Protein AF-0000000067853474 (afdb_homodimer)

InterPro domains:
  IPR001236 Lactate/malate dehydrogenase, N-terminal [PF00056] (45-187)
  IPR001557 L-lactate/malate dehydrogenase [PIRSF000102] (42-348)
  IPR015955 Lactate dehydrogenase/glycoside hydrolase, family 4, C-terminal [G3DSA:3.90.110.10] (190-355)
  IPR015955 Lactate dehydrogenase/glycoside hydrolase, family 4, C-terminal [SSF56327] (190-351)
  IPR022383 Lactate/malate dehydrogenase, C-terminal [PF02866] (196-351)
  IPR036291 NAD(P)-binding domain superfamily [SSF51735] (45-187)

Foldseek 3Di:
DPPDPPPPDDVVVQLQPCPLPPPDDPPDQPFDDPPDPPDLPDPAAEEEEEQLPALLNLLLCLLVLADPLHQEYEYYYLPDACVVSQVVSCVPPHRYHYDFDPDNVCGLLVRQASHQAYEYAHFQALDLDPVQVVVVLVVCVVNLVSNCVRPVQHQYEYHGPPCLQQQLLSQLVCVVVVHRQQLRYWYFQLLLQLLLLVLVCVVVVHDSSQKGWDWKFGNALLTIFTFLCPIPVNDDQDPVRRVVSSNRSSCVSNCVPPPPPDSDTPSNSSSSSVSSVVSLLSCQLVFNFSSKDWTWTQDCLDQLDRTMTDIFTAHSSGGSDGDHHDAHDPSSLVSNVSNSVVSSVSSQNSNCSNPNPVDDDPRHRDPDCPPPRVSVD/DPPPPVPPDDVVPQLLPCPLPPPDDPDDQDDDDPPDPPPLPDPAAEEEEEQLPALLNLLLCLLVLADPLHQEYEYYYLPDACVVSQVVSCVPPHNYHYDFDPDNVCGLLVRQASHQAYEYAHFQQLDLDPVQVVVVLVVCVVNLVSNCVRPVQHQYEYHGPPCLQQQLLSQLVCVVVVHRQQLRYWYFQLLLQLLLLVLVCVVVVHDSSQKGWDWKFGNALLTIFTFLCPIPVNDDQDPVRRVVSSCRSSCVSHCVPDPPPPSDTPSNSSSSSVSSVVVLLSCQLVFNFSSKDWTWTQDCLDQLDRIMTDIFTAHSSGGSDGDHHDAHDPSSLVSNVSNSVVSSVSSQNSNCSNPNPVDDDPRHRDPDCPPPRVSVD

pLDDT: mean 82.83, std 23.02, range [17.58, 98.81]

Secondary structure (DSSP, 8-state):
----------GGGTTTS---------------------TT--S--EEEEESTTSHHHHHHHHHHHT-TT-SEEEEE-SSS--HHHHHHHHTS-SSPEEE--S-GGGHHHHHHTT-SEEEEE-PPPS---HHHHHHHHHHHHHHHHHHHHH-TTSEEEEE-S-HHHHHHHHHHHHHHTT---GGGEEEE-HHHHHHHHHHHHHHHTS-GGG-B--EEE-SSTTTEEE-GGG-BS-----HHHHHHHHHHHHHTTS--S-TTS-----HHHHHHHHHHHHHHHHHHHTT-S-EEEEEEEE--SSTT-SEEEEEEEEETTEEEEEPPPPP--HHHHHHHHHHHHHHHHHHHHHHHHHH-TT---------------GGG-/----------GGGTTTS---------------------GGG-S--EEEEESTTSHHHHHHHHHHHT-TT-SEEEEE-SSS--HHHHHHHHTS-SSPEEE--S-GGGHHHHHHTT-SEEEEE-PPPS---HHHHHHHHHHHHHHHHHHHHH-TTSEEEEE-TTHHHHHHHHHHHHHHTT---GGGEEEE-HHHHHHHHHHHHHHHTS-GGG-B--EEE-SSTTTEEE-GGG-BS-----HHHHHHHHHHHHHTTS--S-TTS-----HHHHHHHHHHHHHHHHHHHTT-S-EEEEEEEE--SSTT-SEEEEEEEEETTEEEEEPPPPP--HHHHHHHHHHHHHHHHHHHHHHHHHH-TT---------------GGG-

Organism: Apis mellifera (NCBI:txid7460)

Sequence (754 aa):
MFSSIIRTQNLISRIFHDRSRFFLTNKNILPINNTQINDFSSKSMKVAILGARSKTGNCLSLFLKQSPLIDELAIFDNNSSTYGLALDLNYIDTKCKVSTCNHPEKCLEETLQGAKIVMIVTDRTSNESNEVLKSNAIILSDLLPNIIKFSPQAMLAIVMNPINSLIPLTMEMYKKAGIYEYNRIFGVMNFECLKANSFTADLINIEPECTMIPVIGGGCSETCIPLFSQAKPSNKISQVEARRLTYAIRMSNNNTLNPSENKETNSFALSYAAARFCMSLCKALRHQGNVVECAYVRSCAIPELTYFAAPLELGPNGIQKHLDIPPLNDYECELLKAAVPRIKKAIKLGETLALGDDNSSSELCLNNLMSNPKCFSMFSSIIRTQNLISRIFHDRSRFFLTNKNILPINNTQINDFSSKSMKVAILGARSKTGNCLSLFLKQSPLIDELAIFDNNSSTYGLALDLNYIDTKCKVSTCNHPEKCLEETLQGAKIVMIVTDRTSNESNEVLKSNAIILSDLLPNIIKFSPQAMLAIVMNPINSLIPLTMEMYKKAGIYEYNRIFGVMNFECLKANSFTADLINIEPECTMIPVIGGGCSETCIPLFSQAKPSNKISQVEARRLTYAIRMSNNNTLNPSENKETNSFALSYAAARFCMSLCKALRHQGNVVECAYVRSCAIPELTYFAAPLELGPNGIQKHLDIPPLNDYECELLKAAVPRIKKAIKLGETLALGDDNSSSELCLNNLMSNPKCFS

Solvent-accessible surface area (backbone atoms only — not comparable to full-atom values): 40330 Å² total; per-residue (Å²): 137,82,77,77,77,76,72,80,76,24,44,41,22,58,79,59,43,78,73,36,72,67,80,72,73,80,73,86,76,69,83,66,80,81,68,90,70,66,82,80,64,64,92,67,35,26,37,21,33,42,27,29,79,31,68,18,21,41,49,26,50,57,54,51,42,58,32,72,77,34,46,31,40,22,40,36,38,95,86,50,85,44,58,46,59,28,54,23,54,45,34,39,36,39,67,25,40,50,41,60,62,92,44,82,92,48,25,65,54,62,36,32,48,75,23,50,33,37,36,40,35,49,63,69,64,59,55,92,37,73,64,40,38,53,55,46,50,51,55,47,62,68,46,45,64,55,41,55,69,46,28,64,84,24,34,36,38,38,43,56,60,53,36,49,21,48,48,41,21,50,54,47,53,36,44,74,72,73,43,86,65,61,46,25,47,36,19,65,34,40,47,60,29,27,31,41,10,23,56,49,14,60,72,72,69,50,55,15,70,62,32,44,30,54,44,26,40,40,69,43,57,81,26,45,40,68,34,60,87,60,24,35,66,80,56,92,71,49,69,70,55,46,53,52,49,51,48,50,52,30,37,72,56,37,61,74,61,67,76,87,54,79,79,56,54,55,31,65,27,41,15,51,23,51,39,51,52,50,50,48,51,52,39,6,56,68,65,41,75,73,33,52,47,46,32,37,24,72,31,55,81,46,70,88,27,53,55,40,18,37,46,26,32,37,28,64,75,27,56,53,38,82,44,72,77,70,87,68,52,72,68,50,33,53,49,48,65,63,16,49,64,55,48,45,53,31,32,52,50,12,36,28,73,58,58,34,87,88,45,77,77,84,78,68,48,70,88,61,81,62,77,62,58,82,64,79,110,137,81,77,76,75,76,72,80,76,39,50,33,24,58,81,53,42,77,72,36,73,67,82,73,75,81,72,90,76,69,82,68,81,81,67,92,69,66,80,80,63,64,90,68,37,27,36,20,35,43,27,28,79,30,70,18,21,42,50,26,48,57,53,50,41,53,28,74,78,34,46,31,40,22,39,36,36,94,85,49,85,44,57,46,58,30,53,24,55,46,34,38,38,39,67,24,40,51,42,60,63,92,44,80,90,48,24,66,55,63,36,33,48,75,21,52,32,38,37,39,34,48,63,67,64,62,56,94,38,72,64,41,37,53,54,46,49,50,54,46,63,68,47,45,65,55,41,54,70,47,27,65,83,25,34,36,39,38,44,56,60,51,37,50,21,48,46,43,21,50,52,48,52,36,45,73,73,72,42,85,65,65,48,25,45,35,22,64,35,40,46,60,29,27,30,42,11,24,54,48,14,60,73,72,70,50,56,14,72,62,33,44,31,55,45,27,41,39,69,43,57,81,26,46,41,68,34,60,88,61,23,35,66,80,57,92,71,50,69,71,54,47,51,52,50,52,49,51,54,32,37,73,54,40,67,75,60,68,76,88,54,80,79,56,54,54,31,64,27,42,16,52,22,50,40,53,51,51,49,48,50,53,38,6,56,68,64,40,74,71,34,53,47,44,32,36,24,73,30,56,80,48,68,89,27,53,56,40,17,36,46,26,33,36,28,64,76,27,59,57,39,82,45,73,76,70,88,68,52,73,68,50,32,51,50,48,64,62,16,49,64,55,48,45,52,31,32,51,50,12,35,27,74,58,59,34,88,90,46,79,78,84,80,71,47,71,88,61,81,63,78,65,59,81,64,80,108

Nearest PDB structures (foldseek):
  7cgc-assembly2_B  TM=9.588E-01  e=4.169E-26  Escherichia coli K-12
  7cgc-assembly4_D  TM=9.591E-01  e=7.807E-26  Escherichia coli K-12
  6aoo-assembly1_B  TM=9.344E-01  e=2.738E-25  Haemophilus influenzae Rd KW20
  6itl-assembly1_A-2  TM=9.315E-01  e=1.385E-24  [Mannheimia] succiniciproducens MBEL55E
  8j5d-assembly1_C  TM=9.416E-01  e=7.002E-24  Arabidopsis thaliana

Structure (mmCIF, N/CA/C/O backbone):
data_AF-0000000067853474-model_v1
#
loop_
_entity.id
_entity.type
_entity.pdbx_description
1 polymer 'Malate dehydrogenase, mitochondrial'
#
loop_
_atom_site.group_PDB
_atom_site.id
_atom_site.type_symbol
_atom_site.label_atom_id
_atom_site.label_alt_id
_atom_site.label_comp_id
_atom_site.label_asym_id
_atom_site.label_entity_id
_atom_site.label_seq_id
_atom_site.pdbx_PDB_ins_code
_atom_site.Cartn_x
_atom_site.Cartn_y
_atom_site.Cartn_z
_atom_site.occupancy
_atom_site.B_iso_or_equiv
_atom_site.auth_seq_id
_atom_site.auth_comp_id
_atom_site.auth_asym_id
_atom_site.auth_atom_id
_atom_site.pdbx_PDB_model_num
ATOM 1 N N . MET A 1 1 ? 7.465 -29.75 28.859 1 18.36 1 MET A N 1
ATOM 2 C CA . MET A 1 1 ? 8.648 -29.078 28.328 1 18.36 1 MET A CA 1
ATOM 3 C C . MET A 1 1 ? 8.273 -28.141 27.188 1 18.36 1 MET A C 1
ATOM 5 O O . MET A 1 1 ? 7.949 -28.594 26.094 1 18.36 1 MET A O 1
ATOM 9 N N . PHE A 1 2 ? 7.574 -27 27.406 1 18.8 2 PHE A N 1
ATOM 10 C CA . PHE A 1 2 ? 6.516 -26.109 26.953 1 18.8 2 PHE A CA 1
ATOM 11 C C . PHE A 1 2 ? 7.047 -25.109 25.922 1 18.8 2 PHE A C 1
ATOM 13 O O . PHE A 1 2 ? 7.785 -24.188 26.266 1 18.8 2 PHE A O 1
ATOM 20 N N . SER A 1 3 ? 7.578 -25.703 24.797 1 19.47 3 SER A N 1
ATOM 21 C CA . SER A 1 3 ? 8.383 -25.094 23.75 1 19.47 3 SER A CA 1
ATOM 22 C C . SER A 1 3 ? 7.738 -23.812 23.234 1 19.47 3 SER A C 1
ATOM 24 O O . SER A 1 3 ? 6.543 -23.781 22.938 1 19.47 3 SER A O 1
ATOM 26 N N . SER A 1 4 ? 8.273 -22.656 23.703 1 18.17 4 SER A N 1
ATOM 27 C CA . SER A 1 4 ? 7.945 -21.234 23.625 1 18.17 4 SER A CA 1
ATOM 28 C C . SER A 1 4 ? 7.789 -20.781 22.188 1 18.17 4 SER A C 1
ATOM 30 O O . SER A 1 4 ? 8.727 -20.875 21.391 1 18.17 4 SER A O 1
ATOM 32 N N . ILE A 1 5 ? 6.703 -21.062 21.531 1 20.47 5 ILE A N 1
ATOM 33 C CA . ILE A 1 5 ? 6.207 -20.75 20.203 1 20.47 5 ILE A CA 1
ATOM 34 C C . ILE A 1 5 ? 6.387 -19.266 19.906 1 20.47 5 ILE A C 1
ATOM 36 O O . ILE A 1 5 ? 5.711 -18.422 20.516 1 20.47 5 ILE A O 1
ATOM 40 N N . ILE A 1 6 ? 7.742 -18.906 19.844 1 17.75 6 ILE A N 1
ATOM 41 C CA . ILE A 1 6 ? 8.086 -17.516 19.562 1 17.75 6 ILE A CA 1
ATOM 42 C C . ILE A 1 6 ? 7.395 -17.062 18.281 1 17.75 6 ILE A C 1
ATOM 44 O O . ILE A 1 6 ? 7.656 -17.594 17.203 1 17.75 6 ILE A O 1
ATOM 48 N N . ARG A 1 7 ? 6.258 -16.641 18.297 1 21.41 7 ARG A N 1
ATOM 49 C CA . ARG A 1 7 ? 5.289 -16.062 17.375 1 21.41 7 ARG A CA 1
ATOM 50 C C . ARG A 1 7 ? 5.926 -14.953 16.531 1 21.41 7 ARG A C 1
ATOM 52 O O . ARG A 1 7 ? 6.441 -13.977 17.078 1 21.41 7 ARG A O 1
ATOM 59 N N . THR A 1 8 ? 6.555 -15.391 15.453 1 22.61 8 THR A N 1
ATOM 60 C CA . THR A 1 8 ? 7.258 -14.562 14.477 1 22.61 8 THR A CA 1
ATOM 61 C C . THR A 1 8 ? 6.484 -13.273 14.203 1 22.61 8 THR A C 1
ATOM 63 O O . THR A 1 8 ? 5.273 -13.312 13.977 1 22.61 8 THR A O 1
ATOM 66 N N . GLN A 1 9 ? 6.973 -12.203 14.594 1 22.11 9 GLN A N 1
ATOM 67 C CA . GLN A 1 9 ? 6.648 -10.781 14.609 1 22.11 9 GLN A CA 1
ATOM 68 C C . GLN A 1 9 ? 6.332 -10.273 13.203 1 22.11 9 GLN A C 1
ATOM 70 O O . GLN A 1 9 ? 7.012 -10.641 12.242 1 22.11 9 GLN A O 1
ATOM 75 N N . ASN A 1 10 ? 5.086 -9.984 12.82 1 27.98 10 ASN A N 1
ATOM 76 C CA . ASN A 1 10 ? 4.363 -9.422 11.68 1 27.98 10 ASN A CA 1
ATOM 77 C C . ASN A 1 10 ? 5.133 -8.273 11.039 1 27.98 10 ASN A C 1
ATOM 79 O O . ASN A 1 10 ? 5.617 -7.379 11.734 1 27.98 10 ASN A O 1
ATOM 83 N N . LEU A 1 11 ? 5.695 -8.445 10 1 24.7 11 LEU A N 1
ATOM 84 C CA . LEU A 1 11 ? 6.551 -7.484 9.312 1 24.7 11 LEU A CA 1
ATOM 85 C C . LEU A 1 11 ? 5.941 -6.086 9.344 1 24.7 11 LEU A C 1
ATOM 87 O O . LEU A 1 11 ? 6.668 -5.094 9.461 1 24.7 11 LEU A O 1
ATOM 91 N N . ILE A 1 12 ? 4.711 -5.965 8.773 1 28.84 12 ILE A N 1
ATOM 92 C CA . ILE A 1 12 ? 4.195 -4.613 8.586 1 28.84 12 ILE A CA 1
ATOM 93 C C . ILE A 1 12 ? 4.066 -3.924 9.945 1 28.84 12 ILE A C 1
ATOM 95 O O . ILE A 1 12 ? 3.328 -2.945 10.078 1 28.84 12 ILE A O 1
ATOM 99 N N . SER A 1 13 ? 4.715 -4.453 10.852 1 28.41 13 SER A N 1
ATOM 100 C CA . SER A 1 13 ? 4.59 -3.957 12.219 1 28.41 13 SER A CA 1
ATOM 101 C C . SER A 1 13 ? 5.133 -2.537 12.336 1 28.41 13 SER A C 1
ATOM 103 O O . SER A 1 13 ? 4.898 -1.862 13.344 1 28.41 13 SER A O 1
ATOM 105 N N . ARG A 1 14 ? 6.008 -2.207 11.375 1 27.69 14 ARG A N 1
ATOM 106 C CA . ARG A 1 14 ? 6.719 -0.992 11.758 1 27.69 14 ARG A CA 1
ATOM 107 C C . ARG A 1 14 ? 5.887 0.249 11.445 1 27.69 14 ARG A C 1
ATOM 109 O O . ARG A 1 14 ? 6.098 1.308 12.039 1 27.69 14 ARG A O 1
ATOM 116 N N . ILE A 1 15 ? 5.199 0.204 10.305 1 26.84 15 ILE A N 1
ATOM 117 C CA . ILE A 1 15 ? 4.605 1.519 10.086 1 26.84 15 ILE A CA 1
ATOM 118 C C . ILE A 1 15 ? 3.738 1.899 11.289 1 26.84 15 ILE A C 1
ATOM 120 O O . ILE A 1 15 ? 3.672 3.07 11.664 1 26.84 15 ILE A O 1
ATOM 124 N N . PHE A 1 16 ? 3.008 0.816 11.789 1 30.91 16 PHE A N 1
ATOM 125 C CA . PHE A 1 16 ? 2.059 1.143 12.852 1 30.91 16 PHE A CA 1
ATOM 126 C C . PHE A 1 16 ? 2.725 1.057 14.219 1 30.91 16 PHE A C 1
ATOM 128 O O . PHE A 1 16 ? 2.043 0.996 15.242 1 30.91 16 PHE A O 1
ATOM 135 N N . HIS A 1 17 ? 4.039 0.869 14.32 1 30.23 17 HIS A N 1
ATOM 136 C CA . HIS A 1 17 ? 4.688 0.94 15.625 1 30.23 17 HIS A CA 1
ATOM 137 C C . HIS A 1 17 ? 4.785 2.383 16.109 1 30.23 17 HIS A C 1
ATOM 139 O O . HIS A 1 17 ? 5.066 3.289 15.328 1 30.23 17 HIS A O 1
ATOM 145 N N . ASP A 1 18 ? 4.18 2.65 17.203 1 29.27 18 ASP A N 1
ATOM 146 C CA . ASP A 1 18 ? 4.098 3.902 17.938 1 29.27 18 ASP A CA 1
ATOM 147 C C . ASP A 1 18 ? 5.484 4.504 18.156 1 29.27 18 ASP A C 1
ATOM 149 O O . ASP A 1 18 ? 6.258 4.023 18.984 1 29.27 18 ASP A O 1
ATOM 153 N N . ARG A 1 19 ? 6.074 4.918 17.125 1 29.97 19 ARG A N 1
ATOM 154 C CA . ARG A 1 19 ? 7.254 5.703 17.484 1 29.97 19 ARG A CA 1
ATOM 155 C C . ARG A 1 19 ? 6.875 6.887 18.375 1 29.97 19 ARG A C 1
ATOM 157 O O . ARG A 1 19 ? 7.691 7.785 18.594 1 29.97 19 ARG A O 1
ATOM 164 N N . SER A 1 20 ? 5.629 7.152 18.641 1 25.77 20 SER A N 1
ATOM 165 C CA . SER A 1 20 ? 5.414 8.453 19.266 1 25.77 20 SER A CA 1
ATOM 166 C C . SER A 1 20 ? 5.934 8.469 20.703 1 25.77 20 SER A C 1
ATOM 168 O O . SER A 1 20 ? 5.156 8.602 21.656 1 25.77 20 SER A O 1
ATOM 170 N N . ARG A 1 21 ? 6.926 7.676 21.078 1 27.55 21 ARG A N 1
ATOM 171 C CA . ARG A 1 21 ? 7.203 7.871 22.5 1 27.55 21 ARG A CA 1
ATOM 172 C C . ARG A 1 21 ? 7.797 9.25 22.766 1 27.55 21 ARG A C 1
ATOM 174 O O . ARG A 1 21 ? 9.008 9.445 22.625 1 27.55 21 ARG A O 1
ATOM 181 N N . PHE A 1 22 ? 7.098 10.289 22.359 1 25.36 22 PHE A N 1
ATOM 182 C CA . PHE A 1 22 ? 7.637 11.523 22.906 1 25.36 22 PHE A CA 1
ATOM 183 C C . PHE A 1 22 ? 7.492 11.547 24.438 1 25.36 22 PHE A C 1
ATOM 185 O O . PHE A 1 22 ? 6.445 11.164 24.969 1 25.36 22 PHE A O 1
ATOM 192 N N . PHE A 1 23 ? 8.531 11.391 25.094 1 27.06 23 PHE A N 1
ATOM 193 C CA . PHE A 1 23 ? 8.578 11.594 26.531 1 27.06 23 PHE A CA 1
ATOM 194 C C . PHE A 1 23 ? 7.906 12.906 26.922 1 27.06 23 PHE A C 1
ATOM 196 O O . PHE A 1 23 ? 8.375 13.984 26.531 1 27.06 23 PHE A O 1
ATOM 203 N N . LEU A 1 24 ? 6.633 12.883 27.109 1 28.88 24 LEU A N 1
ATOM 204 C CA . LEU A 1 24 ? 5.883 14.008 27.641 1 28.88 24 LEU A CA 1
ATOM 205 C C . LEU A 1 24 ? 6.434 14.422 29 1 28.88 24 LEU A C 1
ATOM 207 O O . LEU A 1 24 ? 6.48 13.617 29.938 1 28.88 24 LEU A O 1
ATOM 211 N N . THR A 1 25 ? 7.266 15.336 29.016 1 25 25 THR A N 1
ATOM 212 C CA . THR A 1 25 ? 7.43 15.992 30.297 1 25 25 THR A CA 1
ATOM 213 C C . THR A 1 25 ? 6.117 16.609 30.766 1 25 25 THR A C 1
ATOM 215 O O . THR A 1 25 ? 5.32 17.078 29.953 1 25 25 THR A O 1
ATOM 218 N N . ASN A 1 26 ? 5.59 16.391 31.969 1 27.23 26 ASN A N 1
ATOM 219 C CA . ASN A 1 26 ? 4.363 16.609 32.719 1 27.23 26 ASN A CA 1
ATOM 220 C C . ASN A 1 26 ? 3.988 18.094 32.781 1 27.23 26 ASN A C 1
ATOM 222 O O . ASN A 1 26 ? 3.232 18.516 33.656 1 27.23 26 ASN A O 1
ATOM 226 N N . LYS A 1 27 ? 4.578 19.094 32.094 1 33.72 27 LYS A N 1
ATOM 227 C CA . LYS A 1 27 ? 4.148 20.328 32.75 1 33.72 27 LYS A CA 1
ATOM 228 C C . LYS A 1 27 ? 2.66 20.578 32.5 1 33.72 27 LYS A C 1
ATOM 230 O O . LYS A 1 27 ? 1.862 20.531 33.438 1 33.72 27 LYS A O 1
ATOM 235 N N . ASN A 1 28 ? 2.311 21.875 31.906 1 27.8 28 ASN A N 1
ATOM 236 C CA . ASN A 1 28 ? 1.123 22.703 32.094 1 27.8 28 ASN A CA 1
ATOM 237 C C . ASN A 1 28 ? -0.02 22.25 31.172 1 27.8 28 ASN A C 1
ATOM 239 O O . ASN A 1 28 ? 0.062 22.359 29.953 1 27.8 28 ASN A O 1
ATOM 243 N N . ILE A 1 29 ? -0.707 21.188 31.641 1 31.78 29 ILE A N 1
ATOM 244 C CA . ILE A 1 29 ? -1.899 20.609 31.031 1 31.78 29 ILE A CA 1
ATOM 245 C C . ILE A 1 29 ? -3.029 21.641 31.031 1 31.78 29 ILE A C 1
ATOM 247 O O . ILE A 1 29 ? -3.453 22.109 32.094 1 31.78 29 ILE A O 1
ATOM 251 N N . LEU A 1 30 ? -3.178 22.484 30.016 1 29.77 30 LEU A N 1
ATOM 252 C CA . LEU A 1 30 ? -4.41 23.266 30 1 29.77 30 LEU A CA 1
ATOM 253 C C . LEU A 1 30 ? -5.629 22.344 29.938 1 29.77 30 LEU A C 1
ATOM 255 O O . LEU A 1 30 ? -5.672 21.422 29.125 1 29.77 30 LEU A O 1
ATOM 259 N N . PRO A 1 31 ? -6.516 22.359 30.953 1 29.12 31 PRO A N 1
ATOM 260 C CA . PRO A 1 31 ? -7.715 21.531 31.078 1 29.12 31 PRO A CA 1
ATOM 261 C C . PRO A 1 31 ? -8.695 21.75 29.922 1 29.12 31 PRO A C 1
ATOM 263 O O . PRO A 1 31 ? -9.031 22.891 29.594 1 29.12 31 PRO A O 1
ATOM 266 N N . ILE A 1 32 ? -8.648 20.984 28.859 1 32.56 32 ILE A N 1
ATOM 267 C CA . ILE A 1 32 ? -9.695 21.078 27.859 1 32.56 32 ILE A CA 1
ATOM 268 C C . ILE A 1 32 ? -11.039 20.688 28.469 1 32.56 32 ILE A C 1
ATOM 270 O O . ILE A 1 32 ? -11.125 19.734 29.25 1 32.56 32 ILE A O 1
ATOM 274 N N . ASN A 1 33 ? -11.992 21.594 28.438 1 28.69 33 ASN A N 1
ATOM 275 C CA . ASN A 1 33 ? -13.367 21.438 28.875 1 28.69 33 ASN A CA 1
ATOM 276 C C . ASN A 1 33 ? -14.031 20.234 28.219 1 28.69 33 ASN A C 1
ATOM 278 O O . ASN A 1 33 ? -13.922 20.047 27.016 1 28.69 33 ASN A O 1
ATOM 282 N N . ASN A 1 34 ? -14.211 19.172 28.953 1 30.33 34 ASN A N 1
ATOM 283 C CA . ASN A 1 34 ? -14.875 17.906 28.688 1 30.33 34 ASN A CA 1
ATOM 284 C C . ASN A 1 34 ? -16.266 18.109 28.109 1 30.33 34 ASN A C 1
ATOM 286 O O . ASN A 1 34 ? -17.25 18.203 28.844 1 30.33 34 ASN A O 1
ATOM 290 N N . THR A 1 35 ? -16.547 18.984 27.141 1 30.11 35 THR A N 1
ATOM 291 C CA . THR A 1 35 ? -17.953 18.984 26.719 1 30.11 35 THR A CA 1
ATOM 292 C C . THR A 1 35 ? -18.422 17.578 26.391 1 30.11 35 THR A C 1
ATOM 294 O O . THR A 1 35 ? -17.594 16.656 26.234 1 30.11 35 THR A O 1
ATOM 297 N N . GLN A 1 36 ? -19.641 17.453 25.531 1 29.19 36 GLN A N 1
ATOM 298 C CA . GLN A 1 36 ? -20.672 16.438 25.266 1 29.19 36 GLN A CA 1
ATOM 299 C C . GLN A 1 36 ? -20.078 15.273 24.484 1 29.19 36 GLN A C 1
ATOM 301 O O . GLN A 1 36 ? -19.891 15.359 23.266 1 29.19 36 GLN A O 1
ATOM 306 N N . ILE A 1 37 ? -19.312 14.461 25.016 1 34.88 37 ILE A N 1
ATOM 307 C CA . ILE A 1 37 ? -18.672 13.266 24.469 1 34.88 37 ILE A CA 1
ATOM 308 C C . ILE A 1 37 ? -19.734 12.219 24.141 1 34.88 37 ILE A C 1
ATOM 310 O O . ILE A 1 37 ? -19.422 11.031 24.031 1 34.88 37 ILE A O 1
ATOM 314 N N . ASN A 1 38 ? -20.953 12.445 24.281 1 32.41 38 ASN A N 1
ATOM 315 C CA . ASN A 1 38 ? -21.781 11.242 24.375 1 32.41 38 ASN A CA 1
ATOM 316 C C . ASN A 1 38 ? -21.766 10.438 23.094 1 32.41 38 ASN A C 1
ATOM 318 O O . ASN A 1 38 ? -21.797 9.203 23.125 1 32.41 38 ASN A O 1
ATOM 322 N N . ASP A 1 39 ? -22.125 11.047 21.938 1 35.34 39 ASP A N 1
ATOM 323 C CA . ASP A 1 39 ? -22.734 10.273 20.859 1 35.34 39 ASP A CA 1
ATOM 324 C C . ASP A 1 39 ? -21.656 9.555 20.031 1 35.34 39 ASP A C 1
ATOM 326 O O . ASP A 1 39 ? -21.969 8.922 19.031 1 35.34 39 ASP A O 1
ATOM 330 N N . PHE A 1 40 ? -20.453 9.867 20.078 1 41.72 40 PHE A N 1
ATOM 331 C CA . PHE A 1 40 ? -19.438 9.211 19.266 1 41.72 40 PHE A CA 1
ATOM 332 C C . PHE A 1 40 ? -19.094 7.844 19.844 1 41.72 40 PHE A C 1
ATOM 334 O O . PHE A 1 40 ? -17.953 7.379 19.719 1 41.72 40 PHE A O 1
ATOM 341 N N . SER A 1 41 ? -20.031 7.258 20.609 1 42.66 41 SER A N 1
ATOM 342 C CA . SER A 1 41 ? -19.875 6.012 21.359 1 42.66 41 SER A CA 1
ATOM 343 C C . SER A 1 41 ? -19.922 4.805 20.422 1 42.66 41 SER A C 1
ATOM 345 O O . SER A 1 41 ? -19.922 3.66 20.891 1 42.66 41 SER A O 1
ATOM 347 N N . SER A 1 42 ? -20.297 4.973 19.188 1 51.31 42 SER A N 1
ATOM 348 C CA . SER A 1 42 ? -20.422 3.711 18.469 1 51.31 42 SER A CA 1
ATOM 349 C C . SER A 1 42 ? -19.062 3.012 18.344 1 51.31 42 SER A C 1
ATOM 351 O O . SER A 1 42 ? -18.047 3.662 18.125 1 51.31 42 SER A O 1
ATOM 353 N N . LYS A 1 43 ? -19.047 1.755 18.547 1 67.38 43 LYS A N 1
ATOM 354 C CA . LYS A 1 43 ? -17.938 0.804 18.578 1 67.38 43 LYS A CA 1
ATOM 355 C C . LYS A 1 43 ? -17.297 0.645 17.203 1 67.38 43 LYS A C 1
ATOM 357 O O . LYS A 1 43 ? -16.094 0.388 17.109 1 67.38 43 LYS A O 1
ATOM 362 N N . SER A 1 44 ? -18 1.345 16.141 1 91 44 SER A N 1
ATOM 363 C CA . SER A 1 44 ? -17.484 1.068 14.805 1 91 44 SER A CA 1
ATOM 364 C C . SER A 1 44 ? -16.625 2.221 14.297 1 91 44 SER A C 1
ATOM 366 O O . SER A 1 44 ? -16.969 3.389 14.477 1 91 44 SER A O 1
ATOM 368 N N . MET A 1 45 ? -15.492 1.993 13.797 1 97.25 45 MET A N 1
ATOM 369 C CA . MET A 1 45 ? -14.57 2.977 13.234 1 97.25 45 MET A CA 1
ATOM 370 C C . MET A 1 45 ? -14.781 3.133 11.734 1 97.25 45 MET A C 1
ATOM 372 O O . MET A 1 45 ? -14.297 2.32 10.945 1 97.25 45 MET A O 1
ATOM 376 N N . LYS A 1 46 ? -15.539 4.184 11.359 1 98.12 46 LYS A N 1
ATOM 377 C CA . LYS A 1 46 ? -15.734 4.52 9.953 1 98.12 46 LYS A CA 1
ATOM 378 C C . LYS A 1 46 ? -14.852 5.688 9.531 1 98.12 46 LYS A C 1
ATOM 380 O O . LYS A 1 46 ? -14.891 6.754 10.156 1 98.12 46 LYS A O 1
ATOM 385 N N . VAL A 1 47 ? -14.023 5.516 8.508 1 98.81 47 VAL A N 1
ATOM 386 C CA . VAL A 1 47 ? -13.164 6.551 7.934 1 98.81 47 VAL A CA 1
ATOM 387 C C . VAL A 1 47 ? -13.625 6.875 6.516 1 98.81 47 VAL A C 1
ATOM 389 O O . VAL A 1 47 ? -13.883 5.969 5.715 1 98.81 47 VAL A O 1
ATOM 392 N N . ALA A 1 48 ? -13.781 8.125 6.211 1 98.75 48 ALA A N 1
ATOM 393 C CA . ALA A 1 48 ? -14.141 8.57 4.867 1 98.75 48 ALA A CA 1
ATOM 394 C C . ALA A 1 48 ? -12.945 9.172 4.145 1 98.75 48 ALA A C 1
ATOM 396 O O . ALA A 1 48 ? -12.188 9.953 4.734 1 98.75 48 ALA A O 1
ATOM 397 N N . ILE A 1 49 ? -12.734 8.789 2.916 1 98.69 49 ILE A N 1
ATOM 398 C CA . ILE A 1 49 ? -11.719 9.406 2.061 1 98.69 49 ILE A CA 1
ATOM 399 C C . ILE A 1 49 ? -12.398 10.164 0.922 1 98.69 49 ILE A C 1
ATOM 401 O O . ILE A 1 49 ? -13.109 9.57 0.107 1 98.69 49 ILE A O 1
ATOM 405 N N . LEU A 1 50 ? -12.234 11.445 0.875 1 98 50 LEU A N 1
ATOM 406 C CA . LEU A 1 50 ? -12.703 12.289 -0.219 1 98 50 LEU A CA 1
ATOM 407 C C . LEU A 1 50 ? -11.555 12.633 -1.166 1 98 50 LEU A C 1
ATOM 409 O O . LEU A 1 50 ? -10.562 13.242 -0.755 1 98 50 LEU A O 1
ATOM 413 N N . GLY A 1 51 ? -11.633 12.281 -2.375 1 96.25 51 GLY A N 1
ATOM 414 C CA . GLY A 1 51 ? -10.555 12.336 -3.348 1 96.25 51 GLY A CA 1
ATOM 415 C C . GLY A 1 51 ? -9.906 10.984 -3.592 1 96.25 51 GLY A C 1
ATOM 416 O O . GLY A 1 51 ? -8.703 10.906 -3.838 1 96.25 51 GLY A O 1
ATOM 417 N N . ALA A 1 52 ? -10.703 9.938 -3.547 1 96.25 52 ALA A N 1
ATOM 418 C CA . ALA A 1 52 ? -10.195 8.562 -3.514 1 96.25 52 ALA A CA 1
ATOM 419 C C . ALA A 1 52 ? -9.648 8.148 -4.875 1 96.25 52 ALA A C 1
ATOM 421 O O . ALA A 1 52 ? -8.883 7.188 -4.977 1 96.25 52 ALA A O 1
ATOM 422 N N . ARG A 1 53 ? -9.992 8.836 -5.953 1 93.44 53 ARG A N 1
ATOM 423 C CA . ARG A 1 53 ? -9.57 8.414 -7.281 1 93.44 53 ARG A CA 1
ATOM 424 C C . ARG A 1 53 ? -8.234 9.047 -7.66 1 93.44 53 ARG A C 1
ATOM 426 O O . ARG A 1 53 ? -7.633 8.68 -8.672 1 93.44 53 ARG A O 1
ATOM 433 N N . SER A 1 54 ? -7.785 10.039 -6.859 1 93.69 54 SER A N 1
ATOM 434 C CA . SER A 1 54 ? -6.41 10.492 -7.051 1 93.69 54 SER A CA 1
ATOM 435 C C . SER A 1 54 ? -5.414 9.367 -6.785 1 93.69 54 SER A C 1
ATOM 437 O O . SER A 1 54 ? -5.766 8.344 -6.188 1 93.69 54 SER A O 1
ATOM 439 N N . LYS A 1 55 ? -4.203 9.492 -7.316 1 92.88 55 LYS A N 1
ATOM 440 C CA . LYS A 1 55 ? -3.18 8.492 -7.027 1 92.88 55 LYS A CA 1
ATOM 441 C C . LYS A 1 55 ? -2.941 8.367 -5.527 1 92.88 55 LYS A C 1
ATOM 443 O O . LYS A 1 55 ? -2.852 7.258 -4.996 1 92.88 55 LYS A O 1
ATOM 448 N N . THR A 1 56 ? -2.881 9.523 -4.84 1 95.12 56 THR A N 1
ATOM 449 C CA . THR A 1 56 ? -2.711 9.539 -3.393 1 95.12 56 THR A CA 1
ATOM 450 C C . THR A 1 56 ? -3.91 8.898 -2.701 1 95.12 56 THR A C 1
ATOM 452 O O . THR A 1 56 ? -3.744 8.109 -1.764 1 95.12 56 THR A O 1
ATOM 455 N N . GLY A 1 57 ? -5.074 9.219 -3.172 1 96.56 57 GLY A N 1
ATOM 456 C CA . GLY A 1 57 ? -6.281 8.648 -2.6 1 96.56 57 GLY A CA 1
ATOM 457 C C . GLY A 1 57 ? -6.367 7.141 -2.775 1 96.56 57 GLY A C 1
ATOM 458 O O . GLY A 1 57 ? -6.797 6.43 -1.864 1 96.56 57 GLY A O 1
ATOM 459 N N . ASN A 1 58 ? -5.969 6.656 -3.938 1 95.94 58 ASN A N 1
ATOM 460 C CA . ASN A 1 58 ? -5.945 5.219 -4.203 1 95.94 58 ASN A CA 1
ATOM 461 C C . ASN A 1 58 ? -5.031 4.484 -3.227 1 95.94 58 ASN A C 1
ATOM 463 O O . ASN A 1 58 ? -5.445 3.514 -2.592 1 95.94 58 ASN A O 1
ATOM 467 N N . CYS A 1 59 ? -3.873 4.984 -3.107 1 96.44 59 CYS A N 1
ATOM 468 C CA . CYS A 1 59 ? -2.875 4.332 -2.264 1 96.44 59 CYS A CA 1
ATOM 469 C C . CYS A 1 59 ? -3.248 4.449 -0.791 1 96.44 59 CYS A C 1
ATOM 471 O O . CYS A 1 59 ? -3.035 3.512 -0.017 1 96.44 59 CYS A O 1
ATOM 473 N N . LEU A 1 60 ? -3.766 5.633 -0.452 1 98.12 60 LEU A N 1
ATOM 474 C CA . LEU A 1 60 ? -4.23 5.793 0.921 1 98.12 60 LEU A CA 1
ATOM 475 C C . LEU A 1 60 ? -5.312 4.77 1.251 1 98.12 60 LEU A C 1
ATOM 477 O O . LEU A 1 60 ? -5.289 4.16 2.322 1 98.12 60 LEU A O 1
ATOM 481 N N . SER A 1 61 ? -6.242 4.602 0.331 1 98.31 61 SER A N 1
ATOM 482 C CA . SER A 1 61 ? -7.305 3.621 0.526 1 98.31 61 SER A CA 1
ATOM 483 C C . SER A 1 61 ? -6.734 2.219 0.708 1 98.31 61 SER A C 1
ATOM 485 O O . SER A 1 61 ? -7.215 1.45 1.543 1 98.31 61 SER A O 1
ATOM 487 N N . LEU A 1 62 ? -5.766 1.945 -0.105 1 97.31 62 LEU A N 1
ATOM 488 C CA . LEU A 1 62 ? -5.102 0.65 -0.019 1 97.31 62 LEU A CA 1
ATOM 489 C C . LEU A 1 62 ? -4.473 0.45 1.356 1 97.31 62 LEU A C 1
ATOM 491 O O . LEU A 1 62 ? -4.617 -0.616 1.96 1 97.31 62 LEU A O 1
ATOM 495 N N . PHE A 1 63 ? -3.83 1.493 1.883 1 97.38 63 PHE A N 1
ATOM 496 C CA . PHE A 1 63 ? -3.207 1.421 3.199 1 97.38 63 PHE A CA 1
ATOM 497 C C . PHE A 1 63 ? -4.254 1.217 4.285 1 97.38 63 PHE A C 1
ATOM 499 O O . PHE A 1 63 ? -4.121 0.323 5.125 1 97.38 63 PHE A O 1
ATOM 506 N N . LEU A 1 64 ? -5.262 1.969 4.238 1 98.38 64 LEU A N 1
ATOM 507 C CA . LEU A 1 64 ? -6.238 1.971 5.328 1 98.38 64 LEU A CA 1
ATOM 508 C C . LEU A 1 64 ? -7.086 0.704 5.297 1 98.38 64 LEU A C 1
ATOM 510 O O . LEU A 1 64 ? -7.52 0.217 6.344 1 98.38 64 LEU A O 1
ATOM 514 N N . LYS A 1 65 ? -7.27 0.141 4.07 1 97.88 65 LYS A N 1
ATOM 515 C CA . LYS A 1 65 ? -7.988 -1.12 3.92 1 97.88 65 LYS A CA 1
ATOM 516 C C . LYS A 1 65 ? -7.332 -2.23 4.73 1 97.88 65 LYS A C 1
ATOM 518 O O . LYS A 1 65 ? -8.008 -3.146 5.203 1 97.88 65 LYS A O 1
ATOM 523 N N . GLN A 1 66 ? -6.137 -2.09 4.941 1 95.56 66 GLN A N 1
ATOM 524 C CA . GLN A 1 66 ? -5.371 -3.146 5.598 1 95.56 66 GLN A CA 1
ATOM 525 C C . GLN A 1 66 ? -5.355 -2.957 7.113 1 95.56 66 GLN A C 1
ATOM 527 O O . GLN A 1 66 ? -4.836 -3.799 7.844 1 95.56 66 GLN A O 1
ATOM 532 N N . SER A 1 67 ? -5.891 -1.896 7.656 1 94.5 67 SER A N 1
ATOM 533 C CA . SER A 1 67 ? -5.785 -1.583 9.078 1 94.5 67 SER A CA 1
ATOM 534 C C . SER A 1 67 ? -6.828 -2.35 9.891 1 94.5 67 SER A C 1
ATOM 536 O O . SER A 1 67 ? -8.016 -2.322 9.562 1 94.5 67 SER A O 1
ATOM 538 N N . PRO A 1 68 ? -6.402 -2.965 10.977 1 92.94 68 PRO A N 1
ATOM 539 C CA . PRO A 1 68 ? -7.375 -3.639 11.844 1 92.94 68 PRO A CA 1
ATOM 540 C C . PRO A 1 68 ? -8.195 -2.66 12.68 1 92.94 68 PRO A C 1
ATOM 542 O O . PRO A 1 68 ? -9.18 -3.057 13.312 1 92.94 68 PRO A O 1
ATOM 545 N N . LEU A 1 69 ? -7.828 -1.405 12.719 1 95.31 69 LEU A N 1
ATOM 546 C CA . LEU A 1 69 ? -8.508 -0.414 13.539 1 95.31 69 LEU A CA 1
ATOM 547 C C . LEU A 1 69 ? -9.75 0.121 12.828 1 95.31 69 LEU A C 1
ATOM 549 O O . LEU A 1 69 ? -10.602 0.757 13.453 1 95.31 69 LEU A O 1
ATOM 553 N N . ILE A 1 70 ? -9.789 -0.112 11.57 1 97.75 70 ILE A N 1
ATOM 554 C CA . ILE A 1 70 ? -10.852 0.481 10.766 1 97.75 70 ILE A CA 1
ATOM 555 C C . ILE A 1 70 ? -11.867 -0.593 10.383 1 97.75 70 ILE A C 1
ATOM 557 O O . ILE A 1 70 ? -11.5 -1.648 9.859 1 97.75 70 ILE A O 1
ATOM 561 N N . ASP A 1 71 ? -13.055 -0.31 10.602 1 97.25 71 ASP A N 1
ATOM 562 C CA . ASP A 1 71 ? -14.125 -1.246 10.266 1 97.25 71 ASP A CA 1
ATOM 563 C C . ASP A 1 71 ? -14.688 -0.959 8.875 1 97.25 71 ASP A C 1
ATOM 565 O O . ASP A 1 71 ? -15 -1.885 8.125 1 97.25 71 ASP A O 1
ATOM 569 N N . GLU A 1 72 ? -14.812 0.286 8.57 1 97.75 72 GLU A N 1
ATOM 570 C CA . GLU A 1 72 ? -15.391 0.707 7.297 1 97.75 72 GLU A CA 1
ATOM 571 C C . GLU A 1 72 ? -14.602 1.865 6.695 1 97.75 72 GLU A C 1
ATOM 573 O O . GLU A 1 72 ? -14.32 2.855 7.375 1 97.75 72 GLU A O 1
ATOM 578 N N . LEU A 1 73 ? -14.219 1.667 5.516 1 98.62 73 LEU A N 1
ATOM 579 C CA . LEU A 1 73 ? -13.586 2.711 4.715 1 98.62 73 LEU A CA 1
ATOM 580 C C . LEU A 1 73 ? -14.523 3.186 3.609 1 98.62 73 LEU A C 1
ATOM 582 O O . LEU A 1 73 ? -14.758 2.467 2.635 1 98.62 73 LEU A O 1
ATOM 586 N N . ALA A 1 74 ? -15.102 4.359 3.787 1 98.19 74 ALA A N 1
ATOM 587 C CA . ALA A 1 74 ? -16 4.926 2.783 1 98.19 74 ALA A CA 1
ATOM 588 C C . ALA A 1 74 ? -15.242 5.852 1.832 1 98.19 74 ALA A C 1
ATOM 590 O O . ALA A 1 74 ? -14.617 6.82 2.266 1 98.19 74 ALA A O 1
ATOM 591 N N . ILE A 1 75 ? -15.312 5.539 0.535 1 97.56 75 ILE A N 1
ATOM 592 C CA . ILE A 1 75 ? -14.492 6.309 -0.394 1 97.56 75 ILE A CA 1
ATOM 593 C C . ILE A 1 75 ? -15.391 7.082 -1.355 1 97.56 75 ILE A C 1
ATOM 595 O O . ILE A 1 75 ? -16.469 6.602 -1.732 1 97.56 75 ILE A O 1
ATOM 599 N N . PHE A 1 76 ? -14.945 8.305 -1.704 1 96.12 76 PHE A N 1
ATOM 600 C CA . PHE A 1 76 ? -15.688 9.203 -2.582 1 96.12 76 PHE A CA 1
ATOM 601 C C . PHE A 1 76 ? -14.734 10.016 -3.447 1 96.12 76 PHE A C 1
ATOM 603 O O . PHE A 1 76 ? -13.609 10.312 -3.035 1 96.12 76 PHE A O 1
ATOM 610 N N . ASP A 1 77 ? -15.141 10.258 -4.625 1 93.31 77 ASP A N 1
ATOM 611 C CA . ASP A 1 77 ? -14.477 11.211 -5.508 1 93.31 77 ASP A CA 1
ATOM 612 C C . ASP A 1 77 ? -15.5 12.023 -6.301 1 93.31 77 ASP A C 1
ATOM 614 O O . ASP A 1 77 ? -16.516 11.484 -6.75 1 93.31 77 ASP A O 1
ATOM 618 N N . ASN A 1 78 ? -15.219 13.273 -6.48 1 84 78 ASN A N 1
ATOM 619 C CA . ASN A 1 78 ? -16.156 14.172 -7.145 1 84 78 ASN A CA 1
ATOM 620 C C . ASN A 1 78 ? -16.203 13.922 -8.648 1 84 78 ASN A C 1
ATOM 622 O O . ASN A 1 78 ? -17.234 14.148 -9.289 1 84 78 ASN A O 1
ATOM 626 N N . ASN A 1 79 ? -15.18 13.445 -9.164 1 78.75 79 ASN A N 1
ATOM 627 C CA . ASN A 1 79 ? -15.055 13.469 -10.617 1 78.75 79 ASN A CA 1
ATOM 628 C C . ASN A 1 79 ? -15.203 12.07 -11.211 1 78.75 79 ASN A C 1
ATOM 630 O O . ASN A 1 79 ? -15.414 11.93 -12.422 1 78.75 79 ASN A O 1
ATOM 634 N N . SER A 1 80 ? -15.008 11.062 -10.422 1 80.19 80 SER A N 1
ATOM 635 C CA . SER A 1 80 ? -14.969 9.727 -11 1 80.19 80 SER A CA 1
ATOM 636 C C . SER A 1 80 ? -15.617 8.703 -10.07 1 80.19 80 SER A C 1
ATOM 638 O O . SER A 1 80 ? -15.672 8.906 -8.859 1 80.19 80 SER A O 1
ATOM 640 N N . SER A 1 81 ? -16.109 7.715 -10.711 1 86.19 81 SER A N 1
ATOM 641 C CA . SER A 1 81 ? -16.688 6.621 -9.938 1 86.19 81 SER A CA 1
ATOM 642 C C . SER A 1 81 ? -15.625 5.906 -9.109 1 86.19 81 SER A C 1
ATOM 644 O O . SER A 1 81 ? -14.508 5.68 -9.594 1 86.19 81 SER A O 1
ATOM 646 N N . THR A 1 82 ? -16.016 5.551 -7.859 1 91.19 82 THR A N 1
ATOM 647 C CA . THR A 1 82 ? -15.109 4.84 -6.969 1 91.19 82 THR A CA 1
ATOM 648 C C . THR A 1 82 ? -15.508 3.371 -6.852 1 91.19 82 THR A C 1
ATOM 650 O O . THR A 1 82 ? -14.938 2.631 -6.047 1 91.19 82 THR A O 1
ATOM 653 N N . TYR A 1 83 ? -16.438 2.965 -7.648 1 89.5 83 TYR A N 1
ATOM 654 C CA . TYR A 1 83 ? -16.969 1.614 -7.539 1 89.5 83 TYR A CA 1
ATOM 655 C C . TYR A 1 83 ? -15.898 0.573 -7.836 1 89.5 83 TYR A C 1
ATOM 657 O O . TYR A 1 83 ? -15.734 -0.386 -7.078 1 89.5 83 TYR A O 1
ATOM 665 N N . GLY A 1 84 ? -15.164 0.69 -8.961 1 88.5 84 GLY A N 1
ATOM 666 C CA . GLY A 1 84 ? -14.102 -0.241 -9.312 1 88.5 84 GLY A CA 1
ATOM 667 C C . GLY A 1 84 ? -13.023 -0.346 -8.25 1 88.5 84 GLY A C 1
ATOM 668 O O . GLY A 1 84 ? -12.531 -1.439 -7.965 1 88.5 84 GLY A O 1
ATOM 669 N N . LEU A 1 85 ? -12.672 0.842 -7.703 1 93.25 85 LEU A N 1
ATOM 670 C CA . LEU A 1 85 ? -11.68 0.868 -6.633 1 93.25 85 LEU A CA 1
ATOM 671 C C . LEU A 1 85 ? -12.18 0.108 -5.41 1 93.25 85 LEU A C 1
ATOM 673 O O . LEU A 1 85 ? -11.438 -0.688 -4.824 1 93.25 85 LEU A O 1
ATOM 677 N N . ALA A 1 86 ? -13.406 0.343 -5.031 1 94.5 86 ALA A N 1
ATOM 678 C CA . ALA A 1 86 ? -13.992 -0.325 -3.871 1 94.5 86 ALA A CA 1
ATOM 679 C C . ALA A 1 86 ? -14.016 -1.839 -4.066 1 94.5 86 ALA A C 1
ATOM 681 O O . ALA A 1 86 ? -13.68 -2.594 -3.15 1 94.5 86 ALA A O 1
ATOM 682 N N . LEU A 1 87 ? -14.406 -2.23 -5.207 1 91.5 87 LEU A N 1
ATOM 683 C CA . LEU A 1 87 ? -14.469 -3.654 -5.516 1 91.5 87 LEU A CA 1
ATOM 684 C C . LEU A 1 87 ? -13.086 -4.289 -5.426 1 91.5 87 LEU A C 1
ATOM 686 O O . LEU A 1 87 ? -12.914 -5.34 -4.809 1 91.5 87 LEU A O 1
ATOM 690 N N . ASP A 1 88 ? -12.141 -3.701 -6.055 1 93.06 88 ASP A N 1
ATOM 691 C CA . ASP A 1 88 ? -10.766 -4.184 -6.047 1 93.06 88 ASP A CA 1
ATOM 692 C C . ASP A 1 88 ? -10.242 -4.332 -4.621 1 93.06 88 ASP A C 1
ATOM 694 O O . ASP A 1 88 ? -9.703 -5.379 -4.254 1 93.06 88 ASP A O 1
ATOM 698 N N . LEU A 1 89 ? -10.461 -3.318 -3.842 1 96.19 89 LEU A N 1
ATOM 699 C CA . LEU A 1 89 ? -9.969 -3.316 -2.469 1 96.19 89 LEU A CA 1
ATOM 700 C C . LEU A 1 89 ? -10.672 -4.383 -1.637 1 96.19 89 LEU A C 1
ATOM 702 O O . LEU A 1 89 ? -10.07 -4.98 -0.745 1 96.19 89 LEU A O 1
ATOM 706 N N . ASN A 1 90 ? -11.898 -4.641 -1.922 1 95 90 ASN A N 1
ATOM 707 C CA . ASN A 1 90 ? -12.672 -5.586 -1.124 1 95 90 ASN A CA 1
ATOM 708 C C . ASN A 1 90 ? -12.305 -7.031 -1.454 1 95 90 ASN A C 1
ATOM 710 O O . ASN A 1 90 ? -12.719 -7.953 -0.753 1 95 90 ASN A O 1
ATOM 714 N N . TYR A 1 91 ? -11.539 -7.242 -2.535 1 93.75 91 TYR A N 1
ATOM 715 C CA . TYR A 1 91 ? -11.008 -8.578 -2.789 1 93.75 91 TYR A CA 1
ATOM 716 C C . TYR A 1 91 ? -9.922 -8.93 -1.78 1 93.75 91 TYR A C 1
ATOM 718 O O . TYR A 1 91 ? -9.578 -10.102 -1.623 1 93.75 91 TYR A O 1
ATOM 726 N N . ILE A 1 92 ? -9.32 -7.926 -1.188 1 95.44 92 ILE A N 1
ATOM 727 C CA . ILE A 1 92 ? -8.289 -8.164 -0.178 1 95.44 92 ILE A CA 1
ATOM 728 C C . ILE A 1 92 ? -8.938 -8.711 1.091 1 95.44 92 ILE A C 1
ATOM 730 O O . ILE A 1 92 ? -9.914 -8.156 1.595 1 95.44 92 ILE A O 1
ATOM 734 N N . ASP A 1 93 ? -8.477 -9.766 1.572 1 95.06 93 ASP A N 1
ATOM 735 C CA . ASP A 1 93 ? -9.125 -10.516 2.645 1 95.06 93 ASP A CA 1
ATOM 736 C C . ASP A 1 93 ? -8.781 -9.93 4.012 1 95.06 93 ASP A C 1
ATOM 738 O O . ASP A 1 93 ? -8.195 -10.609 4.855 1 95.06 93 ASP A O 1
ATOM 742 N N . THR A 1 94 ? -9.211 -8.695 4.266 1 94.31 94 THR A N 1
ATOM 743 C CA . THR A 1 94 ? -9.102 -8.016 5.551 1 94.31 94 THR A CA 1
ATOM 744 C C . THR A 1 94 ? -10.477 -7.66 6.098 1 94.31 94 THR A C 1
ATOM 746 O O . THR A 1 94 ? -11.461 -7.648 5.352 1 94.31 94 THR A O 1
ATOM 749 N N . LYS A 1 95 ? -10.578 -7.383 7.293 1 93.62 95 LYS A N 1
ATOM 750 C CA . LYS A 1 95 ? -11.844 -7.129 7.973 1 93.62 95 LYS A CA 1
ATOM 751 C C . LYS A 1 95 ? -12.484 -5.836 7.484 1 93.62 95 LYS A C 1
ATOM 753 O O . LYS A 1 95 ? -13.703 -5.758 7.328 1 93.62 95 LYS A O 1
ATOM 758 N N . CYS A 1 96 ? -11.672 -4.828 7.207 1 96.56 96 CYS A N 1
ATOM 759 C CA . CYS A 1 96 ? -12.164 -3.523 6.793 1 96.56 96 CYS A CA 1
ATOM 760 C C . CYS A 1 96 ? -12.977 -3.633 5.504 1 96.56 96 CYS A C 1
ATOM 762 O O . CYS A 1 96 ? -12.508 -4.207 4.52 1 96.56 96 CYS A O 1
ATOM 764 N N . LYS A 1 97 ? -14.172 -3.148 5.5 1 96.25 97 LYS A N 1
ATOM 765 C CA . LYS A 1 97 ? -15.008 -3.115 4.305 1 96.25 97 LYS A CA 1
ATOM 766 C C . LYS A 1 97 ? -14.93 -1.755 3.617 1 96.25 97 LYS A C 1
ATOM 768 O O . LYS A 1 97 ? -14.977 -0.716 4.277 1 96.25 97 LYS A O 1
ATOM 773 N N . VAL A 1 98 ? -14.766 -1.804 2.34 1 97.25 98 VAL A N 1
ATOM 774 C CA . VAL A 1 98 ? -14.727 -0.563 1.574 1 97.25 98 VAL A CA 1
ATOM 775 C C . VAL A 1 98 ? -16.094 -0.293 0.958 1 97.25 98 VAL A C 1
ATOM 777 O O . VAL A 1 98 ? -16.625 -1.131 0.226 1 97.25 98 VAL A O 1
ATOM 780 N N . SER A 1 99 ? -16.641 0.826 1.299 1 95.56 99 SER A N 1
ATOM 781 C CA . SER A 1 99 ? -17.953 1.194 0.779 1 95.56 99 SER A CA 1
ATOM 782 C C . SER A 1 99 ? -17.859 2.396 -0.154 1 95.56 99 SER A C 1
ATOM 784 O O . SER A 1 99 ? -16.938 3.201 -0.049 1 95.56 99 SER A O 1
ATOM 786 N N . THR A 1 100 ? -18.719 2.338 -1.079 1 91.69 100 THR A N 1
ATOM 787 C CA . THR A 1 100 ? -18.906 3.443 -2.01 1 91.69 100 THR A CA 1
ATOM 788 C C . THR A 1 100 ? -20.391 3.641 -2.314 1 91.69 100 THR A C 1
ATOM 790 O O . THR A 1 100 ? -21.25 3.029 -1.671 1 91.69 100 THR A O 1
ATOM 793 N N . CYS A 1 101 ? -20.656 4.664 -3.078 1 80.69 101 CYS A N 1
ATOM 794 C CA . CYS A 1 101 ? -22.078 4.918 -3.289 1 80.69 101 CYS A CA 1
ATOM 795 C C . CYS A 1 101 ? -22.438 4.785 -4.762 1 80.69 101 CYS A C 1
ATOM 797 O O . CYS A 1 101 ? -21.625 5.074 -5.637 1 80.69 101 CYS A O 1
ATOM 799 N N . ASN A 1 102 ? -23.594 4.238 -4.93 1 72.25 102 ASN A N 1
ATOM 800 C CA . ASN A 1 102 ? -24.141 3.986 -6.254 1 72.25 102 ASN A CA 1
ATOM 801 C C . ASN A 1 102 ? -25.078 5.105 -6.691 1 72.25 102 ASN A C 1
ATOM 803 O O . ASN A 1 102 ? -25.578 5.102 -7.82 1 72.25 102 ASN A O 1
ATOM 807 N N . HIS A 1 103 ? -25.359 6.016 -5.766 1 71.56 103 HIS A N 1
ATOM 808 C CA . HIS A 1 103 ? -26.266 7.113 -6.055 1 71.56 103 HIS A CA 1
ATOM 809 C C . HIS A 1 103 ? -25.547 8.453 -6.035 1 71.56 103 HIS A C 1
ATOM 811 O O . HIS A 1 103 ? -25.328 9.039 -4.965 1 71.56 103 HIS A O 1
ATOM 817 N N . PRO A 1 104 ? -25.219 8.906 -7.133 1 70.44 104 PRO A N 1
ATOM 818 C CA . PRO A 1 104 ? -24.359 10.086 -7.215 1 70.44 104 PRO A CA 1
ATOM 819 C C . PRO A 1 104 ? -24.875 11.258 -6.395 1 70.44 104 PRO A C 1
ATOM 821 O O . PRO A 1 104 ? -24.094 11.984 -5.777 1 70.44 104 PRO A O 1
ATOM 824 N N . GLU A 1 105 ? -26.219 11.43 -6.273 1 77.25 105 GLU A N 1
ATOM 825 C CA . GLU A 1 105 ? -26.766 12.602 -5.602 1 77.25 105 GLU A CA 1
ATOM 826 C C . GLU A 1 105 ? -26.594 12.492 -4.086 1 77.25 105 GLU A C 1
ATOM 828 O O . GLU A 1 105 ? -26.5 13.508 -3.396 1 77.25 105 GLU A O 1
ATOM 833 N N . LYS A 1 106 ? -26.531 11.273 -3.658 1 84.19 106 LYS A N 1
ATOM 834 C CA . LYS A 1 106 ? -26.453 11.086 -2.213 1 84.19 106 LYS A CA 1
ATOM 835 C C . LYS A 1 106 ? -25.141 10.445 -1.803 1 84.19 106 LYS A C 1
ATOM 837 O O . LYS A 1 106 ? -24.969 10.023 -0.657 1 84.19 106 LYS A O 1
ATOM 842 N N . CYS A 1 107 ? -24.266 10.445 -2.676 1 89.12 107 CYS A N 1
ATOM 843 C CA . CYS A 1 107 ? -23.047 9.672 -2.439 1 89.12 107 CYS A CA 1
ATOM 844 C C . CYS A 1 107 ? -22.203 10.305 -1.344 1 89.12 107 CYS A C 1
ATOM 846 O O . CYS A 1 107 ? -21.703 9.609 -0.459 1 89.12 107 CYS A O 1
ATOM 848 N N . LEU A 1 108 ? -22.156 11.594 -1.445 1 92.62 108 LEU A N 1
ATOM 849 C CA . LEU A 1 108 ? -21.344 12.297 -0.46 1 92.62 108 LEU A CA 1
ATOM 850 C C . LEU A 1 108 ? -21.953 12.18 0.933 1 92.62 108 LEU A C 1
ATOM 852 O O . LEU A 1 108 ? -21.234 11.93 1.908 1 92.62 108 LEU A O 1
ATOM 856 N N . GLU A 1 109 ? -23.266 12.289 1.019 1 94.25 109 GLU A N 1
ATOM 857 C CA . GLU A 1 109 ? -23.984 12.133 2.283 1 94.25 109 GLU A CA 1
ATOM 858 C C . GLU A 1 109 ? -23.75 10.75 2.881 1 94.25 109 GLU A C 1
ATOM 860 O O . GLU A 1 109 ? -23.406 10.625 4.059 1 94.25 109 GLU A O 1
ATOM 865 N N . GLU A 1 110 ? -23.891 9.75 2.096 1 93.75 110 GLU A N 1
ATOM 866 C CA . GLU A 1 110 ? -23.734 8.375 2.557 1 93.75 110 GLU A CA 1
ATOM 867 C C . GLU A 1 110 ? -22.297 8.102 3.006 1 93.75 110 GLU A C 1
ATOM 869 O O . GLU A 1 110 ? -22.078 7.379 3.982 1 93.75 110 GLU A O 1
ATOM 874 N N . THR A 1 111 ? -21.359 8.641 2.301 1 96.62 111 THR A N 1
ATOM 875 C CA . THR A 1 111 ? -19.953 8.484 2.623 1 96.62 111 THR A CA 1
ATOM 876 C C . THR A 1 111 ? -19.625 9.125 3.969 1 96.62 111 THR A C 1
ATOM 878 O O . THR A 1 111 ? -18.875 8.562 4.77 1 96.62 111 THR A O 1
ATOM 881 N N . LEU A 1 112 ? -20.25 10.227 4.266 1 97.31 112 LEU A N 1
ATOM 882 C CA . LEU A 1 112 ? -19.891 11.055 5.41 1 97.31 112 LEU A CA 1
ATOM 883 C C . LEU A 1 112 ? -20.656 10.633 6.656 1 97.31 112 LEU A C 1
ATOM 885 O O . LEU A 1 112 ? -20.156 10.75 7.773 1 97.31 112 LEU A O 1
ATOM 889 N N . GLN A 1 113 ? -21.844 10.125 6.512 1 95.94 113 GLN A N 1
ATOM 890 C CA . GLN A 1 113 ? -22.656 9.766 7.664 1 95.94 113 GLN A CA 1
ATOM 891 C C . GLN A 1 113 ? -21.984 8.703 8.516 1 95.94 113 GLN A C 1
ATOM 893 O O . GLN A 1 113 ? -21.609 7.641 8.016 1 95.94 113 GLN A O 1
ATOM 898 N N . GLY A 1 114 ? -21.766 9.023 9.75 1 96.12 114 GLY A N 1
ATOM 899 C CA . GLY A 1 114 ? -21.203 8.078 10.695 1 96.12 114 GLY A CA 1
ATOM 900 C C . GLY A 1 114 ? -19.688 8.086 10.703 1 96.12 114 GLY A C 1
ATOM 901 O O . GLY A 1 114 ? -19.062 7.402 11.516 1 96.12 114 GLY A O 1
ATOM 902 N N . ALA A 1 115 ? -19.078 8.828 9.836 1 98.06 115 ALA A N 1
ATOM 903 C CA . ALA A 1 115 ? -17.625 8.867 9.773 1 98.06 115 ALA A CA 1
ATOM 904 C C . ALA A 1 115 ? -17.031 9.539 11.008 1 98.06 115 ALA A C 1
ATOM 906 O O . ALA A 1 115 ? -17.5 10.602 11.43 1 98.06 115 ALA A O 1
ATOM 907 N N . LYS A 1 116 ? -16.031 8.891 11.562 1 98.25 116 LYS A N 1
ATOM 908 C CA . LYS A 1 116 ? -15.32 9.469 12.703 1 98.25 116 LYS A CA 1
ATOM 909 C C . LYS A 1 116 ? -14.125 10.297 12.242 1 98.25 116 LYS A C 1
ATOM 911 O O . LYS A 1 116 ? -13.703 11.227 12.93 1 98.25 116 LYS A O 1
ATOM 916 N N . ILE A 1 117 ? -13.586 9.914 11.156 1 98.75 117 ILE A N 1
ATOM 917 C CA . ILE A 1 117 ? -12.469 10.609 10.523 1 98.75 117 ILE A CA 1
ATOM 918 C C . ILE A 1 117 ? -12.789 10.867 9.055 1 98.75 117 ILE A C 1
ATOM 920 O O . ILE A 1 117 ? -13.32 9.992 8.367 1 98.75 117 ILE A O 1
ATOM 924 N N . VAL A 1 118 ? -12.555 12.031 8.602 1 98.81 118 VAL A N 1
ATOM 925 C CA . VAL A 1 118 ? -12.664 12.383 7.188 1 98.81 118 VAL A CA 1
ATOM 926 C C . VAL A 1 118 ? -11.312 12.859 6.664 1 98.81 118 VAL A C 1
ATOM 928 O O . VAL A 1 118 ? -10.734 13.805 7.195 1 98.81 118 VAL A O 1
ATOM 931 N N . MET A 1 119 ? -10.805 12.188 5.691 1 98.75 119 MET A N 1
ATOM 932 C CA . MET A 1 119 ? -9.57 12.562 5.004 1 98.75 119 MET A CA 1
ATOM 933 C C . MET A 1 119 ? -9.875 13.211 3.656 1 98.75 119 MET A C 1
ATOM 935 O O . MET A 1 119 ? -10.57 12.625 2.822 1 98.75 119 MET A O 1
ATOM 939 N N . ILE A 1 120 ? -9.383 14.375 3.432 1 98.38 120 ILE A N 1
ATOM 940 C CA . ILE A 1 120 ? -9.484 15.023 2.129 1 98.38 120 ILE A CA 1
ATOM 941 C C . ILE A 1 120 ? -8.117 15.016 1.439 1 98.38 120 ILE A C 1
ATOM 943 O O . ILE A 1 120 ? -7.156 15.594 1.946 1 98.38 120 ILE A O 1
ATOM 947 N N . VAL A 1 121 ? -8.086 14.383 0.273 1 96.94 121 VAL A N 1
ATOM 948 C CA . VAL A 1 121 ? -6.777 14.125 -0.316 1 96.94 121 VAL A CA 1
ATOM 949 C C . VAL A 1 121 ? -6.781 14.547 -1.784 1 96.94 121 VAL A C 1
ATOM 951 O O . VAL A 1 121 ? -7.773 14.344 -2.49 1 96.94 121 VAL A O 1
ATOM 954 N N . THR A 1 122 ? -5.762 15.156 -2.234 1 93.12 122 THR A N 1
ATOM 955 C CA . THR A 1 122 ? -5.473 15.406 -3.641 1 93.12 122 THR A CA 1
ATOM 956 C C . THR A 1 122 ? -4.027 15.039 -3.973 1 93.12 122 THR A C 1
ATOM 958 O O . THR A 1 122 ? -3.211 14.836 -3.072 1 93.12 122 THR A O 1
ATOM 961 N N . ASP A 1 123 ? -3.781 14.844 -5.262 1 88.62 123 ASP A N 1
ATOM 962 C CA . ASP A 1 123 ? -2.395 14.656 -5.676 1 88.62 123 ASP A CA 1
ATOM 963 C C . ASP A 1 123 ? -1.604 15.953 -5.547 1 88.62 123 ASP A C 1
ATOM 965 O O . ASP A 1 123 ? -2.15 17.047 -5.742 1 88.62 123 ASP A O 1
ATOM 969 N N . ARG A 1 124 ? -0.413 15.852 -5.012 1 74.69 124 ARG A N 1
ATOM 970 C CA . ARG A 1 124 ? 0.432 17.031 -4.887 1 74.69 124 ARG A CA 1
ATOM 971 C C . ARG A 1 124 ? 1.112 17.375 -6.211 1 74.69 124 ARG A C 1
ATOM 973 O O . ARG A 1 124 ? 1.653 16.484 -6.875 1 74.69 124 ARG A O 1
ATOM 980 N N . THR A 1 125 ? 0.808 18.531 -6.699 1 64.38 125 THR A N 1
ATOM 981 C CA . THR A 1 125 ? 1.517 19 -7.883 1 64.38 125 THR A CA 1
ATOM 982 C C . THR A 1 125 ? 2.717 19.859 -7.488 1 64.38 125 THR A C 1
ATOM 984 O O . THR A 1 125 ? 2.752 20.422 -6.391 1 64.38 125 THR A O 1
ATOM 987 N N . SER A 1 126 ? 3.896 19.656 -8.023 1 57.41 126 SER A N 1
ATOM 988 C CA . SER A 1 126 ? 5.223 20.188 -7.727 1 57.41 126 SER A CA 1
ATOM 989 C C . SER A 1 126 ? 5.172 21.688 -7.5 1 57.41 126 SER A C 1
ATOM 991 O O . SER A 1 126 ? 6.047 22.266 -6.84 1 57.41 126 SER A O 1
ATOM 993 N N . ASN A 1 127 ? 4.113 22.297 -7.906 1 59.53 127 ASN A N 1
ATOM 994 C CA . ASN A 1 127 ? 4.254 23.75 -7.82 1 59.53 127 ASN A CA 1
ATOM 995 C C . ASN A 1 127 ? 3.27 24.344 -6.82 1 59.53 127 ASN A C 1
ATOM 997 O O . ASN A 1 127 ? 2.084 24 -6.832 1 59.53 127 ASN A O 1
ATOM 1001 N N . GLU A 1 128 ? 3.957 24.891 -5.672 1 62.72 128 GLU A N 1
ATOM 1002 C CA . GLU A 1 128 ? 3.109 25.656 -4.766 1 62.72 128 GLU A CA 1
ATOM 1003 C C . GLU A 1 128 ? 2.707 26.984 -5.379 1 62.72 128 GLU A C 1
ATOM 1005 O O . GLU A 1 128 ? 3.156 28.047 -4.93 1 62.72 128 GLU A O 1
ATOM 1010 N N . SER A 1 129 ? 1.971 26.844 -6.328 1 66.62 129 SER A N 1
ATOM 1011 C CA . SER A 1 129 ? 1.56 28.031 -7.066 1 66.62 129 SER A CA 1
ATOM 1012 C C . SER A 1 129 ? 0.179 28.5 -6.625 1 66.62 129 SER A C 1
ATOM 1014 O O . SER A 1 129 ? -0.562 27.766 -5.98 1 66.62 129 SER A O 1
ATOM 1016 N N . ASN A 1 130 ? 0.016 29.75 -6.746 1 82.25 130 ASN A N 1
ATOM 1017 C CA . ASN A 1 130 ? -1.297 30.344 -6.512 1 82.25 130 ASN A CA 1
ATOM 1018 C C . ASN A 1 130 ? -2.396 29.578 -7.246 1 82.25 130 ASN A C 1
ATOM 1020 O O . ASN A 1 130 ? -3.529 29.5 -6.77 1 82.25 130 ASN A O 1
ATOM 1024 N N . GLU A 1 131 ? -1.991 28.984 -8.297 1 84.81 131 GLU A N 1
ATOM 1025 C CA . GLU A 1 131 ? -2.961 28.203 -9.055 1 84.81 131 GLU A CA 1
ATOM 1026 C C . GLU A 1 131 ? -3.365 26.938 -8.297 1 84.81 131 GLU A C 1
ATOM 1028 O O . GLU A 1 131 ? -4.539 26.562 -8.281 1 84.81 131 GLU A O 1
ATOM 1033 N N . VAL A 1 132 ? -2.404 26.359 -7.68 1 87.56 132 VAL A N 1
ATOM 1034 C CA . VAL A 1 132 ? -2.672 25.156 -6.906 1 87.56 132 VAL A CA 1
ATOM 1035 C C . VAL A 1 132 ? -3.555 25.5 -5.707 1 87.56 132 VAL A C 1
ATOM 1037 O O . VAL A 1 132 ? -4.5 24.766 -5.395 1 87.56 132 VAL A O 1
ATOM 1040 N N . LEU A 1 133 ? -3.283 26.609 -5.078 1 91.94 133 LEU A N 1
ATOM 1041 C CA . LEU A 1 133 ? -4.094 27.062 -3.949 1 91.94 133 LEU A CA 1
ATOM 1042 C C . LEU A 1 133 ? -5.539 27.297 -4.375 1 91.94 133 LEU A C 1
ATOM 1044 O O . LEU A 1 133 ? -6.469 26.812 -3.717 1 91.94 133 LEU A O 1
ATOM 1048 N N . LYS A 1 134 ? -5.742 27.969 -5.465 1 92.12 134 LYS A N 1
ATOM 1049 C CA . LYS A 1 134 ? -7.09 28.281 -5.938 1 92.12 134 LYS A CA 1
ATOM 1050 C C . LYS A 1 134 ? -7.859 27 -6.266 1 92.12 134 LYS A C 1
ATOM 1052 O O . LYS A 1 134 ? -9.031 26.859 -5.895 1 92.12 134 LYS A O 1
ATOM 1057 N N . SER A 1 135 ? -7.195 26.141 -6.941 1 92.12 135 SER A N 1
ATOM 1058 C CA . SER A 1 135 ? -7.828 24.891 -7.32 1 92.12 135 SER A CA 1
ATOM 1059 C C . SER A 1 135 ? -8.242 24.078 -6.09 1 92.12 135 SER A C 1
ATOM 1061 O O . SER A 1 135 ? -9.383 23.625 -6 1 92.12 135 SER A O 1
ATOM 1063 N N . ASN A 1 136 ? -7.344 23.953 -5.148 1 93.75 136 ASN A N 1
ATOM 1064 C CA . ASN A 1 136 ? -7.637 23.172 -3.959 1 93.75 136 ASN A CA 1
ATOM 1065 C C . ASN A 1 136 ? -8.633 23.875 -3.047 1 93.75 136 ASN A C 1
ATOM 1067 O O . ASN A 1 136 ? -9.422 23.219 -2.361 1 93.75 136 ASN A O 1
ATOM 1071 N N . ALA A 1 137 ? -8.602 25.188 -3.078 1 95.56 137 ALA A N 1
ATOM 1072 C CA . ALA A 1 137 ? -9.594 25.953 -2.324 1 95.56 137 ALA A CA 1
ATOM 1073 C C . ALA A 1 137 ? -11 25.688 -2.854 1 95.56 137 ALA A C 1
ATOM 1075 O O . ALA A 1 137 ? -11.953 25.578 -2.078 1 95.56 137 ALA A O 1
ATOM 1076 N N . ILE A 1 138 ? -11.117 25.547 -4.117 1 94.75 138 ILE A N 1
ATOM 1077 C CA . ILE A 1 138 ? -12.406 25.281 -4.738 1 94.75 138 ILE A CA 1
ATOM 1078 C C . ILE A 1 138 ? -12.883 23.891 -4.336 1 94.75 138 ILE A C 1
ATOM 1080 O O . ILE A 1 138 ? -14.039 23.703 -3.934 1 94.75 138 ILE A O 1
ATOM 1084 N N . ILE A 1 139 ? -12 22.938 -4.406 1 94.06 139 ILE A N 1
ATOM 1085 C CA . ILE A 1 139 ? -12.336 21.562 -4.031 1 94.06 139 ILE A CA 1
ATOM 1086 C C . ILE A 1 139 ? -12.812 21.531 -2.578 1 94.06 139 ILE A C 1
ATOM 1088 O O . ILE A 1 139 ? -13.852 20.953 -2.27 1 94.06 139 ILE A O 1
ATOM 1092 N N . LEU A 1 140 ? -12.094 22.188 -1.756 1 95.25 140 LEU A N 1
ATOM 1093 C CA . LEU A 1 140 ? -12.422 22.203 -0.335 1 95.25 140 LEU A CA 1
ATOM 1094 C C . LEU A 1 140 ? -13.766 22.891 -0.099 1 95.25 140 LEU A C 1
ATOM 1096 O O . LEU A 1 140 ? -14.586 22.406 0.682 1 95.25 140 LEU A O 1
ATOM 1100 N N . SER A 1 141 ? -13.945 23.984 -0.73 1 94.38 141 SER A N 1
ATOM 1101 C CA . SER A 1 141 ? -15.172 24.75 -0.557 1 94.38 141 SER A CA 1
ATOM 1102 C C . SER A 1 141 ? -16.391 23.969 -1.015 1 94.38 141 SER A C 1
ATOM 1104 O O . SER A 1 141 ? -17.5 24.156 -0.49 1 94.38 141 SER A O 1
ATOM 1106 N N . ASP A 1 142 ? -16.172 23.094 -1.924 1 93.94 142 ASP A N 1
ATOM 1107 C CA . ASP A 1 142 ? -17.25 22.25 -2.428 1 93.94 142 ASP A CA 1
ATOM 1108 C C . ASP A 1 142 ? -17.578 21.125 -1.455 1 93.94 142 ASP A C 1
ATOM 1110 O O . ASP A 1 142 ? -18.719 20.688 -1.349 1 93.94 142 ASP A O 1
ATOM 1114 N N . LEU A 1 143 ? -16.609 20.688 -0.739 1 96.31 143 LEU A N 1
ATOM 1115 C CA . LEU A 1 143 ? -16.766 19.5 0.095 1 96.31 143 LEU A CA 1
ATOM 1116 C C . LEU A 1 143 ? -17.188 19.875 1.51 1 96.31 143 LEU A C 1
ATOM 1118 O O . LEU A 1 143 ? -17.969 19.156 2.145 1 96.31 143 LEU A O 1
ATOM 1122 N N . LEU A 1 144 ? -16.766 21 2.021 1 97.06 144 LEU A N 1
ATOM 1123 C CA . LEU A 1 144 ? -16.844 21.359 3.432 1 97.06 144 LEU A CA 1
ATOM 1124 C C . LEU A 1 144 ? -18.312 21.5 3.861 1 97.06 144 LEU A C 1
ATOM 1126 O O . LEU A 1 144 ? -18.703 21.031 4.93 1 97.06 144 LEU A O 1
ATOM 1130 N N . PRO A 1 145 ? -19.203 22.109 3.018 1 96.25 145 PRO A N 1
ATOM 1131 C CA . PRO A 1 145 ? -20.594 22.219 3.441 1 96.25 145 PRO A CA 1
ATOM 1132 C C . PRO A 1 145 ? -21.219 20.859 3.768 1 96.25 145 PRO A C 1
ATOM 1134 O O . PRO A 1 145 ? -21.969 20.75 4.742 1 96.25 145 PRO A O 1
ATOM 1137 N N . ASN A 1 146 ? -20.891 19.875 2.99 1 96.06 146 ASN A N 1
ATOM 1138 C CA . ASN A 1 146 ? -21.422 18.547 3.23 1 96.06 146 ASN A CA 1
ATOM 1139 C C . ASN A 1 146 ? -20.781 17.906 4.457 1 96.06 146 ASN A C 1
ATOM 1141 O O . ASN A 1 146 ? -21.453 17.219 5.23 1 96.06 146 ASN A O 1
ATOM 1145 N N . ILE A 1 147 ? -19.516 18.094 4.652 1 97.44 147 ILE A N 1
ATOM 1146 C CA . ILE A 1 147 ? -18.844 17.562 5.828 1 97.44 147 ILE A CA 1
ATOM 1147 C C . ILE A 1 147 ? -19.453 18.156 7.09 1 97.44 147 ILE A C 1
ATOM 1149 O O . ILE A 1 147 ? -19.75 17.438 8.039 1 97.44 147 ILE A O 1
ATOM 1153 N N . ILE A 1 148 ? -19.609 19.453 7.074 1 96.62 148 ILE A N 1
ATOM 1154 C CA . ILE A 1 148 ? -20.156 20.188 8.211 1 96.62 148 ILE A CA 1
ATOM 1155 C C . ILE A 1 148 ? -21.578 19.703 8.5 1 96.62 148 ILE A C 1
ATOM 1157 O O . ILE A 1 148 ? -21.969 19.562 9.656 1 96.62 148 ILE A O 1
ATOM 1161 N N . LYS A 1 149 ? -22.297 19.375 7.496 1 95.94 149 LYS A N 1
ATOM 1162 C CA . LYS A 1 149 ? -23.688 18.984 7.633 1 95.94 149 LYS A CA 1
ATOM 1163 C C . LYS A 1 149 ? -23.812 17.547 8.117 1 95.94 149 LYS A C 1
ATOM 1165 O O . LYS A 1 149 ? -24.578 17.25 9.039 1 95.94 149 LYS A O 1
ATOM 1170 N N . PHE A 1 150 ? -23.047 16.656 7.555 1 96.56 150 PHE A N 1
ATOM 1171 C CA . PHE A 1 150 ? -23.328 15.234 7.738 1 96.56 150 PHE A CA 1
ATOM 1172 C C . PHE A 1 150 ? -22.359 14.617 8.742 1 96.56 150 PHE A C 1
ATOM 1174 O O . PHE A 1 150 ? -22.609 13.539 9.281 1 96.56 150 PHE A O 1
ATOM 1181 N N . SER A 1 151 ? -21.219 15.227 8.961 1 96.62 151 SER A N 1
ATOM 1182 C CA . SER A 1 151 ? -20.25 14.727 9.922 1 96.62 151 SER A CA 1
ATOM 1183 C C . SER A 1 151 ? -19.547 15.875 10.641 1 96.62 151 SER A C 1
ATOM 1185 O O . SER A 1 151 ? -18.312 15.93 10.688 1 96.62 151 SER A O 1
ATOM 1187 N N . PRO A 1 152 ? -20.266 16.703 11.344 1 94.56 152 PRO A N 1
ATOM 1188 C CA . PRO A 1 152 ? -19.688 17.891 11.961 1 94.56 152 PRO A CA 1
ATOM 1189 C C . PRO A 1 152 ? -18.703 17.562 13.07 1 94.56 152 PRO A C 1
ATOM 1191 O O . PRO A 1 152 ? -17.828 18.375 13.406 1 94.56 152 PRO A O 1
ATOM 1194 N N . GLN A 1 153 ? -18.781 16.344 13.656 1 94 153 GLN A N 1
ATOM 1195 C CA . GLN A 1 153 ? -17.938 16 14.789 1 94 153 GLN A CA 1
ATOM 1196 C C . GLN A 1 153 ? -16.734 15.148 14.352 1 94 153 GLN A C 1
ATOM 1198 O O . GLN A 1 153 ? -15.914 14.758 15.172 1 94 153 GLN A O 1
ATOM 1203 N N . ALA A 1 154 ? -16.688 14.836 13.086 1 97.44 154 ALA A N 1
ATOM 1204 C CA . ALA A 1 154 ? -15.578 14.031 12.594 1 97.44 154 ALA A CA 1
ATOM 1205 C C . ALA A 1 154 ? -14.25 14.781 12.727 1 97.44 154 ALA A C 1
ATOM 1207 O O . ALA A 1 154 ? -14.219 16 12.633 1 97.44 154 ALA A O 1
ATOM 1208 N N . MET A 1 155 ? -13.188 14.062 13.023 1 98.31 155 MET A N 1
ATOM 1209 C CA . MET A 1 155 ? -11.859 14.633 12.859 1 98.31 155 MET A CA 1
ATOM 1210 C C . MET A 1 155 ? -11.5 14.781 11.383 1 98.31 155 MET A C 1
ATOM 1212 O O . MET A 1 155 ? -11.57 13.812 10.625 1 98.31 155 MET A O 1
ATOM 1216 N N . LEU A 1 156 ? -11.203 15.977 11.031 1 98.5 156 LEU A N 1
ATOM 1217 C CA . LEU A 1 156 ? -10.945 16.297 9.633 1 98.5 156 LEU A CA 1
ATOM 1218 C C . LEU A 1 156 ? -9.445 16.453 9.375 1 98.5 156 LEU A C 1
ATOM 1220 O O . LEU A 1 156 ? -8.789 17.297 9.969 1 98.5 156 LEU A O 1
ATOM 1224 N N . ALA A 1 157 ? -8.891 15.586 8.562 1 98.69 157 ALA A N 1
ATOM 1225 C CA . ALA A 1 157 ? -7.492 15.656 8.156 1 98.69 157 ALA A CA 1
ATOM 1226 C C . ALA A 1 157 ? -7.359 16.047 6.691 1 98.69 157 ALA A C 1
ATOM 1228 O O . ALA A 1 157 ? -7.875 15.367 5.809 1 98.69 157 ALA A O 1
ATOM 1229 N N . ILE A 1 158 ? -6.695 17.125 6.438 1 97.88 158 ILE A N 1
ATOM 1230 C CA . ILE A 1 158 ? -6.559 17.672 5.09 1 97.88 158 ILE A CA 1
ATOM 1231 C C . ILE A 1 158 ? -5.156 17.391 4.559 1 97.88 158 ILE A C 1
ATOM 1233 O O . ILE A 1 158 ? -4.164 17.844 5.129 1 97.88 158 ILE A O 1
ATOM 1237 N N . VAL A 1 159 ? -5.113 16.578 3.508 1 96 159 VAL A N 1
ATOM 1238 C CA . VAL A 1 159 ? -3.885 16.234 2.801 1 96 159 VAL A CA 1
ATOM 1239 C C . VAL A 1 159 ? -3.867 16.906 1.432 1 96 159 VAL A C 1
ATOM 1241 O O . VAL A 1 159 ? -4.066 16.266 0.406 1 96 159 VAL A O 1
ATOM 1244 N N . MET A 1 160 ? -3.746 18.188 1.455 1 92.62 160 MET A N 1
ATOM 1245 C CA . MET A 1 160 ? -3.707 19.078 0.293 1 92.62 160 MET A CA 1
ATOM 1246 C C . MET A 1 160 ? -2.598 20.109 0.434 1 92.62 160 MET A C 1
ATOM 1248 O O . MET A 1 160 ? -1.959 20.203 1.483 1 92.62 160 MET A O 1
ATOM 1252 N N . ASN A 1 161 ? -2.338 20.75 -0.612 1 88.06 161 ASN A N 1
ATOM 1253 C CA . ASN A 1 161 ? -1.375 21.844 -0.594 1 88.06 161 ASN A CA 1
ATOM 1254 C C . ASN A 1 161 ? -1.974 23.125 -1.168 1 88.06 161 ASN A C 1
ATOM 1256 O O . ASN A 1 161 ? -2.777 23.078 -2.1 1 88.06 161 ASN A O 1
ATOM 1260 N N . PRO A 1 162 ? -1.677 24.234 -0.602 1 92.56 162 PRO A N 1
ATOM 1261 C CA . PRO A 1 162 ? -0.899 24.438 0.622 1 92.56 162 PRO A CA 1
ATOM 1262 C C . PRO A 1 162 ? -1.769 24.469 1.877 1 92.56 162 PRO A C 1
ATOM 1264 O O . PRO A 1 162 ? -2.693 25.266 1.98 1 92.56 162 PRO A O 1
ATOM 1267 N N . ILE A 1 163 ? -1.396 23.703 2.891 1 94.5 163 ILE A N 1
ATOM 1268 C CA . ILE A 1 163 ? -2.234 23.594 4.082 1 94.5 163 ILE A CA 1
ATOM 1269 C C . ILE A 1 163 ? -2.139 24.875 4.898 1 94.5 163 ILE A C 1
ATOM 1271 O O . ILE A 1 163 ? -3.025 25.172 5.699 1 94.5 163 ILE A O 1
ATOM 1275 N N . ASN A 1 164 ? -1.071 25.672 4.695 1 96.06 164 ASN A N 1
ATOM 1276 C CA . ASN A 1 164 ? -0.907 26.922 5.422 1 96.06 164 ASN A CA 1
ATOM 1277 C C . ASN A 1 164 ? -2.092 27.859 5.203 1 96.06 164 ASN A C 1
ATOM 1279 O O . ASN A 1 164 ? -2.449 28.641 6.09 1 96.06 164 ASN A O 1
ATOM 1283 N N . SER A 1 165 ? -2.678 27.781 4.016 1 96.25 165 SER A N 1
ATOM 1284 C CA . SER A 1 165 ? -3.814 28.641 3.689 1 96.25 165 SER A CA 1
ATOM 1285 C C . SER A 1 165 ? -5.129 27.859 3.775 1 96.25 165 SER A C 1
ATOM 1287 O O . SER A 1 165 ? -6.168 28.438 4.113 1 96.25 165 SER A O 1
ATOM 1289 N N . LEU A 1 166 ? -5.086 26.594 3.516 1 96.62 166 LEU A N 1
ATOM 1290 C CA . LEU A 1 166 ? -6.312 25.812 3.387 1 96.62 166 LEU A CA 1
ATOM 1291 C C . LEU A 1 166 ? -6.922 25.531 4.758 1 96.62 166 LEU A C 1
ATOM 1293 O O . LEU A 1 166 ? -8.141 25.438 4.891 1 96.62 166 LEU A O 1
ATOM 1297 N N . ILE A 1 167 ? -6.082 25.406 5.777 1 97.5 167 ILE A N 1
ATOM 1298 C CA . ILE A 1 167 ? -6.605 25.156 7.113 1 97.5 167 ILE A CA 1
ATOM 1299 C C . ILE A 1 167 ? -7.324 26.391 7.633 1 97.5 167 ILE A C 1
ATOM 1301 O O . ILE A 1 167 ? -8.453 26.312 8.125 1 97.5 167 ILE A O 1
ATOM 1305 N N . PRO A 1 168 ? -6.699 27.578 7.527 1 96.75 168 PRO A N 1
ATOM 1306 C CA . PRO A 1 168 ? -7.461 28.781 7.887 1 96.75 168 PRO A CA 1
ATOM 1307 C C . PRO A 1 168 ? -8.773 28.906 7.117 1 96.75 168 PRO A C 1
ATOM 1309 O O . PRO A 1 168 ? -9.797 29.281 7.688 1 96.75 168 PRO A O 1
ATOM 1312 N N . LEU A 1 169 ? -8.75 28.625 5.848 1 97.19 169 LEU A N 1
ATOM 1313 C CA . LEU A 1 169 ? -9.969 28.641 5.051 1 97.19 169 LEU A CA 1
ATOM 1314 C C . LEU A 1 169 ? -11.016 27.703 5.645 1 97.19 169 LEU A C 1
ATOM 1316 O O . LEU A 1 169 ? -12.18 28.094 5.812 1 97.19 169 LEU A O 1
ATOM 1320 N N . THR A 1 170 ? -10.633 26.5 5.961 1 97.75 170 THR A N 1
ATOM 1321 C CA . THR A 1 170 ? -11.523 25.484 6.523 1 97.75 170 THR A CA 1
ATOM 1322 C C . THR A 1 170 ? -12.125 25.969 7.84 1 97.75 170 THR A C 1
ATOM 1324 O O . THR A 1 170 ? -13.328 25.844 8.062 1 97.75 170 THR A O 1
ATOM 1327 N N . MET A 1 171 ? -11.258 26.547 8.68 1 96.5 171 MET A N 1
ATOM 1328 C CA . MET A 1 171 ? -11.703 27.031 9.984 1 96.5 171 MET A CA 1
ATOM 1329 C C . MET A 1 171 ? -12.773 28.109 9.828 1 96.5 171 MET A C 1
ATOM 1331 O O . MET A 1 171 ? -13.773 28.109 10.547 1 96.5 171 MET A O 1
ATOM 1335 N N . GLU A 1 172 ? -12.547 28.969 8.891 1 96 172 GLU A N 1
ATOM 1336 C CA . GLU A 1 172 ? -13.508 30.047 8.664 1 96 172 GLU A CA 1
ATOM 1337 C C . GLU A 1 172 ? -14.844 29.484 8.172 1 96 172 GLU A C 1
ATOM 1339 O O . GLU A 1 172 ? -15.906 29.984 8.547 1 96 172 GLU A O 1
ATOM 1344 N N . MET A 1 173 ? -14.805 28.5 7.371 1 95.69 173 MET A N 1
ATOM 1345 C CA . MET A 1 173 ? -16.047 27.922 6.863 1 95.69 173 MET A CA 1
ATOM 1346 C C . MET A 1 173 ? -16.812 27.219 7.977 1 95.69 173 MET A C 1
ATOM 1348 O O . MET A 1 173 ? -18.047 27.281 8.023 1 95.69 173 MET A O 1
ATOM 1352 N N . TYR A 1 174 ? -16.125 26.562 8.844 1 95.62 174 TYR A N 1
ATOM 1353 C CA . TYR A 1 174 ? -16.766 25.953 10 1 95.62 174 TYR A CA 1
ATOM 1354 C C . TYR A 1 174 ? -17.406 27.016 10.883 1 95.62 174 TYR A C 1
ATOM 1356 O O . TYR A 1 174 ? -18.562 26.875 11.305 1 95.62 174 TYR A O 1
ATOM 1364 N N . LYS A 1 175 ? -16.672 28.109 11.125 1 93.5 175 LYS A N 1
ATOM 1365 C CA . LYS A 1 175 ? -17.188 29.203 11.945 1 93.5 175 LYS A CA 1
ATOM 1366 C C . LYS A 1 175 ? -18.453 29.781 11.344 1 93.5 175 LYS A C 1
ATOM 1368 O O . LYS A 1 175 ? -19.406 30.078 12.055 1 93.5 175 LYS A O 1
ATOM 1373 N N . LYS A 1 176 ? -18.406 29.891 10.086 1 92.5 176 LYS A N 1
ATOM 1374 C CA . LYS A 1 176 ? -19.562 30.422 9.383 1 92.5 176 LYS A CA 1
ATOM 1375 C C . LYS A 1 176 ? -20.781 29.547 9.57 1 92.5 176 LYS A C 1
ATOM 1377 O O . LYS A 1 176 ? -21.922 30.047 9.586 1 92.5 176 LYS A O 1
ATOM 1382 N N . ALA A 1 177 ? -20.531 28.281 9.742 1 93.81 177 ALA A N 1
ATOM 1383 C CA . ALA A 1 177 ? -21.625 27.328 9.938 1 93.81 177 ALA A CA 1
ATOM 1384 C C . ALA A 1 177 ? -22.016 27.234 11.406 1 93.81 177 ALA A C 1
ATOM 1386 O O . ALA A 1 177 ? -22.891 26.453 11.773 1 93.81 177 ALA A O 1
ATOM 1387 N N . GLY A 1 178 ? -21.312 27.969 12.336 1 92.81 178 GLY A N 1
ATOM 1388 C CA . GLY A 1 178 ? -21.641 28 13.75 1 92.81 178 GLY A CA 1
ATOM 1389 C C . GLY A 1 178 ? -20.922 26.922 14.547 1 92.81 178 GLY A C 1
ATOM 1390 O O . GLY A 1 178 ? -21.312 26.625 15.68 1 92.81 178 GLY A O 1
ATOM 1391 N N . ILE A 1 179 ? -20.031 26.312 13.891 1 91.44 179 ILE A N 1
ATOM 1392 C CA . ILE A 1 179 ? -19.281 25.25 14.555 1 91.44 179 ILE A CA 1
ATOM 1393 C C . ILE A 1 179 ? -17.844 25.719 14.805 1 91.44 179 ILE A C 1
ATOM 1395 O O . ILE A 1 179 ? -17.125 26.062 13.867 1 91.44 179 ILE A O 1
ATOM 1399 N N . TYR A 1 180 ? -17.469 25.844 16.016 1 87.25 180 TYR A N 1
ATOM 1400 C CA . TYR A 1 180 ? -16.094 26.234 16.359 1 87.25 180 TYR A CA 1
ATOM 1401 C C . TYR A 1 180 ? -15.375 25.094 17.094 1 87.25 180 TYR A C 1
ATOM 1403 O O . TYR A 1 180 ? -15.102 25.203 18.297 1 87.25 180 TYR A O 1
ATOM 1411 N N . GLU A 1 181 ? -15.125 24.031 16.422 1 86.5 181 GLU A N 1
ATOM 1412 C CA . GLU A 1 181 ? -14.375 22.891 16.922 1 86.5 181 GLU A CA 1
ATOM 1413 C C . GLU A 1 181 ? -13.016 22.781 16.234 1 86.5 181 GLU A C 1
ATOM 1415 O O . GLU A 1 181 ? -12.773 21.844 15.469 1 86.5 181 GLU A O 1
ATOM 1420 N N . TYR A 1 182 ? -12.133 23.672 16.641 1 88 182 TYR A N 1
ATOM 1421 C CA . TYR A 1 182 ? -10.852 23.797 15.945 1 88 182 TYR A CA 1
ATOM 1422 C C . TYR A 1 182 ? -9.914 22.656 16.344 1 88 182 TYR A C 1
ATOM 1424 O O . TYR A 1 182 ? -8.922 22.391 15.664 1 88 182 TYR A O 1
ATOM 1432 N N . ASN A 1 183 ? -10.297 21.859 17.391 1 94.19 183 ASN A N 1
ATOM 1433 C CA . ASN A 1 183 ? -9.445 20.781 17.859 1 94.19 183 ASN A CA 1
ATOM 1434 C C . ASN A 1 183 ? -9.555 19.547 16.969 1 94.19 183 ASN A C 1
ATOM 1436 O O . ASN A 1 183 ? -8.844 18.562 17.156 1 94.19 183 ASN A O 1
ATOM 1440 N N . ARG A 1 184 ? -10.375 19.609 15.977 1 97.12 184 ARG A N 1
ATOM 1441 C CA . ARG A 1 184 ? -10.625 18.406 15.18 1 97.12 184 ARG A CA 1
ATOM 1442 C C . ARG A 1 184 ? -10.227 18.625 13.727 1 97.12 184 ARG A C 1
ATOM 1444 O O . ARG A 1 184 ? -10.578 17.828 12.859 1 97.12 184 ARG A O 1
ATOM 1451 N N . ILE A 1 185 ? -9.578 19.75 13.43 1 98.06 185 ILE A N 1
ATOM 1452 C CA . ILE A 1 185 ? -9.156 20.047 12.07 1 98.06 185 ILE A CA 1
ATOM 1453 C C . ILE A 1 185 ? -7.633 20.047 11.992 1 98.06 185 ILE A C 1
ATOM 1455 O O . ILE A 1 185 ? -6.965 20.797 12.711 1 98.06 185 ILE A O 1
ATOM 1459 N N . PHE A 1 186 ? -7.113 19.188 11.062 1 98.38 186 PHE A N 1
ATOM 1460 C CA . PHE A 1 186 ? -5.672 18.969 11.023 1 98.38 186 PHE A CA 1
ATOM 1461 C C . PHE A 1 186 ? -5.141 19.141 9.602 1 98.38 186 PHE A C 1
ATOM 1463 O O . PHE A 1 186 ? -5.703 18.609 8.648 1 98.38 186 PHE A O 1
ATOM 1470 N N . GLY A 1 187 ? -4.121 19.953 9.477 1 97.81 187 GLY A N 1
ATOM 1471 C CA . GLY A 1 187 ? -3.275 19.859 8.297 1 97.81 187 GLY A CA 1
ATOM 1472 C C . GLY A 1 187 ? -2.166 18.844 8.438 1 97.81 187 GLY A C 1
ATOM 1473 O O . GLY A 1 187 ? -1.283 18.984 9.289 1 97.81 187 GLY A O 1
ATOM 1474 N N . VAL A 1 188 ? -2.086 17.844 7.57 1 96.19 188 VAL A N 1
ATOM 1475 C CA . VAL A 1 188 ? -1.186 16.719 7.738 1 96.19 188 VAL A CA 1
ATOM 1476 C C . VAL A 1 188 ? 0.216 17.094 7.266 1 96.19 188 VAL A C 1
ATOM 1478 O O . VAL A 1 188 ? 0.395 17.547 6.133 1 96.19 188 VAL A O 1
ATOM 1481 N N . MET A 1 189 ? 1.201 16.875 8.125 1 92.19 189 MET A N 1
ATOM 1482 C CA . MET A 1 189 ? 2.586 17.234 7.84 1 92.19 189 MET A CA 1
ATOM 1483 C C . MET A 1 189 ? 3.492 16.016 7.879 1 92.19 189 MET A C 1
ATOM 1485 O O . MET A 1 189 ? 4.715 16.141 7.82 1 92.19 189 MET A O 1
ATOM 1489 N N . ASN A 1 190 ? 2.934 14.898 7.926 1 89.38 190 ASN A N 1
ATOM 1490 C CA . ASN A 1 190 ? 3.699 13.664 8.109 1 89.38 190 ASN A CA 1
ATOM 1491 C C . ASN A 1 190 ? 4.637 13.406 6.938 1 89.38 190 ASN A C 1
ATOM 1493 O O . ASN A 1 190 ? 5.645 12.711 7.082 1 89.38 190 ASN A O 1
ATOM 1497 N N . PHE A 1 191 ? 4.32 13.961 5.805 1 92.81 191 PHE A N 1
ATOM 1498 C CA . PHE A 1 191 ? 5.211 13.789 4.664 1 92.81 191 PHE A CA 1
ATOM 1499 C C . PHE A 1 191 ? 6.57 14.422 4.934 1 92.81 191 PHE A C 1
ATOM 1501 O O . PHE A 1 191 ? 7.609 13.812 4.668 1 92.81 191 PHE A O 1
ATOM 1508 N N . GLU A 1 192 ? 6.609 15.594 5.488 1 92.06 192 GLU A N 1
ATOM 1509 C CA . GLU A 1 192 ? 7.844 16.266 5.863 1 92.06 192 GLU A CA 1
ATOM 1510 C C . GLU A 1 192 ? 8.594 15.492 6.945 1 92.06 192 GLU A C 1
ATOM 1512 O O . GLU A 1 192 ? 9.82 15.43 6.93 1 92.06 192 GLU A O 1
ATOM 1517 N N . CYS A 1 193 ? 7.844 14.984 7.828 1 93.31 193 CYS A N 1
ATOM 1518 C CA . CYS A 1 193 ? 8.453 14.195 8.898 1 93.31 193 CYS A CA 1
ATOM 1519 C C . CYS A 1 193 ? 9.117 12.945 8.336 1 93.31 193 CYS A C 1
ATOM 1521 O O . CYS A 1 193 ? 10.211 12.578 8.773 1 93.31 193 CYS A O 1
ATOM 1523 N N . LEU A 1 194 ? 8.469 12.266 7.371 1 94.06 194 LEU A N 1
ATOM 1524 C CA . LEU A 1 194 ? 9.047 11.086 6.734 1 94.06 194 LEU A CA 1
ATOM 1525 C C . LEU A 1 194 ? 10.383 11.414 6.082 1 94.06 194 LEU A C 1
ATOM 1527 O O . LEU A 1 194 ? 11.367 10.695 6.273 1 94.06 194 LEU A O 1
ATOM 1531 N N . LYS A 1 195 ? 10.359 12.477 5.344 1 93.5 195 LYS A N 1
ATOM 1532 C CA . LYS A 1 195 ? 11.586 12.898 4.664 1 93.5 195 LYS A CA 1
ATOM 1533 C C . LYS A 1 195 ? 12.688 13.227 5.668 1 93.5 195 LYS A C 1
ATOM 1535 O O . LYS A 1 195 ? 13.836 12.812 5.5 1 93.5 195 LYS A O 1
ATOM 1540 N N . ALA A 1 196 ? 12.305 13.961 6.688 1 95.31 196 ALA A N 1
ATOM 1541 C CA . ALA A 1 196 ? 13.273 14.328 7.715 1 95.31 196 ALA A CA 1
ATOM 1542 C C . ALA A 1 196 ? 13.891 13.094 8.359 1 95.31 196 ALA A C 1
ATOM 1544 O O . ALA A 1 196 ? 15.109 13.023 8.531 1 95.31 196 ALA A O 1
ATOM 1545 N N . ASN A 1 197 ? 13.055 12.141 8.695 1 95.81 197 ASN A N 1
ATOM 1546 C CA . ASN A 1 197 ? 13.539 10.891 9.281 1 95.81 197 ASN A CA 1
ATOM 1547 C C . ASN A 1 197 ? 14.469 10.148 8.328 1 95.81 197 ASN A C 1
ATOM 1549 O O . ASN A 1 197 ? 15.555 9.719 8.719 1 95.81 197 ASN A O 1
ATOM 1553 N N . SER A 1 198 ? 14.055 10.016 7.086 1 94.81 198 SER A N 1
ATOM 1554 C CA . SER A 1 198 ? 14.781 9.227 6.102 1 94.81 198 SER A CA 1
ATOM 1555 C C . SER A 1 198 ? 16.141 9.852 5.793 1 94.81 198 SER A C 1
ATOM 1557 O O . SER A 1 198 ? 17.172 9.164 5.824 1 94.81 198 SER A O 1
ATOM 1559 N N . PHE A 1 199 ? 16.188 11.133 5.523 1 94.62 199 PHE A N 1
ATOM 1560 C CA . PHE A 1 199 ? 17.422 11.812 5.156 1 94.62 199 PHE A CA 1
ATOM 1561 C C . PHE A 1 199 ? 18.391 11.844 6.332 1 94.62 199 PHE A C 1
ATOM 1563 O O . PHE A 1 199 ? 19.609 11.648 6.156 1 94.62 199 PHE A O 1
ATOM 1570 N N . THR A 1 200 ? 17.859 12.109 7.504 1 95.88 200 THR A N 1
ATOM 1571 C CA . THR A 1 200 ? 18.719 12.141 8.688 1 95.88 200 THR A CA 1
ATOM 1572 C C . THR A 1 200 ? 19.281 10.758 8.977 1 95.88 200 THR A C 1
ATOM 1574 O O . THR A 1 200 ? 20.469 10.625 9.281 1 95.88 200 THR A O 1
ATOM 1577 N N . ALA A 1 201 ? 18.438 9.758 8.945 1 95.25 201 ALA A N 1
ATOM 1578 C CA . ALA A 1 201 ? 18.875 8.383 9.18 1 95.25 201 ALA A CA 1
ATOM 1579 C C . ALA A 1 201 ? 20 8 8.219 1 95.25 201 ALA A C 1
ATOM 1581 O O . ALA A 1 201 ? 20.969 7.352 8.617 1 95.25 201 ALA A O 1
ATOM 1582 N N . ASP A 1 202 ? 19.844 8.391 6.969 1 93.38 202 ASP A N 1
ATOM 1583 C CA . ASP A 1 202 ? 20.875 8.117 5.965 1 93.38 202 ASP A CA 1
ATOM 1584 C C . ASP A 1 202 ? 22.188 8.797 6.324 1 93.38 202 ASP A C 1
ATOM 1586 O O . ASP A 1 202 ? 23.266 8.211 6.184 1 93.38 202 ASP A O 1
ATOM 1590 N N . LEU A 1 203 ? 22.109 10.008 6.738 1 92.62 203 LEU A N 1
ATOM 1591 C CA . LEU A 1 203 ? 23.281 10.797 7.09 1 92.62 203 LEU A CA 1
ATOM 1592 C C . LEU A 1 203 ? 24.016 10.172 8.273 1 92.62 203 LEU A C 1
ATOM 1594 O O . LEU A 1 203 ? 25.25 10.086 8.266 1 92.62 203 LEU A O 1
ATOM 1598 N N . ILE A 1 204 ? 23.281 9.781 9.289 1 92.38 204 ILE A N 1
ATOM 1599 C CA . ILE A 1 204 ? 23.922 9.312 10.516 1 92.38 204 ILE A CA 1
ATOM 1600 C C . ILE A 1 204 ? 24.062 7.793 10.469 1 92.38 204 ILE A C 1
ATOM 1602 O O . ILE A 1 204 ? 24.562 7.184 11.422 1 92.38 204 ILE A O 1
ATOM 1606 N N . ASN A 1 205 ? 23.594 7.125 9.422 1 91 205 ASN A N 1
ATOM 1607 C CA . ASN A 1 205 ? 23.766 5.707 9.125 1 91 205 ASN A CA 1
ATOM 1608 C C . ASN A 1 205 ? 23.062 4.828 10.156 1 91 205 ASN A C 1
ATOM 1610 O O . ASN A 1 205 ? 23.688 3.943 10.75 1 91 205 ASN A O 1
ATOM 1614 N N . ILE A 1 206 ? 21.859 5.125 10.43 1 92.19 206 ILE A N 1
ATOM 1615 C CA . ILE A 1 206 ? 20.984 4.285 11.242 1 92.19 206 ILE A CA 1
ATOM 1616 C C . ILE A 1 206 ? 19.703 3.979 10.484 1 92.19 206 ILE A C 1
ATOM 1618 O O . ILE A 1 206 ? 19.453 4.547 9.414 1 92.19 206 ILE A O 1
ATOM 1622 N N . GLU A 1 207 ? 18.922 3.059 10.977 1 91.12 207 GLU A N 1
ATOM 1623 C CA . GLU A 1 207 ? 17.656 2.707 10.328 1 91.12 207 GLU A CA 1
ATOM 1624 C C . GLU A 1 207 ? 16.641 3.834 10.461 1 91.12 207 GLU A C 1
ATOM 1626 O O . GLU A 1 207 ? 16.469 4.395 11.539 1 91.12 207 GLU A O 1
ATOM 1631 N N . PRO A 1 208 ? 16.047 4.156 9.359 1 93.5 208 PRO A N 1
ATOM 1632 C CA . PRO A 1 208 ? 15.086 5.266 9.383 1 93.5 208 PRO A CA 1
ATOM 1633 C C . PRO A 1 208 ? 13.938 5.039 10.367 1 93.5 208 PRO A C 1
ATOM 1635 O O . PRO A 1 208 ? 13.414 5.996 10.938 1 93.5 208 PRO A O 1
ATOM 1638 N N . GLU A 1 209 ? 13.602 3.805 10.594 1 89.81 209 GLU A N 1
ATOM 1639 C CA . GLU A 1 209 ? 12.5 3.479 11.492 1 89.81 209 GLU A CA 1
ATOM 1640 C C . GLU A 1 209 ? 12.82 3.873 12.93 1 89.81 209 GLU A C 1
ATOM 1642 O O . GLU A 1 209 ? 11.922 4.055 13.75 1 89.81 209 GLU A O 1
ATOM 1647 N N . CYS A 1 210 ? 14.055 4.055 13.172 1 90.19 210 CYS A N 1
ATOM 1648 C CA . CYS A 1 210 ? 14.5 4.375 14.523 1 90.19 210 CYS A CA 1
ATOM 1649 C C . CYS A 1 210 ? 14.797 5.863 14.656 1 90.19 210 CYS A C 1
ATOM 1651 O O . CYS A 1 210 ? 15.297 6.309 15.695 1 90.19 210 CYS A O 1
ATOM 1653 N N . THR A 1 211 ? 14.547 6.59 13.695 1 92.62 211 THR A N 1
ATOM 1654 C CA . THR A 1 211 ? 14.859 8.016 13.672 1 92.62 211 THR A CA 1
ATOM 1655 C C . THR A 1 211 ? 13.586 8.852 13.75 1 92.62 211 THR A C 1
ATOM 1657 O O . THR A 1 211 ? 12.625 8.602 13.016 1 92.62 211 THR A O 1
ATOM 1660 N N . MET A 1 212 ? 13.602 9.789 14.641 1 94.31 212 MET A N 1
ATOM 1661 C CA . MET A 1 212 ? 12.477 10.703 14.758 1 94.31 212 MET A CA 1
ATOM 1662 C C . MET A 1 212 ? 12.953 12.156 14.789 1 94.31 212 MET A C 1
ATOM 1664 O O . MET A 1 212 ? 13.664 12.555 15.703 1 94.31 212 MET A O 1
ATOM 1668 N N . ILE A 1 213 ? 12.562 12.875 13.82 1 95.88 213 ILE A N 1
ATOM 1669 C CA . ILE A 1 213 ? 12.836 14.305 13.727 1 95.88 213 ILE A CA 1
ATOM 1670 C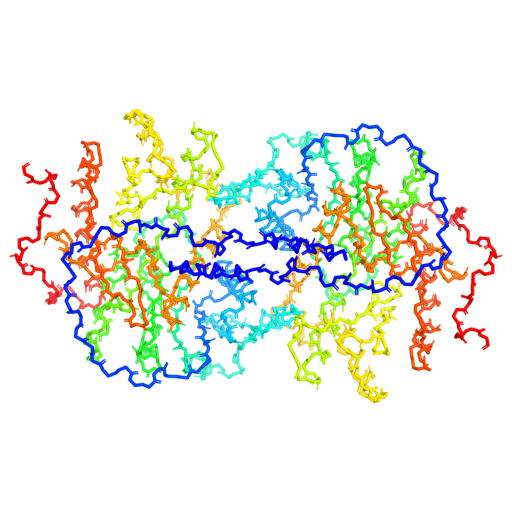 C . ILE A 1 213 ? 11.523 15.078 13.734 1 95.88 213 ILE A C 1
ATOM 1672 O O . ILE A 1 213 ? 10.781 15.07 12.742 1 95.88 213 ILE A O 1
ATOM 1676 N N . PRO A 1 214 ? 11.18 15.75 14.805 1 95.31 214 PRO A N 1
ATOM 1677 C CA . PRO A 1 214 ? 9.977 16.594 14.742 1 95.31 214 PRO A CA 1
ATOM 1678 C C . PRO A 1 214 ? 10.086 17.703 13.703 1 95.31 214 PRO A C 1
ATOM 1680 O O . PRO A 1 214 ? 11.156 18.281 13.531 1 95.31 214 PRO A O 1
ATOM 1683 N N . VAL A 1 215 ? 9.062 17.906 12.992 1 96.56 215 VAL A N 1
ATOM 1684 C CA . VAL A 1 215 ? 8.984 19.016 12.047 1 96.56 215 VAL A CA 1
ATOM 1685 C C . VAL A 1 215 ? 7.859 19.953 12.453 1 96.56 215 VAL A C 1
ATOM 1687 O O . VAL A 1 215 ? 6.699 19.547 12.562 1 96.56 215 VAL A O 1
ATOM 1690 N N . ILE A 1 216 ? 8.195 21.203 12.719 1 96.88 216 ILE A N 1
ATOM 1691 C CA . ILE A 1 216 ? 7.215 22.188 13.156 1 96.88 216 ILE A CA 1
ATOM 1692 C C . ILE A 1 216 ? 7.086 23.297 12.117 1 96.88 216 ILE A C 1
ATOM 1694 O O . ILE A 1 216 ? 7.57 23.156 10.992 1 96.88 216 ILE A O 1
ATOM 1698 N N . GLY A 1 217 ? 6.297 24.328 12.375 1 96 217 GLY A N 1
ATOM 1699 C CA . GLY A 1 217 ? 6.148 25.453 11.469 1 96 217 GLY A CA 1
ATOM 1700 C C . GLY A 1 217 ? 4.926 25.344 10.578 1 96 217 GLY A C 1
ATOM 1701 O O . GLY A 1 217 ? 3.805 25.188 11.07 1 96 217 GLY A O 1
ATOM 1702 N N . GLY A 1 218 ? 5.168 25.469 9.328 1 93.81 218 GLY A N 1
ATOM 1703 C CA . GLY A 1 218 ? 4.121 25.297 8.328 1 93.81 218 GLY A CA 1
ATOM 1704 C C . GLY A 1 218 ? 4.332 24.094 7.438 1 93.81 218 GLY A C 1
ATOM 1705 O O . GLY A 1 218 ? 5.332 23.375 7.566 1 93.81 218 GLY A O 1
ATOM 1706 N N . GLY A 1 219 ? 3.365 23.797 6.598 1 87.12 219 GLY A N 1
ATOM 1707 C CA . GLY A 1 219 ? 3.387 22.594 5.793 1 87.12 219 GLY A CA 1
ATOM 1708 C C . GLY A 1 219 ? 4.035 22.781 4.438 1 87.12 219 GLY A C 1
ATOM 1709 O O . GLY A 1 219 ? 4.129 21.844 3.645 1 87.12 219 GLY A O 1
ATOM 1710 N N . CYS A 1 220 ? 4.508 23.922 4.125 1 79.06 220 CYS A N 1
ATOM 1711 C CA . CYS A 1 220 ? 5.145 24.203 2.838 1 79.06 220 CYS A CA 1
ATOM 1712 C C . CYS A 1 220 ? 6.66 24.188 2.969 1 79.06 220 CYS A C 1
ATOM 1714 O O . CYS A 1 220 ? 7.195 24.281 4.074 1 79.06 220 CYS A O 1
ATOM 1716 N N . SER A 1 221 ? 7.281 24.047 1.789 1 79.25 221 SER A N 1
ATOM 1717 C CA . SER A 1 221 ? 8.727 23.891 1.727 1 79.25 221 SER A CA 1
ATOM 1718 C C . SER A 1 221 ? 9.445 25.031 2.443 1 79.25 221 SER A C 1
ATOM 1720 O O . SER A 1 221 ? 10.367 24.797 3.225 1 79.25 221 SER A O 1
ATOM 1722 N N . GLU A 1 222 ? 8.961 26.188 2.4 1 85.62 222 GLU A N 1
ATOM 1723 C CA . GLU A 1 222 ? 9.695 27.328 2.965 1 85.62 222 GLU A CA 1
ATOM 1724 C C . GLU A 1 222 ? 9.328 27.547 4.43 1 85.62 222 GLU A C 1
ATOM 1726 O O . GLU A 1 222 ? 9.984 28.312 5.133 1 85.62 222 GLU A O 1
ATOM 1731 N N . THR A 1 223 ? 8.391 26.812 4.898 1 93.94 223 THR A N 1
ATOM 1732 C CA . THR A 1 223 ? 7.918 27.125 6.242 1 93.94 223 THR A CA 1
ATOM 1733 C C . THR A 1 223 ? 8.094 25.938 7.176 1 93.94 223 THR A C 1
ATOM 1735 O O . THR A 1 223 ? 7.922 26.062 8.391 1 93.94 223 THR A O 1
ATOM 1738 N N . CYS A 1 224 ? 8.414 24.766 6.582 1 94.5 224 CYS A N 1
ATOM 1739 C CA . CYS A 1 224 ? 8.641 23.609 7.449 1 94.5 224 CYS A CA 1
ATOM 1740 C C . CYS A 1 224 ? 9.984 23.719 8.156 1 94.5 224 CYS A C 1
ATOM 1742 O O . CYS A 1 224 ? 10.977 24.125 7.551 1 94.5 224 CYS A O 1
ATOM 1744 N N . ILE A 1 225 ? 10.062 23.375 9.422 1 96.62 225 ILE A N 1
ATOM 1745 C CA . ILE A 1 225 ? 11.258 23.516 10.258 1 96.62 225 ILE A CA 1
ATOM 1746 C C . ILE A 1 225 ? 11.578 22.172 10.922 1 96.62 225 ILE A C 1
ATOM 1748 O O . ILE A 1 225 ? 11.031 21.859 11.984 1 96.62 225 ILE A O 1
ATOM 1752 N N . PRO A 1 226 ? 12.469 21.406 10.336 1 96.62 226 PRO A N 1
ATOM 1753 C CA . PRO A 1 226 ? 12.922 20.188 11.023 1 96.62 226 PRO A CA 1
ATOM 1754 C C . PRO A 1 226 ? 13.766 20.484 12.258 1 96.62 226 PRO A C 1
ATOM 1756 O O . PRO A 1 226 ? 14.664 21.328 12.203 1 96.62 226 PRO A O 1
ATOM 1759 N N . LEU A 1 227 ? 13.484 19.859 13.367 1 96.44 227 LEU A N 1
ATOM 1760 C CA . LEU A 1 227 ? 14.219 20.062 14.609 1 96.44 227 LEU A CA 1
ATOM 1761 C C . LEU A 1 227 ? 15.273 18.969 14.797 1 96.44 227 LEU A C 1
ATOM 1763 O O . LEU A 1 227 ? 15.055 18.016 15.555 1 96.44 227 LEU A O 1
ATOM 1767 N N . PHE A 1 228 ? 16.422 19.172 14.211 1 96.69 228 PHE A N 1
ATOM 1768 C CA . PHE A 1 228 ? 17.516 18.219 14.297 1 96.69 228 PHE A CA 1
ATOM 1769 C C . PHE A 1 228 ? 18.078 18.156 15.711 1 96.69 228 PHE A C 1
ATOM 1771 O O . PHE A 1 228 ? 18.578 17.109 16.141 1 96.69 228 PHE A O 1
ATOM 1778 N N . SER A 1 229 ? 17.969 19.281 16.453 1 94.88 229 SER A N 1
ATOM 1779 C CA . SER A 1 229 ? 18.438 19.359 17.828 1 94.88 229 SER A CA 1
ATOM 1780 C C . SER A 1 229 ? 17.625 18.438 18.734 1 94.88 229 SER A C 1
ATOM 1782 O O . SER A 1 229 ? 18.031 18.125 19.859 1 94.88 229 SER A O 1
ATOM 1784 N N . GLN A 1 230 ? 16.453 18.062 18.234 1 93.88 230 GLN A N 1
ATOM 1785 C CA . GLN A 1 230 ? 15.555 17.219 19.016 1 93.88 230 GLN A CA 1
ATOM 1786 C C . GLN A 1 230 ? 15.5 15.797 18.469 1 93.88 230 GLN A C 1
ATOM 1788 O O . GLN A 1 230 ? 14.562 15.047 18.766 1 93.88 230 GLN A O 1
ATOM 1793 N N . ALA A 1 231 ? 16.453 15.453 17.672 1 94.19 231 ALA A N 1
ATOM 1794 C CA . ALA A 1 231 ? 16.484 14.156 17 1 94.19 231 ALA A CA 1
ATOM 1795 C C . ALA A 1 231 ? 16.5 13.016 18.016 1 94.19 231 ALA A C 1
ATOM 1797 O O . ALA A 1 231 ? 17.188 13.102 19.047 1 94.19 231 ALA A O 1
ATOM 1798 N N . LYS A 1 232 ? 15.734 12.055 17.797 1 91.56 232 LYS A N 1
ATOM 1799 C CA . LYS A 1 232 ? 15.805 10.797 18.531 1 91.56 232 LYS A CA 1
ATOM 1800 C C . LYS A 1 232 ? 16.172 9.633 17.609 1 91.56 232 LYS A C 1
ATOM 1802 O O . LYS A 1 232 ? 15.469 9.367 16.641 1 91.56 232 LYS A O 1
ATOM 1807 N N . PRO A 1 233 ? 17.109 8.805 17.906 1 91.69 233 PRO A N 1
ATOM 1808 C CA . PRO A 1 233 ? 18.062 8.992 19 1 91.69 233 PRO A CA 1
ATOM 1809 C C . PRO A 1 233 ? 18.859 10.281 18.859 1 91.69 233 PRO A C 1
ATOM 1811 O O . PRO A 1 233 ? 19 10.82 17.766 1 91.69 233 PRO A O 1
ATOM 1814 N N . SER A 1 234 ? 19.344 10.719 20 1 87.81 234 SER A N 1
ATOM 1815 C CA . SER A 1 234 ? 20.109 11.961 20 1 87.81 234 SER A CA 1
ATOM 1816 C C . SER A 1 234 ? 21.391 11.82 19.156 1 87.81 234 SER A C 1
ATOM 1818 O O . SER A 1 234 ? 22.062 10.797 19.234 1 87.81 234 SER A O 1
ATOM 1820 N N . ASN A 1 235 ? 21.547 12.828 18.281 1 85 235 ASN A N 1
ATOM 1821 C CA . ASN A 1 235 ? 22.734 12.883 17.438 1 85 235 ASN A CA 1
ATOM 1822 C C . ASN A 1 235 ? 23.219 14.32 17.25 1 85 235 ASN A C 1
ATOM 1824 O O . ASN A 1 235 ? 22.422 15.258 17.281 1 85 235 ASN A O 1
ATOM 1828 N N . LYS A 1 236 ? 24.531 14.414 17.156 1 86.62 236 LYS A N 1
ATOM 1829 C CA . LYS A 1 236 ? 25.078 15.742 16.891 1 86.62 236 LYS A CA 1
ATOM 1830 C C . LYS A 1 236 ? 25.141 16.031 15.391 1 86.62 236 LYS A C 1
ATOM 1832 O O . LYS A 1 236 ? 25.969 15.453 14.672 1 86.62 236 LYS A O 1
ATOM 1837 N N . ILE A 1 237 ? 24.234 16.734 14.906 1 93.31 237 ILE A N 1
ATOM 1838 C CA . ILE A 1 237 ? 24.203 17.172 13.516 1 93.31 237 ILE A CA 1
ATOM 1839 C C . ILE A 1 237 ? 24.766 18.578 13.398 1 93.31 237 ILE A C 1
ATOM 1841 O O . ILE A 1 237 ? 24.281 19.5 14.055 1 93.31 237 ILE A O 1
ATOM 1845 N N . SER A 1 238 ? 25.812 18.75 12.664 1 94.31 238 SER A N 1
ATOM 1846 C CA . SER A 1 238 ? 26.438 20.062 12.484 1 94.31 238 SER A CA 1
ATOM 1847 C C . SER A 1 238 ? 25.5 21.031 11.758 1 94.31 238 SER A C 1
ATOM 1849 O O . SER A 1 238 ? 24.547 20.594 11.109 1 94.31 238 SER A O 1
ATOM 1851 N N . GLN A 1 239 ? 25.828 22.266 11.891 1 94.5 239 GLN A N 1
ATOM 1852 C CA . GLN A 1 239 ? 25.016 23.266 11.211 1 94.5 239 GLN A CA 1
ATOM 1853 C C . GLN A 1 239 ? 25.062 23.078 9.695 1 94.5 239 GLN A C 1
ATOM 1855 O O . GLN A 1 239 ? 24.047 23.281 9.016 1 94.5 239 GLN A O 1
ATOM 1860 N N . VAL A 1 240 ? 26.25 22.766 9.211 1 95.88 240 VAL A N 1
ATOM 1861 C CA . VAL A 1 240 ? 26.406 22.547 7.777 1 95.88 240 VAL A CA 1
ATOM 1862 C C . VAL A 1 240 ? 25.547 21.375 7.336 1 95.88 240 VAL A C 1
ATOM 1864 O O . VAL A 1 240 ? 24.859 21.453 6.309 1 95.88 240 VAL A O 1
ATOM 1867 N N . GLU A 1 241 ? 25.531 20.328 8.117 1 95.88 241 GLU A N 1
ATOM 1868 C CA . GLU A 1 241 ? 24.703 19.156 7.828 1 95.88 241 GLU A CA 1
ATOM 1869 C C . GLU A 1 241 ? 23.219 19.5 7.941 1 95.88 241 GLU A C 1
ATOM 1871 O O . GLU A 1 241 ? 22.422 19.062 7.109 1 95.88 241 GLU A O 1
ATOM 1876 N N . ALA A 1 242 ? 22.906 20.266 8.93 1 96.94 242 ALA A N 1
ATOM 1877 C CA . ALA A 1 242 ? 21.516 20.672 9.133 1 96.94 242 ALA A CA 1
ATOM 1878 C C . ALA A 1 242 ? 21 21.469 7.945 1 96.94 242 ALA A C 1
ATOM 1880 O O . ALA A 1 242 ? 19.859 21.281 7.512 1 96.94 242 ALA A O 1
ATOM 1881 N N . ARG A 1 243 ? 21.812 22.344 7.457 1 95.94 243 ARG A N 1
ATOM 1882 C CA . ARG A 1 243 ? 21.438 23.156 6.305 1 95.94 243 ARG A CA 1
ATOM 1883 C C . ARG A 1 243 ? 21.219 22.281 5.074 1 95.94 243 ARG A C 1
ATOM 1885 O O . ARG A 1 243 ? 20.25 22.484 4.324 1 95.94 243 ARG A O 1
ATOM 1892 N N . ARG A 1 244 ? 22.078 21.359 4.898 1 94.62 244 ARG A N 1
ATOM 1893 C CA . ARG A 1 244 ? 21.953 20.438 3.771 1 94.62 244 ARG A CA 1
ATOM 1894 C C . ARG A 1 244 ? 20.688 19.578 3.885 1 94.62 244 ARG A C 1
ATOM 1896 O O . ARG A 1 244 ? 19.984 19.391 2.898 1 94.62 244 ARG A O 1
ATOM 1903 N N . LEU A 1 245 ? 20.438 19.125 5.023 1 95.25 245 LEU A N 1
ATOM 1904 C CA . LEU A 1 245 ? 19.25 18.297 5.266 1 95.25 245 LEU A CA 1
ATOM 1905 C C . LEU A 1 245 ? 17.984 19.109 5.062 1 95.25 245 LEU A C 1
ATOM 1907 O O . LEU A 1 245 ? 17.016 18.625 4.461 1 95.25 245 LEU A O 1
ATOM 1911 N N . THR A 1 246 ? 18 20.328 5.609 1 95.62 246 THR A N 1
ATOM 1912 C CA . THR A 1 246 ? 16.844 21.203 5.461 1 95.62 246 THR A CA 1
ATOM 1913 C C . THR A 1 246 ? 16.547 21.453 3.988 1 95.62 246 THR A C 1
ATOM 1915 O O . THR A 1 246 ? 15.383 21.391 3.57 1 95.62 246 THR A O 1
ATOM 1918 N N . TYR A 1 247 ? 17.578 21.656 3.248 1 92.69 247 TYR A N 1
ATOM 1919 C CA . TYR A 1 247 ? 17.422 21.875 1.813 1 92.69 247 TYR A CA 1
ATOM 1920 C C . TYR A 1 247 ? 16.828 20.641 1.14 1 92.69 247 TYR A C 1
ATOM 1922 O O . TYR A 1 247 ? 15.922 20.75 0.316 1 92.69 247 TYR A O 1
ATOM 1930 N N . ALA A 1 248 ? 17.281 19.516 1.488 1 90.69 248 ALA A N 1
ATOM 1931 C CA . ALA A 1 248 ? 16.797 18.266 0.902 1 90.69 248 ALA A CA 1
ATOM 1932 C C . ALA A 1 248 ? 15.336 18.016 1.238 1 90.69 248 ALA A C 1
ATOM 1934 O O . ALA A 1 248 ? 14.555 17.609 0.379 1 90.69 248 ALA A O 1
ATOM 1935 N N . ILE A 1 249 ? 14.953 18.266 2.414 1 91.44 249 ILE A N 1
ATOM 1936 C CA . ILE A 1 249 ? 13.586 18.062 2.879 1 91.44 249 ILE A CA 1
ATOM 1937 C C . ILE A 1 249 ? 12.648 19.016 2.143 1 91.44 249 ILE A C 1
ATOM 1939 O O . ILE A 1 249 ? 11.555 18.625 1.728 1 91.44 249 ILE A O 1
ATOM 1943 N N . ARG A 1 250 ? 13.117 20.25 1.927 1 87.5 250 ARG A N 1
ATOM 1944 C CA . ARG A 1 250 ? 12.289 21.297 1.34 1 87.5 250 ARG A CA 1
ATOM 1945 C C . ARG A 1 250 ? 12.211 21.156 -0.176 1 87.5 250 ARG A C 1
ATOM 1947 O O . ARG A 1 250 ? 11.195 21.484 -0.787 1 87.5 250 ARG A O 1
ATOM 1954 N N . MET A 1 251 ? 13.289 20.656 -0.865 1 75.25 251 MET A N 1
ATOM 1955 C CA . MET A 1 251 ? 13.359 20.547 -2.32 1 75.25 251 MET A CA 1
ATOM 1956 C C . MET A 1 251 ? 12.57 19.328 -2.814 1 75.25 251 MET A C 1
ATOM 1958 O O . MET A 1 251 ? 12.047 19.344 -3.93 1 75.25 251 MET A O 1
ATOM 1962 N N . SER A 1 252 ? 12.828 18.219 -2.113 1 57.97 252 SER A N 1
ATOM 1963 C CA . SER A 1 252 ? 12.148 17.016 -2.553 1 57.97 252 SER A CA 1
ATOM 1964 C C . SER A 1 252 ? 10.672 17.281 -2.842 1 57.97 252 SER A C 1
ATOM 1966 O O . SER A 1 252 ? 10.031 16.531 -3.582 1 57.97 252 SER A O 1
ATOM 1968 N N . ASN A 1 253 ? 10.203 18.344 -2.287 1 52.78 253 ASN A N 1
ATOM 1969 C CA . ASN A 1 253 ? 8.852 18.766 -2.662 1 52.78 253 ASN A CA 1
ATOM 1970 C C . ASN A 1 253 ? 8.836 19.422 -4.039 1 52.78 253 ASN A C 1
ATOM 1972 O O . ASN A 1 253 ? 7.801 19.438 -4.707 1 52.78 253 ASN A O 1
ATOM 1976 N N . ASN A 1 254 ? 10.086 19.953 -4.359 1 45.44 254 ASN A N 1
ATOM 1977 C CA . ASN A 1 254 ? 10.203 20.656 -5.629 1 45.44 254 ASN A CA 1
ATOM 1978 C C . ASN A 1 254 ? 10.734 19.75 -6.734 1 45.44 254 ASN A C 1
ATOM 1980 O O . ASN A 1 254 ? 11.688 19 -6.52 1 45.44 254 ASN A O 1
ATOM 1984 N N . ASN A 1 255 ? 9.938 19.141 -7.391 1 44.72 255 ASN A N 1
ATOM 1985 C CA . ASN A 1 255 ? 10.266 18.312 -8.539 1 44.72 255 ASN A CA 1
ATOM 1986 C C . ASN A 1 255 ? 11.609 18.703 -9.156 1 44.72 255 ASN A C 1
ATOM 1988 O O . ASN A 1 255 ? 11.672 19.609 -9.984 1 44.72 255 ASN A O 1
ATOM 1992 N N . THR A 1 256 ? 12.633 18.875 -8.422 1 38.81 256 THR A N 1
ATOM 1993 C CA . THR A 1 256 ? 13.891 19.188 -9.094 1 38.81 256 THR A CA 1
ATOM 1994 C C . THR A 1 256 ? 14 18.422 -10.406 1 38.81 256 THR A C 1
ATOM 1996 O O . THR A 1 256 ? 14.984 18.578 -11.133 1 38.81 256 THR A O 1
ATOM 1999 N N . LEU A 1 257 ? 13.43 17.25 -10.461 1 40.06 257 LEU A N 1
ATOM 2000 C CA . LEU A 1 257 ? 13.734 16.578 -11.719 1 40.06 257 LEU A CA 1
ATOM 2001 C C . LEU A 1 257 ? 13.109 17.312 -12.898 1 40.06 257 LEU A C 1
ATOM 2003 O O . LEU A 1 257 ? 12.055 17.922 -12.766 1 40.06 257 LEU A O 1
ATOM 2007 N N . ASN A 1 258 ? 13.883 17.641 -13.898 1 37.41 258 ASN A N 1
ATOM 2008 C CA . ASN A 1 258 ? 13.461 18.172 -15.195 1 37.41 258 ASN A CA 1
ATOM 2009 C C . ASN A 1 258 ? 12.023 17.781 -15.516 1 37.41 258 ASN A C 1
ATOM 2011 O O . ASN A 1 258 ? 11.656 16.609 -15.445 1 37.41 258 ASN A O 1
ATOM 2015 N N . PRO A 1 259 ? 11.188 18.859 -15.609 1 38.94 259 PRO A N 1
ATOM 2016 C CA . PRO A 1 259 ? 9.773 18.75 -15.992 1 38.94 259 PRO A CA 1
ATOM 2017 C C . PRO A 1 259 ? 9.523 17.672 -17.031 1 38.94 259 PRO A C 1
ATOM 2019 O O . PRO A 1 259 ? 8.375 17.25 -17.234 1 38.94 259 PRO A O 1
ATOM 2022 N N . SER A 1 260 ? 10.305 17.703 -18.094 1 39.03 260 SER A N 1
ATOM 2023 C CA . SER A 1 260 ? 9.945 16.922 -19.266 1 39.03 260 SER A CA 1
ATOM 2024 C C . SER A 1 260 ? 9.539 15.5 -18.875 1 39.03 260 SER A C 1
ATOM 2026 O O . SER A 1 260 ? 8.906 14.789 -19.656 1 39.03 260 SER A O 1
ATOM 2028 N N . GLU A 1 261 ? 10.422 14.781 -18.219 1 42.62 261 GLU A N 1
ATOM 2029 C CA . GLU A 1 261 ? 10.164 13.367 -17.969 1 42.62 261 GLU A CA 1
ATOM 2030 C C . GLU A 1 261 ? 9.117 13.195 -16.859 1 42.62 261 GLU A C 1
ATOM 2032 O O . GLU A 1 261 ? 8.836 14.125 -16.109 1 42.62 261 GLU A O 1
ATOM 2037 N N . ASN A 1 262 ? 8.602 11.82 -16.531 1 44.38 262 ASN A N 1
ATOM 2038 C CA . ASN A 1 262 ? 7.445 11.289 -15.836 1 44.38 262 ASN A CA 1
ATOM 2039 C C . ASN A 1 262 ? 7.23 11.984 -14.492 1 44.38 262 ASN A C 1
ATOM 2041 O O . ASN A 1 262 ? 8.078 11.898 -13.602 1 44.38 262 ASN A O 1
ATOM 2045 N N . LYS A 1 263 ? 6.637 13.242 -14.602 1 47.22 263 LYS A N 1
ATOM 2046 C CA . LYS A 1 263 ? 6.102 14.031 -13.492 1 47.22 263 LYS A CA 1
ATOM 2047 C C . LYS A 1 263 ? 5.863 13.148 -12.266 1 47.22 263 LYS A C 1
ATOM 2049 O O . LYS A 1 263 ? 4.797 12.547 -12.117 1 47.22 263 LYS A O 1
ATOM 2054 N N . GLU A 1 264 ? 6.918 12.484 -11.852 1 52.16 264 GLU A N 1
ATOM 2055 C CA . GLU A 1 264 ? 6.699 11.555 -10.742 1 52.16 264 GLU A CA 1
ATOM 2056 C C . GLU A 1 264 ? 6.223 12.289 -9.492 1 52.16 264 GLU A C 1
ATOM 2058 O O . GLU A 1 264 ? 6.785 13.32 -9.125 1 52.16 264 GLU A O 1
ATOM 2063 N N . THR A 1 265 ? 4.879 12.266 -9.219 1 69.5 265 THR A N 1
ATOM 2064 C CA . THR A 1 265 ? 4.203 12.734 -8.016 1 69.5 265 THR A CA 1
ATOM 2065 C C . THR A 1 265 ? 4.605 11.898 -6.809 1 69.5 265 THR A C 1
ATOM 2067 O O . THR A 1 265 ? 5.055 10.758 -6.961 1 69.5 265 THR A O 1
ATOM 2070 N N . ASN A 1 266 ? 5 12.484 -5.613 1 87.94 266 ASN A N 1
ATOM 2071 C CA . ASN A 1 266 ? 5.312 11.836 -4.344 1 87.94 266 ASN A CA 1
ATOM 2072 C C . ASN A 1 266 ? 4.066 11.234 -3.697 1 87.94 266 ASN A C 1
ATOM 2074 O O . ASN A 1 266 ? 3.871 11.352 -2.486 1 87.94 266 ASN A O 1
ATOM 2078 N N . SER A 1 267 ? 3.238 10.602 -4.617 1 92.62 267 SER A N 1
ATOM 2079 C CA . SER A 1 267 ? 1.93 10.148 -4.152 1 92.62 267 SER A CA 1
ATOM 2080 C C . SER A 1 267 ? 2.061 8.969 -3.195 1 92.62 267 SER A C 1
ATOM 2082 O O . SER A 1 267 ? 1.265 8.828 -2.264 1 92.62 267 SER A O 1
ATOM 2084 N N . PHE A 1 268 ? 3.084 8.141 -3.389 1 94.75 268 PHE A N 1
ATOM 2085 C CA . PHE A 1 268 ? 3.227 6.957 -2.553 1 94.75 268 PHE A CA 1
ATOM 2086 C C . PHE A 1 268 ? 3.689 7.336 -1.151 1 94.75 268 PHE A C 1
ATOM 2088 O O . PHE A 1 268 ? 3.082 6.926 -0.16 1 94.75 268 PHE A O 1
ATOM 2095 N N . ALA A 1 269 ? 4.668 8.188 -1.07 1 94.62 269 ALA A N 1
ATOM 2096 C CA . ALA A 1 269 ? 5.145 8.633 0.235 1 94.62 269 ALA A CA 1
ATOM 2097 C C . ALA A 1 269 ? 4.086 9.484 0.942 1 94.62 269 ALA A C 1
ATOM 2099 O O . ALA A 1 269 ? 3.895 9.359 2.154 1 94.62 269 ALA A O 1
ATOM 2100 N N . LEU A 1 270 ? 3.436 10.297 0.169 1 94.44 270 LEU A N 1
ATOM 2101 C CA . LEU A 1 270 ? 2.391 11.148 0.735 1 94.44 270 LEU A CA 1
ATOM 2102 C C . LEU A 1 270 ? 1.254 10.297 1.3 1 94.44 270 LEU A C 1
ATOM 2104 O O . LEU A 1 270 ? 0.742 10.586 2.385 1 94.44 270 LEU A O 1
ATOM 2108 N N . SER A 1 271 ? 0.835 9.273 0.547 1 96.94 271 SER A N 1
ATOM 2109 C CA . SER A 1 271 ? -0.234 8.398 1.011 1 96.94 271 SER A CA 1
ATOM 2110 C C . SER A 1 271 ? 0.179 7.637 2.268 1 96.94 271 SER A C 1
ATOM 2112 O O . SER A 1 271 ? -0.64 7.41 3.16 1 96.94 271 SER A O 1
ATOM 2114 N N . TYR A 1 272 ? 1.427 7.25 2.303 1 97.06 272 TYR A N 1
ATOM 2115 C CA . TYR A 1 272 ? 1.951 6.59 3.494 1 97.06 272 TYR A CA 1
ATOM 2116 C C . TYR A 1 272 ? 1.899 7.52 4.699 1 97.06 272 TYR A C 1
ATOM 2118 O O . TYR A 1 272 ? 1.492 7.113 5.789 1 97.06 272 TYR A O 1
ATOM 2126 N N . ALA A 1 273 ? 2.301 8.727 4.52 1 96 273 ALA A N 1
ATOM 2127 C CA . ALA A 1 273 ? 2.266 9.742 5.566 1 96 273 ALA A CA 1
ATOM 2128 C C . ALA A 1 273 ? 0.838 9.984 6.047 1 96 273 ALA A C 1
ATOM 2130 O O . ALA A 1 273 ? 0.582 10.031 7.25 1 96 273 ALA A O 1
ATOM 2131 N N . ALA A 1 274 ? -0.038 10.109 5.121 1 97.75 274 ALA A N 1
ATOM 2132 C CA . ALA A 1 274 ? -1.445 10.328 5.441 1 97.75 274 ALA A CA 1
ATOM 2133 C C . ALA A 1 274 ? -2.02 9.148 6.223 1 97.75 274 ALA A C 1
ATOM 2135 O O . ALA A 1 274 ? -2.775 9.344 7.18 1 97.75 274 ALA A O 1
ATOM 2136 N N . ALA A 1 275 ? -1.659 7.973 5.777 1 98.25 275 ALA A N 1
ATOM 2137 C CA . ALA A 1 275 ? -2.131 6.773 6.465 1 98.25 275 ALA A CA 1
ATOM 2138 C C . ALA A 1 275 ? -1.63 6.734 7.902 1 98.25 275 ALA A C 1
ATOM 2140 O O . ALA A 1 275 ? -2.381 6.387 8.82 1 98.25 275 ALA A O 1
ATOM 2141 N N . ARG A 1 276 ? -0.396 7.059 8.086 1 96.38 276 ARG A N 1
ATOM 2142 C CA . ARG A 1 276 ? 0.172 7.082 9.43 1 96.38 276 ARG A CA 1
ATOM 2143 C C . ARG A 1 276 ? -0.589 8.055 10.328 1 96.38 276 ARG A C 1
ATOM 2145 O O . ARG A 1 276 ? -0.885 7.734 11.477 1 96.38 276 ARG A O 1
ATOM 2152 N N . PHE A 1 277 ? -0.87 9.195 9.805 1 98.06 277 PHE A N 1
ATOM 2153 C CA . PHE A 1 277 ? -1.616 10.18 10.586 1 98.06 277 PHE A CA 1
ATOM 2154 C C . PHE A 1 277 ? -3.012 9.656 10.914 1 98.06 277 PHE A C 1
ATOM 2156 O O . PHE A 1 277 ? -3.488 9.805 12.039 1 98.06 277 PHE A O 1
ATOM 2163 N N . CYS A 1 278 ? -3.668 9.062 9.914 1 98.56 278 CYS A N 1
ATOM 2164 C CA . CYS A 1 278 ? -4.996 8.508 10.125 1 98.56 278 CYS A CA 1
ATOM 2165 C C . CYS A 1 278 ? -4.977 7.441 11.211 1 98.56 278 CYS A C 1
ATOM 2167 O O . CYS A 1 278 ? -5.883 7.379 12.047 1 98.56 278 CYS A O 1
ATOM 2169 N N . MET A 1 279 ? -3.961 6.652 11.219 1 97.69 279 MET A N 1
ATOM 2170 C CA . MET A 1 279 ? -3.838 5.621 12.242 1 97.69 279 MET A CA 1
ATOM 2171 C C . MET A 1 279 ? -3.691 6.242 13.625 1 97.69 279 MET A C 1
ATOM 2173 O O . MET A 1 279 ? -4.234 5.727 14.609 1 97.69 279 MET A O 1
ATOM 2177 N N . SER A 1 280 ? -2.928 7.332 13.695 1 97.5 280 SER A N 1
ATOM 2178 C CA . SER A 1 280 ? -2.801 8.047 14.961 1 97.5 280 SER A CA 1
ATOM 2179 C C . SER A 1 280 ? -4.156 8.547 15.453 1 97.5 280 SER A C 1
ATOM 2181 O O . SER A 1 280 ? -4.461 8.453 16.641 1 97.5 280 SER A O 1
ATOM 2183 N N . LEU A 1 281 ? -4.934 9.047 14.547 1 98.31 281 LEU A N 1
ATOM 2184 C CA . LEU A 1 281 ? -6.266 9.508 14.914 1 98.31 281 LEU A CA 1
ATOM 2185 C C . LEU A 1 281 ? -7.129 8.344 15.391 1 98.31 281 LEU A C 1
ATOM 2187 O O . LEU A 1 281 ? -7.875 8.477 16.375 1 98.31 281 LEU A O 1
ATOM 2191 N N . CYS A 1 282 ? -7.062 7.176 14.695 1 98 282 CYS A N 1
ATOM 2192 C CA . CYS A 1 282 ? -7.809 5.988 15.102 1 98 282 CYS A CA 1
ATOM 2193 C C . CYS A 1 282 ? -7.426 5.562 16.516 1 98 282 CYS A C 1
ATOM 2195 O O . CYS A 1 282 ? -8.297 5.246 17.328 1 98 282 CYS A O 1
ATOM 2197 N N . LYS A 1 283 ? -6.145 5.586 16.766 1 97 283 LYS A N 1
ATOM 2198 C CA . LYS A 1 283 ? -5.66 5.219 18.094 1 97 283 LYS A CA 1
ATOM 2199 C C . LYS A 1 283 ? -6.184 6.184 19.156 1 97 283 LYS A C 1
ATOM 2201 O O . LYS A 1 283 ? -6.609 5.758 20.234 1 97 283 LYS A O 1
ATOM 2206 N N . ALA A 1 284 ? -6.117 7.434 18.812 1 97.06 284 ALA A N 1
ATOM 2207 C CA . ALA A 1 284 ? -6.617 8.445 19.734 1 97.06 284 ALA A CA 1
ATOM 2208 C C . ALA A 1 284 ? -8.102 8.242 20.016 1 97.06 284 ALA A C 1
ATOM 2210 O O . ALA A 1 284 ? -8.539 8.32 21.172 1 97.06 284 ALA A O 1
ATOM 2211 N N . LEU A 1 285 ? -8.844 7.941 19.016 1 96.81 285 LEU A N 1
ATOM 2212 C CA . LEU A 1 285 ? -10.273 7.711 19.141 1 96.81 285 LEU A CA 1
ATOM 2213 C C . LEU A 1 285 ? -10.555 6.496 20.016 1 96.81 285 LEU A C 1
ATOM 2215 O O . LEU A 1 285 ? -11.594 6.434 20.672 1 96.81 285 LEU A O 1
ATOM 2219 N N . ARG A 1 286 ? -9.625 5.609 20.016 1 94.62 286 ARG A N 1
ATOM 2220 C CA . ARG A 1 286 ? -9.766 4.406 20.828 1 94.62 286 ARG A CA 1
ATOM 2221 C C . ARG A 1 286 ? -9.133 4.605 22.203 1 94.62 286 ARG A C 1
ATOM 2223 O O . ARG A 1 286 ? -8.828 3.635 22.906 1 94.62 286 ARG A O 1
ATOM 2230 N N . HIS A 1 287 ? -8.742 5.766 22.578 1 92.88 287 HIS A N 1
ATOM 2231 C CA . HIS A 1 287 ? -8.305 6.184 23.906 1 92.88 287 HIS A CA 1
ATOM 2232 C C . HIS A 1 287 ? -6.902 5.668 24.203 1 92.88 287 HIS A C 1
ATOM 2234 O O . HIS A 1 287 ? -6.543 5.48 25.375 1 92.88 287 HIS A O 1
ATOM 2240 N N . GLN A 1 288 ? -6.273 5.336 23.078 1 92.31 288 GLN A N 1
ATOM 2241 C CA . GLN A 1 288 ? -4.863 5.051 23.312 1 92.31 288 GLN A CA 1
ATOM 2242 C C . GLN A 1 288 ? -4.133 6.289 23.828 1 92.31 288 GLN A C 1
ATOM 2244 O O . GLN A 1 288 ? -4.344 7.395 23.312 1 92.31 288 GLN A O 1
ATOM 2249 N N . GLY A 1 289 ? -3.342 6.168 24.859 1 88.94 289 GLY A N 1
ATOM 2250 C CA . GLY A 1 289 ? -2.605 7.285 25.422 1 88.94 289 GLY A CA 1
ATOM 2251 C C . GLY A 1 289 ? -1.313 7.586 24.688 1 88.94 289 GLY A C 1
ATOM 2252 O O . GLY A 1 289 ? -0.858 6.785 23.875 1 88.94 289 GLY A O 1
ATOM 2253 N N . ASN A 1 290 ? -0.863 8.82 24.828 1 91.38 290 ASN A N 1
ATOM 2254 C CA . ASN A 1 290 ? 0.455 9.258 24.375 1 91.38 290 ASN A CA 1
ATOM 2255 C C . ASN A 1 290 ? 0.581 9.188 22.859 1 91.38 290 ASN A C 1
ATOM 2257 O O . ASN A 1 290 ? 1.604 8.742 22.328 1 91.38 290 ASN A O 1
ATOM 2261 N N . VAL A 1 291 ? -0.521 9.5 22.172 1 96 291 VAL A N 1
ATOM 2262 C CA . VAL A 1 291 ? -0.447 9.648 20.719 1 96 291 VAL A CA 1
ATOM 2263 C C . VAL A 1 291 ? -0.024 11.07 20.359 1 96 291 VAL A C 1
ATOM 2265 O O . VAL A 1 291 ? -0.811 12.008 20.5 1 96 291 VAL A O 1
ATOM 2268 N N . VAL A 1 292 ? 1.223 11.211 19.922 1 94.94 292 VAL A N 1
ATOM 2269 C CA . VAL A 1 292 ? 1.764 12.539 19.656 1 94.94 292 VAL A CA 1
ATOM 2270 C C . VAL A 1 292 ? 2.059 12.688 18.172 1 94.94 292 VAL A C 1
ATOM 2272 O O . VAL A 1 292 ? 2.635 11.797 17.547 1 94.94 292 VAL A O 1
ATOM 2275 N N . GLU A 1 293 ? 1.622 13.727 17.578 1 95.44 293 GLU A N 1
ATOM 2276 C CA . GLU A 1 293 ? 1.856 14.062 16.172 1 95.44 293 GLU A CA 1
ATOM 2277 C C . GLU A 1 293 ? 2.129 15.547 15.992 1 95.44 293 GLU A C 1
ATOM 2279 O O . GLU A 1 293 ? 1.701 16.359 16.812 1 95.44 293 GLU A O 1
ATOM 2284 N N . CYS A 1 294 ? 2.883 15.859 14.992 1 95.06 294 CYS A N 1
ATOM 2285 C CA . CYS A 1 294 ? 2.949 17.25 14.531 1 95.06 294 CYS A CA 1
ATOM 2286 C C . CYS A 1 294 ? 1.957 17.5 13.398 1 95.06 294 CYS A C 1
ATOM 2288 O O . CYS A 1 294 ? 1.886 16.719 12.445 1 95.06 294 CYS A O 1
ATOM 2290 N N . ALA A 1 295 ? 1.153 18.469 13.453 1 97.25 295 ALA A N 1
ATOM 2291 C CA . ALA A 1 295 ? 0.178 18.844 12.438 1 97.25 295 ALA A CA 1
ATOM 2292 C C . ALA A 1 295 ? -0.083 20.344 12.445 1 97.25 295 ALA A C 1
ATOM 2294 O O . ALA A 1 295 ? 0.124 21.016 13.461 1 97.25 295 ALA A O 1
ATOM 2295 N N . TYR A 1 296 ? -0.376 20.844 11.297 1 97.5 296 TYR A N 1
ATOM 2296 C CA . TYR A 1 296 ? -0.715 22.266 11.172 1 97.5 296 TYR A CA 1
ATOM 2297 C C . TYR A 1 296 ? -2.152 22.516 11.609 1 97.5 296 TYR A C 1
ATOM 2299 O O . TYR A 1 296 ? -3.096 22.047 10.969 1 97.5 296 TYR A O 1
ATOM 2307 N N . VAL A 1 297 ? -2.314 23.25 12.727 1 97.69 297 VAL A N 1
ATOM 2308 C CA . VAL A 1 297 ? -3.621 23.422 13.352 1 97.69 297 VAL A CA 1
ATOM 2309 C C . VAL A 1 297 ? -3.76 24.859 13.875 1 97.69 297 VAL A C 1
ATOM 2311 O O . VAL A 1 297 ? -2.791 25.625 13.875 1 97.69 297 VAL A O 1
ATOM 2314 N N . ARG A 1 298 ? -4.961 25.188 14.234 1 96 298 ARG A N 1
ATOM 2315 C CA . ARG A 1 298 ? -5.137 26.422 15 1 96 298 ARG A CA 1
ATOM 2316 C C . ARG A 1 298 ? -4.34 26.359 16.297 1 96 298 ARG A C 1
ATOM 2318 O O . ARG A 1 298 ? -4.473 25.422 17.078 1 96 298 ARG A O 1
ATOM 2325 N N . SER A 1 299 ? -3.541 27.297 16.453 1 92.88 299 SER A N 1
ATOM 2326 C CA . SER A 1 299 ? -2.625 27.281 17.578 1 92.88 299 SER A CA 1
ATOM 2327 C C . SER A 1 299 ? -2.156 28.688 17.922 1 92.88 299 SER A C 1
ATOM 2329 O O . SER A 1 299 ? -2.176 29.578 17.078 1 92.88 299 SER A O 1
ATOM 2331 N N . CYS A 1 300 ? -1.782 28.875 19.125 1 90.38 300 CYS A N 1
ATOM 2332 C CA . CYS A 1 300 ? -1.175 30.125 19.562 1 90.38 300 CYS A CA 1
ATOM 2333 C C . CYS A 1 300 ? 0.239 29.906 20.078 1 90.38 300 CYS A C 1
ATOM 2335 O O . CYS A 1 300 ? 0.689 30.594 20.984 1 90.38 300 CYS A O 1
ATOM 2337 N N . ALA A 1 301 ? 0.791 28.828 19.578 1 88.56 301 ALA A N 1
ATOM 2338 C CA . ALA A 1 301 ? 2.154 28.516 19.984 1 88.56 301 ALA A CA 1
ATOM 2339 C C . ALA A 1 301 ? 3.102 29.672 19.703 1 88.56 301 ALA A C 1
ATOM 2341 O O . ALA A 1 301 ? 4.07 29.891 20.438 1 88.56 301 ALA A O 1
ATOM 2342 N N . ILE A 1 302 ? 2.914 30.312 18.578 1 89.44 302 ILE A N 1
ATOM 2343 C CA . ILE A 1 302 ? 3.602 31.547 18.219 1 89.44 302 ILE A CA 1
ATOM 2344 C C . ILE A 1 302 ? 2.629 32.719 18.281 1 89.44 302 ILE A C 1
ATOM 2346 O O . ILE A 1 302 ? 1.596 32.719 17.609 1 89.44 302 ILE A O 1
ATOM 2350 N N . PRO A 1 303 ? 2.895 33.656 19.078 1 84.81 303 PRO A N 1
ATOM 2351 C CA . PRO A 1 303 ? 1.933 34.719 19.328 1 84.81 303 PRO A CA 1
ATOM 2352 C C . PRO A 1 303 ? 1.476 35.438 18.047 1 84.81 303 PRO A C 1
ATOM 2354 O O . PRO A 1 303 ? 0.331 35.875 17.969 1 84.81 303 PRO A O 1
ATOM 2357 N N . GLU A 1 304 ? 2.312 35.531 17.062 1 88.19 304 GLU A N 1
ATOM 2358 C CA . GLU A 1 304 ? 1.999 36.25 15.836 1 88.19 304 GLU A CA 1
ATOM 2359 C C . GLU A 1 304 ? 1.153 35.406 14.898 1 88.19 304 GLU A C 1
ATOM 2361 O O . GLU A 1 304 ? 0.62 35.906 13.906 1 88.19 304 GLU A O 1
ATOM 2366 N N . LEU A 1 305 ? 1.033 34.188 15.25 1 93.5 305 LEU A N 1
ATOM 2367 C CA . LEU A 1 305 ? 0.374 33.25 14.344 1 93.5 305 LEU A CA 1
ATOM 2368 C C . LEU A 1 305 ? -0.825 32.594 15.023 1 93.5 305 LEU A C 1
ATOM 2370 O O . LEU A 1 305 ? -0.769 32.25 16.203 1 93.5 305 LEU A O 1
ATOM 2374 N N . THR A 1 306 ? -1.884 32.406 14.234 1 95.62 306 THR A N 1
ATOM 2375 C CA . THR A 1 306 ? -3.068 31.75 14.773 1 95.62 306 THR A CA 1
ATOM 2376 C C . THR A 1 306 ? -3.096 30.281 14.352 1 95.62 306 THR A C 1
ATOM 2378 O O . THR A 1 306 ? -3.943 29.516 14.82 1 95.62 306 THR A O 1
ATOM 2381 N N . TYR A 1 307 ? -2.234 29.922 13.477 1 96.5 307 TYR A N 1
ATOM 2382 C CA . TYR A 1 307 ? -2.039 28.547 13.047 1 96.5 307 TYR A CA 1
ATOM 2383 C C . TYR A 1 307 ? -0.557 28.188 13.023 1 96.5 307 TYR A C 1
ATOM 2385 O O . TYR A 1 307 ? 0.274 28.984 12.594 1 96.5 307 TYR A O 1
ATOM 2393 N N . PHE A 1 308 ? -0.27 27.062 13.438 1 96.31 308 PHE A N 1
ATOM 2394 C CA . PHE A 1 308 ? 1.12 26.625 13.523 1 96.31 308 PHE A CA 1
ATOM 2395 C C . PHE A 1 308 ? 1.208 25.125 13.781 1 96.31 308 PHE A C 1
ATOM 2397 O O . PHE A 1 308 ? 0.311 24.547 14.398 1 96.31 308 PHE A O 1
ATOM 2404 N N . ALA A 1 309 ? 2.223 24.516 13.25 1 96.81 309 ALA A N 1
ATOM 2405 C CA . ALA A 1 309 ? 2.459 23.109 13.523 1 96.81 309 ALA A CA 1
ATOM 2406 C C . ALA A 1 309 ? 3.434 22.922 14.688 1 96.81 309 ALA A C 1
ATOM 2408 O O . ALA A 1 309 ? 4.547 23.453 14.656 1 96.81 309 ALA A O 1
ATOM 2409 N N . ALA A 1 310 ? 3.092 22.312 15.68 1 93.94 310 ALA A N 1
ATOM 2410 C CA . ALA A 1 310 ? 3.871 21.906 16.844 1 93.94 310 ALA A CA 1
ATOM 2411 C C . ALA A 1 310 ? 3.396 20.547 17.359 1 93.94 310 ALA A C 1
ATOM 2413 O O . ALA A 1 310 ? 2.367 20.031 16.922 1 93.94 310 ALA A O 1
ATOM 2414 N N . PRO A 1 311 ? 4.184 19.875 18.172 1 94.44 311 PRO A N 1
ATOM 2415 C CA . PRO A 1 311 ? 3.738 18.578 18.703 1 94.44 311 PRO A CA 1
ATOM 2416 C C . PRO A 1 311 ? 2.422 18.688 19.484 1 94.44 311 PRO A C 1
ATOM 2418 O O . PRO A 1 311 ? 2.234 19.609 20.266 1 94.44 311 PRO A O 1
ATOM 2421 N N . LEU A 1 312 ? 1.564 17.75 19.156 1 95.69 312 LEU A N 1
ATOM 2422 C CA . LEU A 1 312 ? 0.244 17.656 19.766 1 95.69 312 LEU A CA 1
ATOM 2423 C C . LEU A 1 312 ? 0.021 16.281 20.375 1 95.69 312 LEU A C 1
ATOM 2425 O O . LEU A 1 312 ? 0.442 15.273 19.797 1 95.69 312 LEU A O 1
ATOM 2429 N N . GLU A 1 313 ? -0.591 16.312 21.453 1 97 313 GLU A N 1
ATOM 2430 C CA . GLU A 1 313 ? -1.149 15.062 21.969 1 97 313 GLU A CA 1
ATOM 2431 C C . GLU A 1 313 ? -2.596 14.883 21.516 1 97 313 GLU A C 1
ATOM 2433 O O . GLU A 1 313 ? -3.428 15.773 21.703 1 97 313 GLU A O 1
ATOM 2438 N N . LEU A 1 314 ? -2.873 13.742 20.906 1 97.56 314 LEU A N 1
ATOM 2439 C CA . LEU A 1 314 ? -4.199 13.469 20.375 1 97.56 314 LEU A CA 1
ATOM 2440 C C . LEU A 1 314 ? -5.02 12.617 21.344 1 97.56 314 LEU A C 1
ATOM 2442 O O . LEU A 1 314 ? -4.465 11.797 22.078 1 97.56 314 LEU A O 1
ATOM 2446 N N . GLY A 1 315 ? -6.242 12.859 21.375 1 96.62 315 GLY A N 1
ATOM 2447 C CA . GLY A 1 315 ? -7.215 12.094 22.141 1 96.62 315 GLY A CA 1
ATOM 2448 C C . GLY A 1 315 ? -8.508 11.852 21.391 1 96.62 315 GLY A C 1
ATOM 2449 O O . GLY A 1 315 ? -8.602 12.141 20.203 1 96.62 315 GLY A O 1
ATOM 2450 N N . PRO A 1 316 ? -9.516 11.305 22.062 1 95.38 316 PRO A N 1
ATOM 2451 C CA . PRO A 1 316 ? -10.758 10.922 21.391 1 95.38 316 PRO A CA 1
ATOM 2452 C C . PRO A 1 316 ? -11.523 12.117 20.828 1 95.38 316 PRO A C 1
ATOM 2454 O O . PRO A 1 316 ? -12.375 11.961 19.953 1 95.38 316 PRO A O 1
ATOM 2457 N N . ASN A 1 317 ? -11.219 13.312 21.312 1 94.69 317 ASN A N 1
ATOM 2458 C CA . ASN A 1 317 ? -11.922 14.508 20.859 1 94.69 317 ASN A CA 1
ATOM 2459 C C . ASN A 1 317 ? -11.016 15.398 20 1 94.69 317 ASN A C 1
ATOM 2461 O O . ASN A 1 317 ? -11.266 16.594 19.875 1 94.69 317 ASN A O 1
ATOM 2465 N N . GLY A 1 318 ? -9.992 14.781 19.438 1 96.31 318 GLY A N 1
ATOM 2466 C CA . GLY A 1 318 ? -9.039 15.547 18.656 1 96.31 318 GLY A CA 1
ATOM 2467 C C . GLY A 1 318 ? -7.789 15.93 19.438 1 96.31 318 GLY A C 1
ATOM 2468 O O . GLY A 1 318 ? -7.152 15.078 20.062 1 96.31 318 GLY A O 1
ATOM 2469 N N . ILE A 1 319 ? -7.508 17.203 19.422 1 97 319 ILE A N 1
ATOM 2470 C CA . ILE A 1 319 ? -6.34 17.688 20.141 1 97 319 ILE A CA 1
ATOM 2471 C C . ILE A 1 319 ? -6.633 17.703 21.641 1 97 319 ILE A C 1
ATOM 2473 O O . ILE A 1 319 ? -7.516 18.438 22.109 1 97 319 ILE A O 1
ATOM 2477 N N . GLN A 1 320 ? -5.906 16.906 22.344 1 95.12 320 GLN A N 1
ATOM 2478 C CA . GLN A 1 320 ? -6.047 16.859 23.797 1 95.12 320 GLN A CA 1
ATOM 2479 C C . GLN A 1 320 ? -5.168 17.906 24.469 1 95.12 320 GLN A C 1
ATOM 2481 O O . GLN A 1 320 ? -5.582 18.531 25.438 1 95.12 320 GLN A O 1
ATOM 2486 N N . LYS A 1 321 ? -3.949 17.984 23.953 1 93.88 321 LYS A N 1
ATOM 2487 C CA . LYS A 1 321 ? -2.99 18.938 24.5 1 93.88 321 LYS A CA 1
ATOM 2488 C C . LYS A 1 321 ? -2.033 19.453 23.438 1 93.88 321 LYS A C 1
ATOM 2490 O O . LYS A 1 321 ? -1.542 18.672 22.609 1 93.88 321 LYS A O 1
ATOM 2495 N N . HIS A 1 322 ? -1.947 20.812 23.375 1 92.5 322 HIS A N 1
ATOM 2496 C CA . HIS A 1 322 ? -0.835 21.391 22.641 1 92.5 322 HIS A CA 1
ATOM 2497 C C . HIS A 1 322 ? 0.468 21.281 23.422 1 92.5 322 HIS A C 1
ATOM 2499 O O . HIS A 1 322 ? 0.579 21.828 24.516 1 92.5 322 HIS A O 1
ATOM 2505 N N . LEU A 1 323 ? 1.333 20.609 22.828 1 91.81 323 LEU A N 1
ATOM 2506 C CA . LEU A 1 323 ? 2.625 20.5 23.5 1 91.81 323 LEU A CA 1
ATOM 2507 C C . LEU A 1 323 ? 3.498 21.719 23.172 1 91.81 323 LEU A C 1
ATOM 2509 O O . LEU A 1 323 ? 3.322 22.359 22.141 1 91.81 323 LEU A O 1
ATOM 2513 N N . ASP A 1 324 ? 4.371 22.109 24.047 1 85.56 324 ASP A N 1
ATOM 2514 C CA . ASP A 1 324 ? 5.238 23.266 23.844 1 85.56 324 ASP A CA 1
ATOM 2515 C C . ASP A 1 324 ? 6.23 23.016 22.703 1 85.56 324 ASP A C 1
ATOM 2517 O O . ASP A 1 324 ? 6.562 21.875 22.406 1 85.56 324 ASP A O 1
ATOM 2521 N N . ILE A 1 325 ? 6.516 24.141 22.062 1 92.06 325 ILE A N 1
ATOM 2522 C CA . ILE A 1 325 ? 7.629 24.047 21.109 1 92.06 325 ILE A CA 1
ATOM 2523 C C . ILE A 1 325 ? 8.898 23.625 21.859 1 92.06 325 ILE A C 1
ATOM 2525 O O . ILE A 1 325 ? 9.297 24.281 22.828 1 92.06 325 ILE A O 1
ATOM 2529 N N . PRO A 1 326 ? 9.453 22.578 21.438 1 91.31 326 PRO A N 1
ATOM 2530 C CA . PRO A 1 326 ? 10.695 22.172 22.109 1 91.31 326 PRO A CA 1
ATOM 2531 C C . PRO A 1 326 ? 11.805 23.203 21.969 1 91.31 326 PRO A C 1
ATOM 2533 O O . PRO A 1 326 ? 11.703 24.125 21.141 1 91.31 326 PRO A O 1
ATOM 2536 N N . PRO A 1 327 ? 12.875 23.062 22.828 1 91.75 327 PRO A N 1
ATOM 2537 C CA . PRO A 1 327 ? 14 23.984 22.688 1 91.75 327 PRO A CA 1
ATOM 2538 C C . PRO A 1 327 ? 14.609 23.969 21.281 1 91.75 327 PRO A C 1
ATOM 2540 O O . PRO A 1 327 ? 14.742 22.906 20.672 1 91.75 327 PRO A O 1
ATOM 2543 N N . LEU A 1 328 ? 14.867 25.172 20.828 1 95.06 328 LEU A N 1
ATOM 2544 C CA . LEU A 1 328 ? 15.438 25.328 19.484 1 95.06 328 LEU A CA 1
ATOM 2545 C C . LEU A 1 328 ? 16.891 25.797 19.562 1 95.06 328 LEU A C 1
ATOM 2547 O O . LEU A 1 328 ? 17.234 26.609 20.422 1 95.06 328 LEU A O 1
ATOM 2551 N N . ASN A 1 329 ? 17.719 25.312 18.688 1 93.5 329 ASN A N 1
ATOM 2552 C CA . ASN A 1 329 ? 19.062 25.875 18.562 1 93.5 329 ASN A CA 1
ATOM 2553 C C . ASN A 1 329 ? 19.078 27.109 17.672 1 93.5 329 ASN A C 1
ATOM 2555 O O . ASN A 1 329 ? 18.031 27.516 17.172 1 93.5 329 ASN A O 1
ATOM 2559 N N . ASP A 1 330 ? 20.234 27.688 17.469 1 94.38 330 ASP A N 1
ATOM 2560 C CA . ASP A 1 330 ? 20.344 28.953 16.734 1 94.38 330 ASP A CA 1
ATOM 2561 C C . ASP A 1 330 ? 19.859 28.812 15.297 1 94.38 330 ASP A C 1
ATOM 2563 O O . ASP A 1 330 ? 19.172 29.672 14.773 1 94.38 330 ASP A O 1
ATOM 2567 N N . TYR A 1 331 ? 20.234 27.797 14.688 1 95.31 331 TYR A N 1
ATOM 2568 C CA . TYR A 1 331 ? 19.859 27.578 13.297 1 95.31 331 TYR A CA 1
ATOM 2569 C C . TYR A 1 331 ? 18.344 27.422 13.156 1 95.31 331 TYR A C 1
ATOM 2571 O O . TYR A 1 331 ? 17.734 28.016 12.266 1 95.31 331 TYR A O 1
ATOM 2579 N N . GLU A 1 332 ? 17.734 26.656 14.008 1 96.31 332 GLU A N 1
ATOM 2580 C CA . GLU A 1 332 ? 16.281 26.422 14.008 1 96.31 332 GLU A CA 1
ATOM 2581 C C . GLU A 1 332 ? 15.516 27.703 14.32 1 96.31 332 GLU A C 1
ATOM 2583 O O . GLU A 1 332 ? 14.438 27.938 13.773 1 96.31 332 GLU A O 1
ATOM 2588 N N . CYS A 1 333 ? 16.094 28.547 15.156 1 95.5 333 CYS A N 1
ATOM 2589 C CA . CYS A 1 333 ? 15.508 29.844 15.43 1 95.5 333 CYS A CA 1
ATOM 2590 C C . CYS A 1 333 ? 15.508 30.719 14.18 1 95.5 333 CYS A C 1
ATOM 2592 O O . CYS A 1 333 ? 14.555 31.469 13.938 1 95.5 333 CYS A O 1
ATOM 2594 N N . GLU A 1 334 ? 16.594 30.641 13.477 1 95.25 334 GLU A N 1
ATOM 2595 C CA . GLU A 1 334 ? 16.672 31.391 12.219 1 95.25 334 GLU A CA 1
ATOM 2596 C C . GLU A 1 334 ? 15.57 30.938 11.258 1 95.25 334 GLU A C 1
ATOM 2598 O O . GLU A 1 334 ? 14.953 31.781 10.594 1 95.25 334 GLU A O 1
ATOM 2603 N N . LEU A 1 335 ? 15.367 29.641 11.188 1 95.81 335 LEU A N 1
ATOM 2604 C CA . LEU A 1 335 ? 14.32 29.109 10.32 1 95.81 335 LEU A CA 1
ATOM 2605 C C . LEU A 1 335 ? 12.945 29.594 10.766 1 95.81 335 LEU A C 1
ATOM 2607 O O . LEU A 1 335 ? 12.102 29.938 9.938 1 95.81 335 LEU A O 1
ATOM 2611 N N . LEU A 1 336 ? 12.727 29.578 12.047 1 96.12 336 LEU A N 1
ATOM 2612 C CA . LEU A 1 336 ? 11.445 30 12.594 1 96.12 336 LEU A CA 1
ATOM 2613 C C . LEU A 1 336 ? 11.172 31.469 12.273 1 96.12 336 LEU A C 1
ATOM 2615 O O . LEU A 1 336 ? 10.078 31.812 11.812 1 96.12 336 LEU A O 1
ATOM 2619 N N . LYS A 1 337 ? 12.125 32.312 12.492 1 95.12 337 LYS A N 1
ATOM 2620 C CA . LYS A 1 337 ? 11.984 33.75 12.219 1 95.12 337 LYS A CA 1
ATOM 2621 C C . LYS A 1 337 ? 11.648 33.969 10.742 1 95.12 337 LYS A C 1
ATOM 2623 O O . LYS A 1 337 ? 10.852 34.844 10.422 1 95.12 337 LYS A O 1
ATOM 2628 N N . ALA A 1 338 ? 12.281 33.188 9.938 1 95 338 ALA A N 1
ATOM 2629 C CA . ALA A 1 338 ? 12.062 33.344 8.5 1 95 338 ALA A CA 1
ATOM 2630 C C . ALA A 1 338 ? 10.68 32.812 8.102 1 95 338 ALA A C 1
ATOM 2632 O O . ALA A 1 338 ? 10.078 33.312 7.148 1 95 338 ALA A O 1
ATOM 2633 N N . ALA A 1 339 ? 10.172 31.828 8.812 1 95.88 339 ALA A N 1
ATOM 2634 C CA . ALA A 1 339 ? 8.922 31.172 8.461 1 95.88 339 ALA A CA 1
ATOM 2635 C C . ALA A 1 339 ? 7.711 31.984 8.898 1 95.88 339 ALA A C 1
ATOM 2637 O O . ALA A 1 339 ? 6.664 31.953 8.258 1 95.88 339 ALA A O 1
ATOM 2638 N N . VAL A 1 340 ? 7.828 32.781 9.953 1 94.94 340 VAL A N 1
ATOM 2639 C CA . VAL A 1 340 ? 6.715 33.438 10.617 1 94.94 340 VAL A CA 1
ATOM 2640 C C . VAL A 1 340 ? 6.023 34.375 9.641 1 94.94 340 VAL A C 1
ATOM 2642 O O . VAL A 1 340 ? 4.809 34.312 9.445 1 94.94 340 VAL A O 1
ATOM 2645 N N . PRO A 1 341 ? 6.766 35.312 8.938 1 96 341 PRO A N 1
ATOM 2646 C CA . PRO A 1 341 ? 6.074 36.219 8.023 1 96 341 PRO A CA 1
ATOM 2647 C C . PRO A 1 341 ? 5.391 35.469 6.871 1 96 341 PRO A C 1
ATOM 2649 O O . PRO A 1 341 ? 4.328 35.906 6.406 1 96 341 PRO A O 1
ATOM 2652 N N . ARG A 1 342 ? 5.977 34.406 6.406 1 95.12 342 ARG A N 1
ATOM 2653 C CA . ARG A 1 342 ? 5.402 33.625 5.312 1 95.12 342 ARG A CA 1
ATOM 2654 C C . ARG A 1 342 ? 4.117 32.938 5.746 1 95.12 342 ARG A C 1
ATOM 2656 O O . ARG A 1 342 ? 3.137 32.906 5 1 95.12 342 ARG A O 1
ATOM 2663 N N . ILE A 1 343 ? 4.168 32.375 6.879 1 96.75 343 ILE A N 1
ATOM 2664 C CA . ILE A 1 343 ? 2.984 31.719 7.414 1 96.75 343 ILE A CA 1
ATOM 2665 C C . ILE A 1 343 ? 1.872 32.75 7.629 1 96.75 343 ILE A C 1
ATOM 2667 O O . ILE A 1 343 ? 0.71 32.469 7.309 1 96.75 343 ILE A O 1
ATOM 2671 N N . LYS A 1 344 ? 2.258 33.875 8.195 1 95.44 344 LYS A N 1
ATOM 2672 C CA . LYS A 1 344 ? 1.287 34.938 8.43 1 95.44 344 LYS A CA 1
ATOM 2673 C C . LYS A 1 344 ? 0.585 35.344 7.133 1 95.44 344 LYS A C 1
ATOM 2675 O O . LYS A 1 344 ? -0.636 35.5 7.109 1 95.44 344 LYS A O 1
ATOM 2680 N N . LYS A 1 345 ? 1.347 35.5 6.102 1 95.12 345 LYS A N 1
ATOM 2681 C CA . LYS A 1 345 ? 0.795 35.844 4.797 1 95.12 345 LYS A CA 1
ATOM 2682 C C . LYS A 1 345 ? -0.142 34.75 4.285 1 95.12 345 LYS A C 1
ATOM 2684 O O . LYS A 1 345 ? -1.206 35.062 3.738 1 95.12 345 LYS A O 1
ATOM 2689 N N . ALA A 1 346 ? 0.253 33.531 4.418 1 95.19 346 ALA A N 1
ATOM 2690 C CA . ALA A 1 346 ? -0.553 32.375 3.961 1 95.19 346 ALA A CA 1
ATOM 2691 C C . ALA A 1 346 ? -1.866 32.312 4.734 1 95.19 346 ALA A C 1
ATOM 2693 O O . ALA A 1 346 ? -2.91 31.984 4.16 1 95.19 346 ALA A O 1
ATOM 2694 N N . ILE A 1 347 ? -1.807 32.531 6.047 1 96.31 347 ILE A N 1
ATOM 2695 C CA . ILE A 1 347 ? -3.002 32.531 6.883 1 96.31 347 ILE A CA 1
ATOM 2696 C C . ILE A 1 347 ? -3.988 33.594 6.371 1 96.31 347 ILE A C 1
ATOM 2698 O O . ILE A 1 347 ? -5.172 33.312 6.18 1 96.31 347 ILE A O 1
ATOM 2702 N N . LYS A 1 348 ? -3.48 34.75 6.121 1 95.12 348 LYS A N 1
ATOM 2703 C CA . LYS A 1 348 ? -4.324 35.844 5.633 1 95.12 348 LYS A CA 1
ATOM 2704 C C . LYS A 1 348 ? -4.973 35.469 4.301 1 95.12 348 LYS A C 1
ATOM 2706 O O . LYS A 1 348 ? -6.148 35.75 4.07 1 95.12 348 LYS A O 1
ATOM 2711 N N . LEU A 1 349 ? -4.211 34.844 3.459 1 94.25 349 LEU A N 1
ATOM 2712 C CA . LEU A 1 349 ? -4.742 34.438 2.168 1 94.25 349 LEU A CA 1
ATOM 2713 C C . LEU A 1 349 ? -5.891 33.438 2.348 1 94.25 349 LEU A C 1
ATOM 2715 O O . LEU A 1 349 ? -6.918 33.562 1.677 1 94.25 349 LEU A O 1
ATOM 2719 N N . GLY A 1 350 ? -5.73 32.469 3.199 1 95.75 350 GLY A N 1
ATOM 2720 C CA . GLY A 1 350 ? -6.785 31.516 3.473 1 95.75 350 GLY A CA 1
ATOM 2721 C C . GLY A 1 350 ? -8.039 32.156 4.035 1 95.75 350 GLY A C 1
ATOM 2722 O O . GLY A 1 350 ? -9.148 31.828 3.605 1 95.75 350 GLY A O 1
ATOM 2723 N N . GLU A 1 351 ? -7.84 33.031 4.941 1 95.5 351 GLU A N 1
ATOM 2724 C CA . GLU A 1 351 ? -8.969 33.75 5.547 1 95.5 351 GLU A CA 1
ATOM 2725 C C . GLU A 1 351 ? -9.703 34.594 4.52 1 95.5 351 GLU A C 1
ATOM 2727 O O . GLU A 1 351 ? -10.938 34.625 4.508 1 95.5 351 GLU A O 1
ATOM 2732 N N . THR A 1 352 ? -8.969 35.188 3.646 1 94.94 352 THR A N 1
ATOM 2733 C CA . THR A 1 352 ? -9.547 36.031 2.613 1 94.94 352 THR A CA 1
ATOM 2734 C C . THR A 1 352 ? -10.367 35.219 1.626 1 94.94 352 THR A C 1
ATOM 2736 O O . THR A 1 352 ? -11.422 35.656 1.162 1 94.94 352 THR A O 1
ATOM 2739 N N . LEU A 1 353 ? -9.883 34.062 1.286 1 94.06 353 LEU A N 1
ATOM 2740 C CA . LEU A 1 353 ? -10.594 33.188 0.366 1 94.06 353 LEU A CA 1
ATOM 2741 C C . LEU A 1 353 ? -11.945 32.781 0.942 1 94.06 353 LEU A C 1
ATOM 2743 O O . LEU A 1 353 ? -12.914 32.594 0.199 1 94.06 353 LEU A O 1
ATOM 2747 N N . ALA A 1 354 ? -12 32.625 2.232 1 94 354 ALA A N 1
ATOM 2748 C CA . ALA A 1 354 ? -13.227 32.188 2.883 1 94 354 ALA A CA 1
ATOM 2749 C C . ALA A 1 354 ? -14.164 33.344 3.16 1 94 354 ALA A C 1
ATOM 2751 O O . ALA A 1 354 ? -15.383 33.219 3.016 1 94 354 ALA A O 1
ATOM 2752 N N . LEU A 1 355 ? -13.594 34.5 3.539 1 92.75 355 LEU A N 1
ATOM 2753 C CA . LEU A 1 355 ? -14.398 35.594 4.07 1 92.75 355 LEU A CA 1
ATOM 2754 C C . LEU A 1 355 ? -14.562 36.688 3.033 1 92.75 355 LEU A C 1
ATOM 2756 O O . LEU A 1 355 ? -15.453 37.531 3.16 1 92.75 355 LEU A O 1
ATOM 2760 N N . GLY A 1 356 ? -13.742 36.719 2.086 1 89.31 356 GLY A N 1
ATOM 2761 C CA . GLY A 1 356 ? -13.695 37.844 1.17 1 89.31 356 GLY A CA 1
ATOM 2762 C C . GLY A 1 356 ? -12.719 38.906 1.601 1 89.31 356 GLY A C 1
ATOM 2763 O O . GLY A 1 356 ? -12.266 38.938 2.746 1 89.31 356 GLY A O 1
ATOM 2764 N N . ASP A 1 357 ? -12.352 39.812 0.745 1 86 357 ASP A N 1
ATOM 2765 C CA . ASP A 1 357 ? -11.328 40.844 0.951 1 86 357 ASP A CA 1
ATOM 2766 C C . ASP A 1 357 ? -11.766 41.844 2.002 1 86 357 ASP A C 1
ATOM 2768 O O . ASP A 1 357 ? -10.93 42.469 2.678 1 86 357 ASP A O 1
ATOM 2772 N N . ASP A 1 358 ? -12.945 42 2.279 1 83.62 358 ASP A N 1
ATOM 2773 C CA . ASP A 1 358 ? -13.477 43.062 3.105 1 83.62 358 ASP A CA 1
ATOM 2774 C C . ASP A 1 358 ? -13.672 42.625 4.547 1 83.62 358 ASP A C 1
ATOM 2776 O O . ASP A 1 358 ? -14.039 43.406 5.414 1 83.62 358 ASP A O 1
ATOM 2780 N N . ASN A 1 359 ? -13.453 41.375 4.781 1 85.81 359 ASN A N 1
ATOM 2781 C CA . ASN A 1 359 ? -13.711 40.844 6.109 1 85.81 359 ASN A CA 1
ATOM 2782 C C . ASN A 1 359 ? -12.445 40.281 6.742 1 85.81 359 ASN A C 1
ATOM 2784 O O . ASN A 1 359 ? -11.594 39.719 6.047 1 85.81 359 ASN A O 1
ATOM 2788 N N . SER A 1 360 ? -12.289 40.562 8.039 1 84.31 360 SER A N 1
ATOM 2789 C CA . SER A 1 360 ? -11.141 40.031 8.773 1 84.31 360 SER A CA 1
ATOM 2790 C C . SER A 1 360 ? -11.539 38.875 9.68 1 84.31 360 SER A C 1
ATOM 2792 O O . SER A 1 360 ? -12.68 38.812 10.148 1 84.31 360 SER A O 1
ATOM 2794 N N . SER A 1 361 ? -10.617 38 9.812 1 88.44 361 SER A N 1
ATOM 2795 C CA . SER A 1 361 ? -10.859 36.844 10.68 1 88.44 361 SER A CA 1
ATOM 2796 C C . SER A 1 361 ? -10.938 37.281 12.148 1 88.44 361 SER A C 1
ATOM 2798 O O . SER A 1 361 ? -10.227 38.188 12.57 1 88.44 361 SER A O 1
ATOM 2800 N N . SER A 1 362 ? -11.742 36.562 12.891 1 83.44 362 SER A N 1
ATOM 2801 C CA . SER A 1 362 ? -11.859 36.812 14.328 1 83.44 362 SER A CA 1
ATOM 2802 C C . SER A 1 362 ? -10.844 36 15.117 1 83.44 362 SER A C 1
ATOM 2804 O O . SER A 1 362 ? -10.766 36.125 16.344 1 83.44 362 SER A O 1
ATOM 2806 N N . GLU A 1 363 ? -10.18 35.156 14.414 1 83.5 363 GLU A N 1
ATOM 2807 C CA . GLU A 1 363 ? -9.172 34.344 15.102 1 83.5 363 GLU A CA 1
ATOM 2808 C C . GLU A 1 363 ? -8.016 35.219 15.594 1 83.5 363 GLU A C 1
ATOM 2810 O O . GLU A 1 363 ? -7.336 35.875 14.805 1 83.5 363 GLU A O 1
ATOM 2815 N N . LEU A 1 364 ? -7.828 35.281 16.906 1 80.94 364 LEU A N 1
ATOM 2816 C CA . LEU A 1 364 ? -6.742 36.062 17.484 1 80.94 364 LEU A CA 1
ATOM 2817 C C . LEU A 1 364 ? -6.094 35.312 18.641 1 80.94 364 LEU A C 1
ATOM 2819 O O . LEU A 1 364 ? -6.754 34.531 19.328 1 80.94 364 LEU A O 1
ATOM 2823 N N . CYS A 1 365 ? -4.875 35.344 18.594 1 82.31 365 CYS A N 1
ATOM 2824 C CA . CYS A 1 365 ? -4.176 34.844 19.781 1 82.31 365 CYS A CA 1
ATOM 2825 C C . CYS A 1 365 ? -3.965 35.969 20.797 1 82.31 365 CYS A C 1
ATOM 2827 O O . CYS A 1 365 ? -3.49 37.062 20.438 1 82.31 365 CYS A O 1
ATOM 2829 N N . LEU A 1 366 ? -4.797 35.938 21.891 1 63.84 366 LEU A N 1
ATOM 2830 C CA . LEU A 1 366 ? -4.637 36.938 22.906 1 63.84 366 LEU A CA 1
ATOM 2831 C C . LEU A 1 366 ? -3.242 36.875 23.531 1 63.84 366 LEU A C 1
ATOM 2833 O O . LEU A 1 366 ? -2.645 35.812 23.625 1 63.84 366 LEU A O 1
ATOM 2837 N N . ASN A 1 367 ? -2.506 37.969 23.453 1 52.44 367 ASN A N 1
ATOM 2838 C CA . ASN A 1 367 ? -1.15 38.156 23.969 1 52.44 367 ASN A CA 1
ATOM 2839 C C . ASN A 1 367 ? -0.905 37.25 25.188 1 52.44 367 ASN A C 1
ATOM 2841 O O . ASN A 1 367 ? -1.007 37.719 26.328 1 52.44 367 ASN A O 1
ATOM 2845 N N . ASN A 1 368 ? -1.572 36.188 25.312 1 47.53 368 ASN A N 1
ATOM 2846 C CA . ASN A 1 368 ? -1.111 35.438 26.484 1 47.53 368 ASN A CA 1
ATOM 2847 C C . ASN A 1 368 ? 0.333 34.969 26.328 1 47.53 368 ASN A C 1
ATOM 2849 O O . ASN A 1 368 ? 0.812 34.812 25.203 1 47.53 368 ASN A O 1
ATOM 2853 N N . LEU A 1 369 ? 1.191 35.125 27.375 1 43.19 369 LEU A N 1
ATOM 2854 C CA . LEU A 1 369 ? 2.59 34.906 27.719 1 43.19 369 LEU A CA 1
ATOM 2855 C C . LEU A 1 369 ? 3.047 33.531 27.266 1 43.19 369 LEU A C 1
ATOM 2857 O O . LEU A 1 369 ? 3.205 32.625 28.094 1 43.19 369 LEU A O 1
ATOM 2861 N N . MET A 1 370 ? 2.328 32.844 26.422 1 48.59 370 MET A N 1
ATOM 2862 C CA . MET A 1 370 ? 3.062 31.578 26.297 1 48.59 370 MET A CA 1
ATOM 2863 C C . MET A 1 370 ? 4.52 31.844 25.938 1 48.59 370 MET A C 1
ATOM 2865 O O . MET A 1 370 ? 4.84 32.844 25.297 1 48.59 370 MET A O 1
ATOM 2869 N N . SER A 1 371 ? 5.391 31.219 26.703 1 48.28 371 SER A N 1
ATOM 2870 C CA . SER A 1 371 ? 6.844 31.344 26.688 1 48.28 371 SER A CA 1
ATOM 2871 C C . SER A 1 371 ? 7.375 31.344 25.25 1 48.28 371 SER A C 1
ATOM 2873 O O . SER A 1 371 ? 7.082 30.438 24.484 1 48.28 371 SER A O 1
ATOM 2875 N N . ASN A 1 372 ? 7.434 32.594 24.641 1 54 372 ASN A N 1
ATOM 2876 C CA . ASN A 1 372 ? 8.141 32.812 23.391 1 54 372 ASN A CA 1
ATOM 2877 C C . ASN A 1 372 ? 9.375 31.906 23.281 1 54 372 ASN A C 1
ATOM 2879 O O . ASN A 1 372 ? 10.172 31.828 24.203 1 54 372 ASN A O 1
ATOM 2883 N N . PRO A 1 373 ? 9.32 31.031 22.203 1 61.16 373 PRO A N 1
ATOM 2884 C CA . PRO A 1 373 ? 10.625 30.391 22.047 1 61.16 373 PRO A CA 1
ATOM 2885 C C . PRO A 1 373 ? 11.789 31.359 22.219 1 61.16 373 PRO A C 1
ATOM 2887 O O . PRO A 1 373 ? 11.648 32.562 21.922 1 61.16 373 PRO A O 1
ATOM 2890 N N . LYS A 1 374 ? 12.727 31.016 23.016 1 66.06 374 LYS A N 1
ATOM 2891 C CA . LYS A 1 374 ? 13.969 31.734 23.219 1 66.06 374 LYS A CA 1
ATOM 2892 C C . LYS A 1 374 ? 14.414 32.469 21.953 1 66.06 374 LYS A C 1
ATOM 2894 O O . LYS A 1 374 ? 15.203 33.406 22 1 66.06 374 LYS A O 1
ATOM 2899 N N . CYS A 1 375 ? 13.594 32.188 20.844 1 76.88 375 CYS A N 1
ATOM 2900 C CA . CYS A 1 375 ? 14.055 32.688 19.562 1 76.88 375 CYS A CA 1
ATOM 2901 C C . CYS A 1 375 ? 13.641 34.156 19.359 1 76.88 375 CYS A C 1
ATOM 2903 O O . CYS A 1 375 ? 14.195 34.844 18.516 1 76.88 375 CYS A O 1
ATOM 2905 N N . PHE A 1 376 ? 12.711 34.688 20.031 1 71.88 376 PHE A N 1
ATOM 2906 C CA . PHE A 1 376 ? 12.211 36.031 19.766 1 71.88 376 PHE A CA 1
ATOM 2907 C C . PHE A 1 376 ? 12.641 36.969 20.875 1 71.88 376 PHE A C 1
ATOM 2909 O O . PHE A 1 376 ? 12.164 38.125 20.922 1 71.88 376 PHE A O 1
ATOM 2916 N N . SER A 1 377 ? 13.445 36.438 21.859 1 57.62 377 SER A N 1
ATOM 2917 C CA . SER A 1 377 ? 14.031 37.344 22.844 1 57.62 377 SER A CA 1
ATOM 2918 C C . SER A 1 377 ? 15.242 38.094 22.281 1 57.62 377 SER A C 1
ATOM 2920 O O . SER A 1 377 ? 15.906 37.562 21.375 1 57.62 377 SER A O 1
ATOM 2922 N N . MET B 1 1 ? 5.527 -4.508 42.219 1 18.5 1 MET B N 1
ATOM 2923 C CA . MET B 1 1 ? 4.148 -4.395 41.75 1 18.5 1 MET B CA 1
ATOM 2924 C C . MET B 1 1 ? 4.09 -4.082 40.25 1 18.5 1 MET B C 1
ATOM 2926 O O . MET B 1 1 ? 4.406 -2.963 39.844 1 18.5 1 MET B O 1
ATOM 2930 N N . PHE B 1 2 ? 4.441 -4.996 39.344 1 18.84 2 PHE B N 1
ATOM 2931 C CA . PHE B 1 2 ? 5.164 -5.23 38.094 1 18.84 2 PHE B CA 1
ATOM 2932 C C . PHE B 1 2 ? 4.27 -4.953 36.906 1 18.84 2 PHE B C 1
ATOM 2934 O O . PHE B 1 2 ? 3.355 -5.727 36.625 1 18.84 2 PHE B O 1
ATOM 2941 N N . SER B 1 3 ? 3.775 -3.695 36.812 1 19.23 3 SER B N 1
ATOM 2942 C CA . SER B 1 3 ? 2.74 -3.158 35.938 1 19.23 3 SER B CA 1
ATOM 2943 C C . SER B 1 3 ? 2.984 -3.557 34.5 1 19.23 3 SER B C 1
ATOM 2945 O O . SER B 1 3 ? 4.07 -3.326 33.969 1 19.23 3 SER B O 1
ATOM 2947 N N . SER B 1 4 ? 2.371 -4.723 34.094 1 17.83 4 SER B N 1
ATOM 2948 C CA . SER B 1 4 ? 2.41 -5.547 32.875 1 17.83 4 SER B CA 1
ATOM 2949 C C . SER B 1 4 ? 2.158 -4.711 31.641 1 17.83 4 SER B C 1
ATOM 2951 O O . SER B 1 4 ? 1.101 -4.09 31.5 1 17.83 4 SER B O 1
ATOM 2953 N N . ILE B 1 5 ? 3.09 -3.957 31.188 1 20.34 5 ILE B N 1
ATOM 2954 C CA . ILE B 1 5 ? 3.207 -3.076 30.031 1 20.34 5 ILE B CA 1
ATOM 2955 C C . ILE B 1 5 ? 2.744 -3.809 28.766 1 20.34 5 ILE B C 1
ATOM 2957 O O . ILE B 1 5 ? 3.414 -4.73 28.297 1 20.34 5 ILE B O 1
ATOM 2961 N N . ILE B 1 6 ? 1.393 -4.156 28.828 1 17.58 6 ILE B N 1
ATOM 2962 C CA . ILE B 1 6 ? 0.796 -4.883 27.719 1 17.58 6 ILE B CA 1
ATOM 2963 C C . ILE B 1 6 ? 1.07 -4.141 26.406 1 17.58 6 ILE B C 1
ATOM 2965 O O . ILE B 1 6 ? 0.629 -3.004 26.234 1 17.58 6 ILE B O 1
ATOM 2969 N N . ARG B 1 7 ? 2.121 -4.277 25.828 1 20.69 7 ARG B N 1
ATOM 2970 C CA . ARG B 1 7 ? 2.725 -3.846 24.562 1 20.69 7 ARG B CA 1
ATOM 2971 C C . ARG B 1 7 ? 1.753 -4.027 23.406 1 20.69 7 ARG B C 1
ATOM 2973 O O . ARG B 1 7 ? 1.29 -5.137 23.141 1 20.69 7 ARG B O 1
ATOM 2980 N N . THR B 1 8 ? 0.896 -3.012 23.25 1 22.12 8 THR B N 1
ATOM 2981 C CA . THR B 1 8 ? -0.151 -2.9 22.234 1 22.12 8 THR B CA 1
ATOM 2982 C C . THR B 1 8 ? 0.342 -3.416 20.891 1 22.12 8 THR B C 1
ATOM 2984 O O . THR B 1 8 ? 1.42 -3.033 20.422 1 22.12 8 THR B O 1
ATOM 2987 N N . GLN B 1 9 ? -0.113 -4.504 20.5 1 21.55 9 GLN B N 1
ATOM 2988 C CA . GLN B 1 9 ? 0.034 -5.406 19.359 1 21.55 9 GLN B CA 1
ATOM 2989 C C . GLN B 1 9 ? -0.173 -4.668 18.047 1 21.55 9 GLN B C 1
ATOM 2991 O O . GLN B 1 9 ? -1.068 -3.828 17.938 1 21.55 9 GLN B O 1
ATOM 2996 N N . ASN B 1 10 ? 0.827 -4.434 17.234 1 26.92 10 ASN B N 1
ATOM 2997 C CA . ASN B 1 10 ? 1.105 -3.865 15.922 1 26.92 10 ASN B CA 1
ATOM 2998 C C . ASN B 1 10 ? 0.043 -4.262 14.898 1 26.92 10 ASN B C 1
ATOM 3000 O O . ASN B 1 10 ? -0.298 -5.441 14.781 1 26.92 10 ASN B O 1
ATOM 3004 N N . LEU B 1 11 ? -0.842 -3.496 14.633 1 24.23 11 LEU B N 1
ATOM 3005 C CA . LEU B 1 11 ? -1.998 -3.748 13.781 1 24.23 11 LEU B CA 1
ATOM 3006 C C . LEU B 1 11 ? -1.586 -4.492 12.516 1 24.23 11 LEU B C 1
ATOM 3008 O O . LEU B 1 11 ? -2.33 -5.34 12.016 1 24.23 11 LEU B O 1
ATOM 3012 N N . ILE B 1 12 ? -0.644 -3.844 11.727 1 28.48 12 ILE B N 1
ATOM 3013 C CA . ILE B 1 12 ? -0.402 -4.418 10.406 1 28.48 12 ILE B CA 1
ATOM 3014 C C . ILE B 1 12 ? 0.048 -5.871 10.555 1 28.48 12 ILE B C 1
ATOM 3016 O O . ILE B 1 12 ? 0.707 -6.414 9.664 1 28.48 12 ILE B O 1
ATOM 3020 N N . SER B 1 13 ? -0.204 -6.359 11.648 1 27.36 13 SER B N 1
ATOM 3021 C CA . SER B 1 13 ? 0.284 -7.691 11.984 1 27.36 13 SER B CA 1
ATOM 3022 C C . SER B 1 13 ? -0.41 -8.766 11.156 1 27.36 13 SER B C 1
ATOM 3024 O O . SER B 1 13 ? 0.046 -9.906 11.102 1 27.36 13 SER B O 1
ATOM 3026 N N . ARG B 1 14 ? -1.586 -8.367 10.625 1 26.95 14 ARG B N 1
ATOM 3027 C CA . ARG B 1 14 ? -2.311 -9.539 10.148 1 26.95 14 ARG B CA 1
ATOM 3028 C C . ARG B 1 14 ? -1.822 -9.961 8.766 1 26.95 14 ARG B C 1
ATOM 3030 O O . ARG B 1 14 ? -1.978 -11.117 8.367 1 26.95 14 ARG B O 1
ATOM 3037 N N . ILE B 1 15 ? -1.547 -8.977 7.926 1 27.03 15 ILE B N 1
ATOM 3038 C CA . ILE B 1 15 ? -1.288 -9.555 6.613 1 27.03 15 ILE B CA 1
ATOM 3039 C C . ILE B 1 15 ? -0.137 -10.555 6.707 1 27.03 15 ILE B C 1
ATOM 3041 O O . ILE B 1 15 ? -0.156 -11.602 6.051 1 27.03 15 ILE B O 1
ATOM 3045 N N . PHE B 1 16 ? 0.921 -10.086 7.512 1 30.2 16 PHE B N 1
ATOM 3046 C CA . PHE B 1 16 ? 2.07 -10.977 7.547 1 30.2 16 PHE B CA 1
ATOM 3047 C C . PHE B 1 16 ? 1.896 -12.039 8.625 1 30.2 16 PHE B C 1
ATOM 3049 O O . PHE B 1 16 ? 2.879 -12.562 9.156 1 30.2 16 PHE B O 1
ATOM 3056 N N . HIS B 1 17 ? 0.736 -12.18 9.227 1 29.42 17 HIS B N 1
ATOM 3057 C CA . HIS B 1 17 ? 0.53 -13.305 10.125 1 29.42 17 HIS B CA 1
ATOM 3058 C C . HIS B 1 17 ? 0.4 -14.617 9.359 1 29.42 17 HIS B C 1
ATOM 3060 O O . HIS B 1 17 ? -0.237 -14.656 8.305 1 29.42 17 HIS B O 1
ATOM 3066 N N . ASP B 1 18 ? 1.325 -15.484 9.578 1 29 18 ASP B N 1
ATOM 3067 C CA . ASP B 1 18 ? 1.447 -16.844 9.055 1 29 18 ASP B CA 1
ATOM 3068 C C . ASP B 1 18 ? 0.12 -17.594 9.148 1 29 18 ASP B C 1
ATOM 3070 O O . ASP B 1 18 ? -0.272 -18.031 10.234 1 29 18 ASP B O 1
ATOM 3074 N N . ARG B 1 19 ? -0.787 -17.156 8.422 1 29.69 19 ARG B N 1
ATOM 3075 C CA . ARG B 1 19 ? -1.906 -18.094 8.406 1 29.69 19 ARG B CA 1
ATOM 3076 C C . ARG B 1 19 ? -1.463 -19.469 7.93 1 29.69 19 ARG B C 1
ATOM 3078 O O . ARG B 1 19 ? -2.297 -20.344 7.66 1 29.69 19 ARG B O 1
ATOM 3085 N N . SER B 1 20 ? -0.249 -19.656 7.461 1 25.39 20 SER B N 1
ATOM 3086 C CA . SER B 1 20 ? -0.068 -20.953 6.797 1 25.39 20 SER B CA 1
ATOM 3087 C C . SER B 1 20 ? -0.079 -22.094 7.801 1 25.39 20 SER B C 1
ATOM 3089 O O . SER B 1 20 ? 0.938 -22.766 8 1 25.39 20 SER B O 1
ATOM 3091 N N . ARG B 1 21 ? -0.752 -22 8.914 1 27.58 21 ARG B N 1
ATOM 3092 C CA . ARG B 1 21 ? -0.594 -23.234 9.688 1 27.58 21 ARG B CA 1
ATOM 3093 C C . ARG B 1 21 ? -1.267 -24.406 8.992 1 27.58 21 ARG B C 1
ATOM 3095 O O . ARG B 1 21 ? -2.475 -24.609 9.133 1 27.58 21 ARG B O 1
ATOM 3102 N N . PHE B 1 22 ? -0.874 -24.688 7.742 1 25.36 22 PHE B N 1
ATOM 3103 C CA . PHE B 1 22 ? -1.374 -25.984 7.312 1 25.36 22 PHE B CA 1
ATOM 3104 C C . PHE B 1 22 ? -0.769 -27.109 8.148 1 25.36 22 PHE B C 1
ATOM 3106 O O . PHE B 1 22 ? 0.436 -27.109 8.414 1 25.36 22 PHE B O 1
ATOM 3113 N N . PHE B 1 23 ? -1.503 -27.672 8.969 1 26.91 23 PHE B N 1
ATOM 3114 C CA . PHE B 1 23 ? -1.126 -28.875 9.688 1 26.91 23 PHE B CA 1
ATOM 3115 C C . PHE B 1 23 ? -0.546 -29.922 8.734 1 26.91 23 PHE B C 1
ATOM 3117 O O . PHE B 1 23 ? -1.245 -30.406 7.844 1 26.91 23 PHE B O 1
ATOM 3124 N N . LEU B 1 24 ? 0.734 -29.844 8.477 1 28.61 24 LEU B N 1
ATOM 3125 C CA . LEU B 1 24 ? 1.463 -30.875 7.742 1 28.61 24 LEU B CA 1
ATOM 3126 C C . LEU B 1 24 ? 1.298 -32.25 8.406 1 28.61 24 LEU B C 1
ATOM 3128 O O . LEU B 1 24 ? 1.633 -32.406 9.578 1 28.61 24 LEU B O 1
ATOM 3132 N N . THR B 1 25 ? 0.416 -32.969 7.945 1 24.72 25 THR B N 1
ATOM 3133 C CA . THR B 1 25 ? 0.573 -34.406 8.273 1 24.72 25 THR B CA 1
ATOM 3134 C C . THR B 1 25 ? 1.878 -34.938 7.703 1 24.72 25 THR B C 1
ATOM 3136 O O . THR B 1 25 ? 2.318 -34.5 6.633 1 24.72 25 THR B O 1
ATOM 3139 N N . ASN B 1 26 ? 2.781 -35.625 8.414 1 27.16 26 ASN B N 1
ATOM 3140 C CA . ASN B 1 26 ? 4.145 -36.156 8.352 1 27.16 26 ASN B CA 1
ATOM 3141 C C . ASN B 1 26 ? 4.34 -37.062 7.152 1 27.16 26 ASN B C 1
ATOM 3143 O O . ASN B 1 26 ? 5.281 -37.875 7.125 1 27.16 26 ASN B O 1
ATOM 3147 N N . LYS B 1 27 ? 3.434 -37.344 6.168 1 32.78 27 LYS B N 1
ATOM 3148 C CA . LYS B 1 27 ? 3.893 -38.562 5.531 1 32.78 27 LYS B CA 1
ATOM 3149 C C . LYS B 1 27 ? 5.172 -38.344 4.734 1 32.78 27 LYS B C 1
ATOM 3151 O O . LYS B 1 27 ? 6.227 -38.875 5.062 1 32.78 27 LYS B O 1
ATOM 3156 N N . ASN B 1 28 ? 5.137 -38.656 3.326 1 27.75 28 ASN B N 1
ATOM 3157 C CA . ASN B 1 28 ? 6.195 -39.156 2.451 1 27.75 28 ASN B CA 1
ATOM 3158 C C . ASN B 1 28 ? 7.062 -38.031 1.918 1 27.75 28 ASN B C 1
ATOM 3160 O O . ASN B 1 28 ? 6.602 -37.188 1.124 1 27.75 28 ASN B O 1
ATOM 3164 N N . ILE B 1 29 ? 8.023 -37.594 2.756 1 31.48 29 ILE B N 1
ATOM 3165 C CA . ILE B 1 29 ? 9.047 -36.594 2.482 1 31.48 29 ILE B CA 1
ATOM 3166 C C . ILE B 1 29 ? 9.969 -37.094 1.371 1 31.48 29 ILE B C 1
ATOM 3168 O O . ILE B 1 29 ? 10.625 -38.125 1.515 1 31.48 29 ILE B O 1
ATOM 3172 N N . LEU B 1 30 ? 9.664 -36.844 0.091 1 29.64 30 LEU B N 1
ATOM 3173 C CA . LEU B 1 30 ? 10.719 -37.188 -0.868 1 29.64 30 LEU B CA 1
ATOM 3174 C C . LEU B 1 30 ? 11.977 -36.344 -0.598 1 29.64 30 LEU B C 1
ATOM 3176 O O . LEU B 1 30 ? 11.898 -35.156 -0.395 1 29.64 30 LEU B O 1
ATOM 3180 N N . PRO B 1 31 ? 13.133 -37 -0.302 1 28.91 31 PRO B N 1
ATOM 3181 C CA . PRO B 1 31 ? 14.414 -36.375 0.027 1 28.91 31 PRO B CA 1
ATOM 3182 C C . PRO B 1 31 ? 14.953 -35.5 -1.105 1 28.91 31 PRO B C 1
ATOM 3184 O O . PRO B 1 31 ? 15.023 -35.969 -2.254 1 28.91 31 PRO B O 1
ATOM 3187 N N . ILE B 1 32 ? 14.703 -34.25 -1.146 1 32.75 32 ILE B N 1
ATOM 3188 C CA . ILE B 1 32 ? 15.367 -33.375 -2.121 1 32.75 32 ILE B CA 1
ATOM 3189 C C . ILE B 1 32 ? 16.875 -33.406 -1.883 1 32.75 32 ILE B C 1
ATOM 3191 O O . ILE B 1 32 ? 17.328 -33.344 -0.739 1 32.75 32 ILE B O 1
ATOM 3195 N N . ASN B 1 33 ? 17.625 -33.844 -2.875 1 28.77 33 ASN B N 1
ATOM 3196 C CA . ASN B 1 33 ? 19.078 -33.844 -2.92 1 28.77 33 ASN B CA 1
ATOM 3197 C C . ASN B 1 33 ? 19.672 -32.469 -2.641 1 28.77 33 ASN B C 1
ATOM 3199 O O . ASN B 1 33 ? 19.203 -31.469 -3.197 1 28.77 33 ASN B O 1
ATOM 3203 N N . ASN B 1 34 ? 20.219 -32.281 -1.471 1 30.23 34 ASN B N 1
ATOM 3204 C CA . ASN B 1 34 ? 20.938 -31.156 -0.896 1 30.23 34 ASN B CA 1
ATOM 3205 C C . ASN B 1 34 ? 22.031 -30.641 -1.835 1 30.23 34 ASN B C 1
ATOM 3207 O O . ASN B 1 34 ? 23.172 -31.078 -1.745 1 30.23 34 ASN B O 1
ATOM 3211 N N . THR B 1 35 ? 21.875 -30.469 -3.141 1 30.12 35 THR B N 1
ATOM 3212 C CA . THR B 1 35 ? 23.062 -29.969 -3.816 1 30.12 35 THR B CA 1
ATOM 3213 C C . THR B 1 35 ? 23.578 -28.703 -3.139 1 30.12 35 THR B C 1
ATOM 3215 O O . THR B 1 35 ? 22.875 -28.109 -2.324 1 30.12 35 THR B O 1
ATOM 3218 N N . GLN B 1 36 ? 24.453 -27.797 -3.977 1 29.66 36 GLN B N 1
ATOM 3219 C CA . GLN B 1 36 ? 25.453 -26.766 -3.738 1 29.66 36 GLN B CA 1
ATOM 3220 C C . GLN B 1 36 ? 24.812 -25.5 -3.182 1 29.66 36 GLN B C 1
ATOM 3222 O O . GLN B 1 36 ? 24.25 -24.688 -3.934 1 29.66 36 GLN B O 1
ATOM 3227 N N . ILE B 1 37 ? 24.297 -25.469 -2.045 1 34.69 37 ILE B N 1
ATOM 3228 C CA . ILE B 1 37 ? 23.656 -24.375 -1.335 1 34.69 37 ILE B CA 1
ATOM 3229 C C . ILE B 1 37 ? 24.688 -23.281 -1.025 1 34.69 37 ILE B C 1
ATOM 3231 O O . ILE B 1 37 ? 24.484 -22.484 -0.115 1 34.69 37 ILE B O 1
ATOM 3235 N N . ASN B 1 38 ? 25.875 -23.344 -1.456 1 32.53 38 ASN B N 1
ATOM 3236 C CA . ASN B 1 38 ? 26.844 -22.5 -0.742 1 32.53 38 ASN B CA 1
ATOM 3237 C C . ASN B 1 38 ? 26.516 -21.016 -0.908 1 32.53 38 ASN B C 1
ATOM 3239 O O . ASN B 1 38 ? 26.734 -20.234 0.012 1 32.53 38 ASN B O 1
ATOM 3243 N N . ASP B 1 39 ? 26.406 -20.516 -2.154 1 35.66 39 ASP B N 1
ATOM 3244 C CA . ASP B 1 39 ? 26.734 -19.109 -2.406 1 35.66 39 ASP B CA 1
ATOM 3245 C C . ASP B 1 39 ? 25.562 -18.203 -2.023 1 35.66 39 ASP B C 1
ATOM 3247 O O . ASP B 1 39 ? 25.609 -17 -2.254 1 35.66 39 ASP B O 1
ATOM 3251 N N . PHE B 1 40 ? 24.391 -18.625 -1.878 1 41.91 40 PHE B N 1
ATOM 3252 C CA . PHE B 1 40 ? 23.266 -17.766 -1.534 1 41.91 40 PHE B CA 1
ATOM 3253 C C . PHE B 1 40 ? 23.344 -17.344 -0.069 1 41.91 40 PHE B C 1
ATOM 3255 O O . PHE B 1 40 ? 22.312 -17.125 0.568 1 41.91 40 PHE B O 1
ATOM 3262 N N . SER B 1 41 ? 24.547 -17.375 0.51 1 42.47 41 SER B N 1
ATOM 3263 C CA . SER B 1 41 ? 24.844 -17.125 1.92 1 42.47 41 SER B CA 1
ATOM 3264 C C . SER B 1 41 ? 24.75 -15.648 2.254 1 42.47 41 SER B C 1
ATOM 3266 O O . SER B 1 41 ? 25.047 -15.242 3.379 1 42.47 41 SER B O 1
ATOM 3268 N N . SER B 1 42 ? 24.688 -14.789 1.259 1 51.44 42 SER B N 1
ATOM 3269 C CA . SER B 1 42 ? 24.75 -13.406 1.728 1 51.44 42 SER B CA 1
ATOM 3270 C C . SER B 1 42 ? 23.531 -13.062 2.592 1 51.44 42 SER B C 1
ATOM 3272 O O . SER B 1 42 ? 22.422 -13.5 2.307 1 51.44 42 SER B O 1
ATOM 3274 N N . LYS B 1 43 ? 23.734 -12.398 3.676 1 67.81 43 LYS B N 1
ATOM 3275 C CA . LYS B 1 43 ? 22.828 -11.984 4.746 1 67.81 43 LYS B CA 1
ATOM 3276 C C . LYS B 1 43 ? 21.828 -10.953 4.246 1 67.81 43 LYS B C 1
ATOM 3278 O O . LYS B 1 43 ? 20.688 -10.891 4.738 1 67.81 43 LYS B O 1
ATOM 3283 N N . SER B 1 44 ? 22.062 -10.477 2.889 1 91 44 SER B N 1
ATOM 3284 C CA . SER B 1 44 ? 21.203 -9.383 2.455 1 91 44 SER B CA 1
ATOM 3285 C C . SER B 1 44 ? 20.078 -9.891 1.565 1 91 44 SER B C 1
ATOM 3287 O O . SER B 1 44 ? 20.297 -10.742 0.706 1 91 44 SER B O 1
ATOM 3289 N N . MET B 1 45 ? 18.891 -9.516 1.784 1 97.25 45 MET B N 1
ATOM 3290 C CA . MET B 1 45 ? 17.719 -9.883 1.008 1 97.25 45 MET B CA 1
ATOM 3291 C C . MET B 1 45 ? 17.422 -8.844 -0.068 1 97.25 45 MET B C 1
ATOM 3293 O O . MET B 1 45 ? 16.844 -7.793 0.218 1 97.25 45 MET B O 1
ATOM 3297 N N . LYS B 1 46 ? 17.859 -9.141 -1.307 1 98.19 46 LYS B N 1
ATOM 3298 C CA . LYS B 1 46 ? 17.562 -8.289 -2.453 1 98.19 46 LYS B CA 1
ATOM 3299 C C . LYS B 1 46 ? 16.438 -8.875 -3.299 1 98.19 46 LYS B C 1
ATOM 3301 O O . LYS B 1 46 ? 16.516 -10.023 -3.73 1 98.19 46 LYS B O 1
ATOM 3306 N N . VAL B 1 47 ? 15.367 -8.109 -3.523 1 98.81 47 VAL B N 1
ATOM 3307 C CA . VAL B 1 47 ? 14.242 -8.492 -4.367 1 98.81 47 VAL B CA 1
ATOM 3308 C C . VAL B 1 47 ? 14.188 -7.586 -5.594 1 98.81 47 VAL B C 1
ATOM 3310 O O . VAL B 1 47 ? 14.305 -6.363 -5.477 1 98.81 47 VAL B O 1
ATOM 3313 N N . ALA B 1 48 ? 14.055 -8.164 -6.758 1 98.75 48 ALA B N 1
ATOM 3314 C CA . ALA B 1 48 ? 13.922 -7.406 -7.996 1 98.75 48 ALA B CA 1
ATOM 3315 C C . ALA B 1 48 ? 12.484 -7.441 -8.5 1 98.75 48 ALA B C 1
ATOM 3317 O O . ALA B 1 48 ? 11.836 -8.492 -8.492 1 98.75 48 ALA B O 1
ATOM 3318 N N . ILE B 1 49 ? 11.953 -6.312 -8.883 1 98.69 49 ILE B N 1
ATOM 3319 C CA . ILE B 1 49 ? 10.648 -6.223 -9.531 1 98.69 49 ILE B CA 1
ATOM 3320 C C . ILE B 1 49 ? 10.828 -5.781 -10.984 1 98.69 49 ILE B C 1
ATOM 3322 O O . ILE B 1 49 ? 11.328 -4.688 -11.25 1 98.69 49 ILE B O 1
ATOM 3326 N N . LEU B 1 50 ? 10.477 -6.609 -11.914 1 98 50 LEU B N 1
ATOM 3327 C CA . LEU B 1 50 ? 10.453 -6.289 -13.336 1 98 50 LEU B CA 1
ATOM 3328 C C . LEU B 1 50 ? 9.031 -5.973 -13.797 1 98 50 LEU B C 1
ATOM 3330 O O . LEU B 1 50 ? 8.141 -6.82 -13.703 1 98 50 LEU B O 1
ATOM 3334 N N . GLY B 1 51 ? 8.773 -4.836 -14.289 1 96.25 51 GLY B N 1
ATOM 3335 C CA . GLY B 1 51 ? 7.453 -4.301 -14.57 1 96.25 51 GLY B CA 1
ATOM 3336 C C . GLY B 1 51 ? 6.965 -3.324 -13.516 1 96.25 51 GLY B C 1
ATOM 3337 O O . GLY B 1 51 ? 5.77 -3.258 -13.234 1 96.25 51 GLY B O 1
ATOM 3338 N N . ALA B 1 52 ? 7.875 -2.564 -12.961 1 96.25 52 ALA B N 1
ATOM 3339 C CA . ALA B 1 52 ? 7.613 -1.761 -11.766 1 96.25 52 ALA B CA 1
ATOM 3340 C C . ALA B 1 52 ? 6.734 -0.558 -12.102 1 96.25 52 ALA B C 1
ATOM 3342 O O . ALA B 1 52 ? 6.121 0.036 -11.211 1 96.25 52 ALA B O 1
ATOM 3343 N N . ARG B 1 53 ? 6.637 -0.155 -13.359 1 93.44 53 AR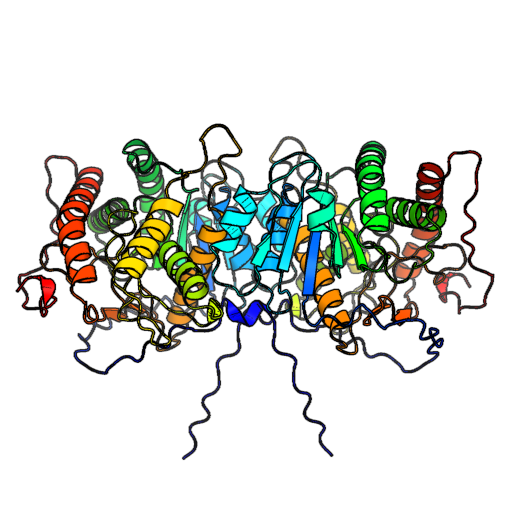G B N 1
ATOM 3344 C CA . ARG B 1 53 ? 5.887 1.05 -13.703 1 93.44 53 ARG B CA 1
ATOM 3345 C C . ARG B 1 53 ? 4.426 0.724 -13.984 1 93.44 53 ARG B C 1
ATOM 3347 O O . ARG B 1 53 ? 3.598 1.627 -14.125 1 93.44 53 ARG B O 1
ATOM 3354 N N . SER B 1 54 ? 4.105 -0.584 -14.094 1 93.69 54 SER B N 1
ATOM 3355 C CA . SER B 1 54 ? 2.688 -0.936 -14.125 1 93.69 54 SER B CA 1
ATOM 3356 C C . SER B 1 54 ? 1.996 -0.539 -12.82 1 93.69 54 SER B C 1
ATOM 3358 O O . SER B 1 54 ? 2.658 -0.269 -11.82 1 93.69 54 SER B O 1
ATOM 3360 N N . LYS B 1 55 ? 0.677 -0.394 -12.867 1 92.94 55 LYS B N 1
ATOM 3361 C CA . LYS B 1 55 ? -0.051 -0.097 -11.633 1 92.94 55 LYS B CA 1
ATOM 3362 C C . LYS B 1 55 ? 0.203 -1.165 -10.578 1 92.94 55 LYS B C 1
ATOM 3364 O O . LYS B 1 55 ? 0.44 -0.846 -9.406 1 92.94 55 LYS B O 1
ATOM 3369 N N . THR B 1 56 ? 0.192 -2.443 -11 1 95.19 56 THR B N 1
ATOM 3370 C CA . THR B 1 56 ? 0.476 -3.553 -10.102 1 95.19 56 THR B CA 1
ATOM 3371 C C . THR B 1 56 ? 1.908 -3.473 -9.578 1 95.19 56 THR B C 1
ATOM 3373 O O . THR B 1 56 ? 2.154 -3.678 -8.391 1 95.19 56 THR B O 1
ATOM 3376 N N . GLY B 1 57 ? 2.816 -3.172 -10.461 1 96.5 57 GLY B N 1
ATOM 3377 C CA . GLY B 1 57 ? 4.211 -3.045 -10.07 1 96.5 57 GLY B CA 1
ATOM 3378 C C . GLY B 1 57 ? 4.449 -1.919 -9.078 1 96.5 57 GLY B C 1
ATOM 3379 O O . GLY B 1 57 ? 5.238 -2.066 -8.141 1 96.5 57 GLY B O 1
ATOM 3380 N N . ASN B 1 58 ? 3.785 -0.788 -9.289 1 95.94 58 ASN B N 1
ATOM 3381 C CA . ASN B 1 58 ? 3.881 0.344 -8.375 1 95.94 58 ASN B CA 1
ATOM 3382 C C . ASN B 1 58 ? 3.43 -0.034 -6.965 1 95.94 58 ASN B C 1
ATOM 3384 O O . ASN B 1 58 ? 4.152 0.193 -5.992 1 95.9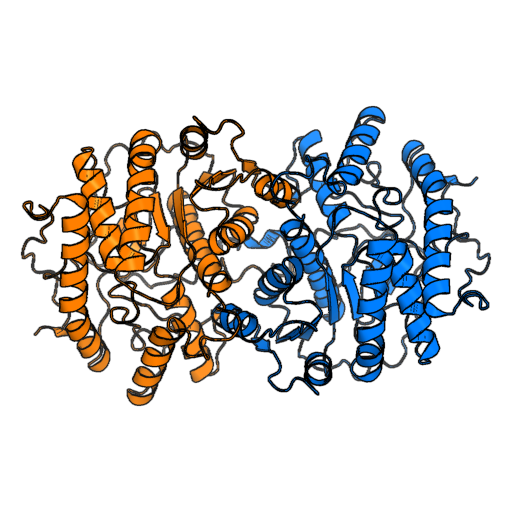4 58 ASN B O 1
ATOM 3388 N N . CYS B 1 59 ? 2.305 -0.619 -6.906 1 96.44 59 CYS B N 1
ATOM 3389 C CA . CYS B 1 59 ? 1.72 -0.965 -5.617 1 96.44 59 CYS B CA 1
ATOM 3390 C C . CYS B 1 59 ? 2.512 -2.078 -4.941 1 96.44 59 CYS B C 1
ATOM 3392 O O . CYS B 1 59 ? 2.684 -2.068 -3.721 1 96.44 59 CYS B O 1
ATOM 3394 N N . LEU B 1 60 ? 2.936 -3.029 -5.773 1 98.12 60 LEU B N 1
ATOM 3395 C CA . LEU B 1 60 ? 3.775 -4.086 -5.219 1 98.12 60 LEU B CA 1
ATOM 3396 C C . LEU B 1 60 ? 5.039 -3.504 -4.598 1 98.12 60 LEU B C 1
ATOM 3398 O O . LEU B 1 60 ? 5.438 -3.902 -3.5 1 98.12 60 LEU B O 1
ATOM 3402 N N . SER B 1 61 ? 5.648 -2.572 -5.312 1 98.31 61 SER B N 1
ATOM 3403 C CA . SER B 1 61 ? 6.848 -1.92 -4.797 1 98.31 61 SER B CA 1
ATOM 3404 C C . SER B 1 61 ? 6.566 -1.218 -3.471 1 98.31 61 SER B C 1
ATOM 3406 O O . SER B 1 61 ? 7.391 -1.262 -2.553 1 98.31 61 SER B O 1
ATOM 3408 N N . LEU B 1 62 ? 5.445 -0.583 -3.451 1 97.38 62 LEU B N 1
ATOM 3409 C CA . LEU B 1 62 ? 5.031 0.108 -2.236 1 97.38 62 LEU B CA 1
ATOM 3410 C C . LEU B 1 62 ? 4.895 -0.871 -1.074 1 97.38 62 LEU B C 1
ATOM 3412 O O . LEU B 1 62 ? 5.363 -0.598 0.032 1 97.38 62 LEU B O 1
ATOM 3416 N N . PHE B 1 63 ? 4.316 -2.035 -1.333 1 97.38 63 PHE B N 1
ATOM 3417 C CA . PHE B 1 63 ? 4.145 -3.055 -0.303 1 97.38 63 PHE B CA 1
ATOM 3418 C C . PHE B 1 63 ? 5.496 -3.576 0.172 1 97.38 63 PHE B C 1
ATOM 3420 O O . PHE B 1 63 ? 5.758 -3.633 1.375 1 97.38 63 PHE B O 1
ATOM 3427 N N . LEU B 1 64 ? 6.324 -3.889 -0.725 1 98.38 64 LEU B N 1
ATOM 3428 C CA . LEU B 1 64 ? 7.574 -4.555 -0.38 1 98.38 64 LEU B CA 1
ATOM 3429 C C . LEU B 1 64 ? 8.547 -3.582 0.278 1 98.38 64 LEU B C 1
ATOM 3431 O O . LEU B 1 64 ? 9.344 -3.975 1.129 1 98.38 64 LEU B O 1
ATOM 3435 N N . LYS B 1 65 ? 8.414 -2.273 -0.091 1 97.88 65 LYS B N 1
ATOM 3436 C CA . LYS B 1 65 ? 9.227 -1.231 0.53 1 97.88 65 LYS B CA 1
ATOM 3437 C C . LYS B 1 65 ? 9.016 -1.197 2.041 1 97.88 65 LYS B C 1
ATOM 3439 O O . LYS B 1 65 ? 9.93 -0.841 2.793 1 97.88 65 LYS B O 1
ATOM 3444 N N . GLN B 1 66 ? 7.941 -1.633 2.434 1 95.56 66 GLN B N 1
ATOM 3445 C CA . GLN B 1 66 ? 7.578 -1.538 3.844 1 95.56 66 GLN B CA 1
ATOM 3446 C C . GLN B 1 66 ? 8.008 -2.789 4.605 1 95.56 66 GLN B C 1
ATOM 3448 O O . GLN B 1 66 ? 7.859 -2.855 5.828 1 95.56 66 GLN B O 1
ATOM 3453 N N . SER B 1 67 ? 8.523 -3.807 3.982 1 94.56 67 SER B N 1
ATOM 3454 C CA . SER B 1 67 ? 8.82 -5.082 4.629 1 94.56 67 SER B CA 1
ATOM 3455 C C . SER B 1 67 ? 10.156 -5.031 5.359 1 94.56 67 SER B C 1
ATOM 3457 O O . SER B 1 67 ? 11.172 -4.633 4.781 1 94.56 67 SER B O 1
ATOM 3459 N N . PRO B 1 68 ? 10.188 -5.5 6.598 1 93 68 PRO B N 1
ATOM 3460 C CA . PRO B 1 68 ? 11.461 -5.559 7.312 1 93 68 PRO B CA 1
ATOM 3461 C C . PRO B 1 68 ? 12.352 -6.703 6.832 1 93 68 PRO B C 1
ATOM 3463 O O . PRO B 1 68 ? 13.531 -6.77 7.199 1 93 68 PRO B O 1
ATOM 3466 N N . LEU B 1 69 ? 11.844 -7.605 6.043 1 95.38 69 LEU B N 1
ATOM 3467 C CA . LEU B 1 69 ? 12.594 -8.766 5.586 1 95.38 69 LEU B CA 1
ATOM 3468 C C . LEU B 1 69 ? 13.461 -8.414 4.383 1 95.38 69 LEU B C 1
ATOM 3470 O O . LEU B 1 69 ? 14.359 -9.172 4.016 1 95.38 69 LEU B O 1
ATOM 3474 N N . ILE B 1 70 ? 13.148 -7.316 3.785 1 97.75 70 ILE B N 1
ATOM 3475 C CA . ILE B 1 70 ? 13.812 -6.957 2.539 1 97.75 70 ILE B CA 1
ATOM 3476 C C . ILE B 1 70 ? 14.805 -5.824 2.793 1 97.75 70 ILE B C 1
ATOM 3478 O O . ILE B 1 70 ? 14.445 -4.801 3.385 1 97.75 70 ILE B O 1
ATOM 3482 N N . ASP B 1 71 ? 15.945 -5.996 2.344 1 97.25 71 ASP B N 1
ATOM 3483 C CA . ASP B 1 71 ? 16.984 -4.977 2.506 1 97.25 71 ASP B CA 1
ATOM 3484 C C . ASP B 1 71 ? 17.031 -4.055 1.292 1 97.25 71 ASP B C 1
ATOM 3486 O O . ASP B 1 71 ? 17.234 -2.846 1.433 1 97.25 71 ASP B O 1
ATOM 3490 N N . GLU B 1 72 ? 16.875 -4.625 0.154 1 97.75 72 GLU B N 1
ATOM 3491 C CA . GLU B 1 72 ? 16.969 -3.875 -1.094 1 97.75 72 GLU B CA 1
ATOM 3492 C C . GLU B 1 72 ? 15.867 -4.301 -2.068 1 97.75 72 GLU B C 1
ATOM 3494 O O . GLU B 1 72 ? 15.68 -5.492 -2.312 1 97.75 72 GLU B O 1
ATOM 3499 N N . LEU B 1 73 ? 15.172 -3.35 -2.506 1 98.62 73 LEU B N 1
ATOM 3500 C CA . LEU B 1 73 ? 14.188 -3.529 -3.564 1 98.62 73 LEU B CA 1
ATOM 3501 C C . LEU B 1 73 ? 14.656 -2.889 -4.863 1 98.62 73 LEU B C 1
ATOM 3503 O O . LEU B 1 73 ? 14.68 -1.661 -4.984 1 98.62 73 LEU B O 1
ATOM 3507 N N . ALA B 1 74 ? 15.086 -3.699 -5.812 1 98.19 74 ALA B N 1
ATOM 3508 C CA . ALA B 1 74 ? 15.539 -3.199 -7.109 1 98.19 74 ALA B CA 1
ATOM 3509 C C . ALA B 1 74 ? 14.398 -3.209 -8.125 1 98.19 74 ALA B C 1
ATOM 3511 O O . ALA B 1 74 ? 13.805 -4.258 -8.391 1 98.19 74 ALA B O 1
ATOM 3512 N N . ILE B 1 75 ? 14.109 -2.043 -8.688 1 97.56 75 ILE B N 1
ATOM 3513 C CA . ILE B 1 75 ? 12.945 -1.976 -9.562 1 97.56 75 ILE B CA 1
ATOM 3514 C C . ILE B 1 75 ? 13.383 -1.643 -10.984 1 97.56 75 ILE B C 1
ATOM 3516 O O . ILE B 1 75 ? 14.344 -0.898 -11.188 1 97.56 75 ILE B O 1
ATOM 3520 N N . PHE B 1 76 ? 12.68 -2.24 -11.953 1 96.12 76 PHE B N 1
ATOM 3521 C CA . PHE B 1 76 ? 12.977 -2.074 -13.367 1 96.12 76 PHE B CA 1
ATOM 3522 C C . PHE B 1 76 ? 11.695 -2.105 -14.195 1 96.12 76 PHE B C 1
ATOM 3524 O O . PHE B 1 76 ? 10.727 -2.766 -13.82 1 96.12 76 PHE B O 1
ATOM 3531 N N . ASP B 1 77 ? 11.672 -1.331 -15.203 1 93.25 77 ASP B N 1
ATOM 3532 C CA . ASP B 1 77 ? 10.641 -1.4 -16.234 1 93.25 77 ASP B CA 1
ATOM 3533 C C . ASP B 1 77 ? 11.242 -1.199 -17.625 1 93.25 77 ASP B C 1
ATOM 3535 O O . ASP B 1 77 ? 12.133 -0.366 -17.812 1 93.25 77 ASP B O 1
ATOM 3539 N N . ASN B 1 78 ? 10.742 -1.916 -18.562 1 83.62 78 ASN B N 1
ATOM 3540 C CA . ASN B 1 78 ? 11.281 -1.878 -19.922 1 83.62 78 ASN B CA 1
ATOM 3541 C C . ASN B 1 78 ? 10.898 -0.588 -20.641 1 83.62 78 ASN B C 1
ATOM 3543 O O . ASN B 1 78 ? 11.633 -0.117 -21.516 1 83.62 78 ASN B O 1
ATOM 3547 N N . ASN B 1 79 ? 9.852 -0.05 -20.281 1 78.69 79 ASN B N 1
ATOM 3548 C CA . ASN B 1 79 ? 9.281 0.995 -21.125 1 78.69 79 ASN B CA 1
ATOM 3549 C C . ASN B 1 79 ? 9.438 2.375 -20.484 1 78.69 79 ASN B C 1
ATOM 3551 O O . ASN B 1 79 ? 9.289 3.393 -21.172 1 78.69 79 ASN B O 1
ATOM 3555 N N . SER B 1 80 ? 9.641 2.424 -19.219 1 80.12 80 SER B N 1
ATOM 3556 C CA . SER B 1 80 ? 9.617 3.725 -18.547 1 80.12 80 SER B CA 1
ATOM 3557 C C . SER B 1 80 ? 10.656 3.801 -17.438 1 80.12 80 SER B C 1
ATOM 3559 O O . SER B 1 80 ? 11.055 2.773 -16.891 1 80.12 80 SER B O 1
ATOM 3561 N N . SER B 1 81 ? 11.07 4.992 -17.25 1 86 81 SER B N 1
ATOM 3562 C CA . SER B 1 81 ? 12.008 5.215 -16.156 1 86 81 SER B CA 1
ATOM 3563 C C . SER B 1 81 ? 11.367 4.922 -14.805 1 86 81 SER B C 1
ATOM 3565 O O . SER B 1 81 ? 10.203 5.266 -14.57 1 86 81 SER B O 1
ATOM 3567 N N . THR B 1 82 ? 12.172 4.281 -13.922 1 91.31 82 THR B N 1
ATOM 3568 C CA . THR B 1 82 ? 11.695 3.957 -12.586 1 91.31 82 THR B CA 1
ATOM 3569 C C . THR B 1 82 ? 12.32 4.887 -11.547 1 91.31 82 THR B C 1
ATOM 3571 O O . THR B 1 82 ? 12.133 4.691 -10.344 1 91.31 82 THR B O 1
ATOM 3574 N N . TYR B 1 83 ? 13 5.887 -12 1 89.56 83 TYR B N 1
ATOM 3575 C CA . TYR B 1 83 ? 13.734 6.766 -11.094 1 89.56 83 TYR B CA 1
ATOM 3576 C C . TYR B 1 83 ? 12.781 7.512 -10.172 1 89.56 83 TYR B C 1
ATOM 3578 O O . TYR B 1 83 ? 13 7.555 -8.953 1 89.56 83 TYR B O 1
ATOM 3586 N N . GLY B 1 84 ? 11.727 8.164 -10.703 1 88.5 84 GLY B N 1
ATOM 3587 C CA . GLY B 1 84 ? 10.75 8.883 -9.891 1 88.5 84 GLY B CA 1
ATOM 3588 C C . GLY B 1 84 ? 10.086 8.008 -8.844 1 88.5 84 GLY B C 1
ATOM 3589 O O . GLY B 1 84 ? 9.867 8.438 -7.715 1 88.5 84 GLY B O 1
ATOM 3590 N N . LEU B 1 85 ? 9.75 6.77 -9.297 1 93.31 85 LEU B N 1
ATOM 3591 C CA . LEU B 1 85 ? 9.148 5.816 -8.367 1 93.31 85 LEU B CA 1
ATOM 3592 C C . LEU B 1 85 ? 10.102 5.477 -7.234 1 93.31 85 LEU B C 1
ATOM 3594 O O . LEU B 1 85 ? 9.703 5.465 -6.066 1 93.31 85 LEU B O 1
ATOM 3598 N N . ALA B 1 86 ? 11.344 5.223 -7.566 1 94.62 86 ALA B N 1
ATOM 3599 C CA . ALA B 1 86 ? 12.344 4.883 -6.559 1 94.62 86 ALA B CA 1
ATOM 3600 C C . ALA B 1 86 ? 12.531 6.023 -5.559 1 94.62 86 ALA B C 1
ATOM 3602 O O . ALA B 1 86 ? 12.602 5.793 -4.352 1 94.62 86 ALA B O 1
ATOM 3603 N N . LEU B 1 87 ? 12.602 7.184 -6.07 1 91.5 87 LEU B N 1
ATOM 3604 C CA . LEU B 1 87 ? 12.766 8.359 -5.215 1 91.5 87 LEU B CA 1
ATOM 3605 C C . LEU B 1 87 ? 11.586 8.508 -4.266 1 91.5 87 LEU B C 1
ATOM 3607 O O . LEU B 1 87 ? 11.773 8.719 -3.066 1 91.5 87 LEU B O 1
ATOM 3611 N N . ASP B 1 88 ? 10.414 8.453 -4.785 1 93.19 88 ASP B N 1
ATOM 3612 C CA . ASP B 1 88 ? 9.195 8.562 -3.996 1 93.19 88 ASP B CA 1
ATOM 3613 C C . ASP B 1 88 ? 9.164 7.527 -2.877 1 93.19 88 ASP B C 1
ATOM 3615 O O . ASP B 1 88 ? 8.914 7.867 -1.717 1 93.19 88 ASP B O 1
ATOM 3619 N N . LEU B 1 89 ? 9.469 6.316 -3.232 1 96.25 89 LEU B N 1
ATOM 3620 C CA . LEU B 1 89 ? 9.422 5.227 -2.262 1 96.25 89 LEU B CA 1
ATOM 3621 C C . LEU B 1 89 ? 10.5 5.406 -1.195 1 96.25 89 LEU B C 1
ATOM 3623 O O . LEU B 1 89 ? 10.289 5.047 -0.034 1 96.25 89 LEU B O 1
ATOM 3627 N N . ASN B 1 90 ? 11.609 5.969 -1.559 1 95 90 ASN B N 1
ATOM 3628 C CA . ASN B 1 90 ? 12.719 6.109 -0.622 1 95 90 ASN B CA 1
ATOM 3629 C C . ASN B 1 90 ? 12.477 7.246 0.368 1 95 90 ASN B C 1
ATOM 3631 O O . ASN B 1 90 ? 13.211 7.387 1.348 1 95 90 ASN B O 1
ATOM 3635 N N . TYR B 1 91 ? 11.453 8.07 0.131 1 93.69 91 TYR B N 1
ATOM 3636 C CA . TYR B 1 91 ? 11.062 9.055 1.135 1 93.69 91 TYR B CA 1
ATOM 3637 C C . TYR B 1 91 ? 10.406 8.383 2.332 1 93.69 91 TYR B C 1
ATOM 3639 O O . TYR B 1 91 ? 10.289 8.984 3.402 1 93.69 91 TYR B O 1
ATOM 3647 N N . ILE B 1 92 ? 9.867 7.203 2.119 1 95.44 92 ILE B N 1
ATOM 3648 C CA . ILE B 1 92 ? 9.25 6.457 3.211 1 95.44 92 ILE B CA 1
ATOM 3649 C C . ILE B 1 92 ? 10.328 5.969 4.18 1 95.44 92 ILE B C 1
ATOM 3651 O O . ILE B 1 92 ? 11.32 5.371 3.76 1 95.44 92 ILE B O 1
ATOM 3655 N N . ASP B 1 93 ? 10.195 6.238 5.387 1 95.06 93 ASP B N 1
ATOM 3656 C CA . ASP B 1 93 ? 11.25 6.023 6.375 1 95.06 93 ASP B CA 1
ATOM 3657 C C . ASP B 1 93 ? 11.258 4.574 6.859 1 95.06 93 ASP B C 1
ATOM 3659 O O . ASP B 1 93 ? 11.062 4.309 8.047 1 95.06 93 ASP B O 1
ATOM 3663 N N . THR B 1 94 ? 11.57 3.637 5.965 1 94.31 94 THR B N 1
ATOM 3664 C CA . THR B 1 94 ? 11.766 2.223 6.266 1 94.31 94 THR B CA 1
ATOM 3665 C C . THR B 1 94 ? 13.188 1.786 5.906 1 94.31 94 THR B C 1
ATOM 3667 O O . THR B 1 94 ? 13.883 2.475 5.156 1 94.31 94 THR B O 1
ATOM 3670 N N . LYS B 1 95 ? 13.609 0.732 6.383 1 93.62 95 LYS B N 1
ATOM 3671 C CA . LYS B 1 95 ? 14.977 0.248 6.207 1 93.62 95 LYS B CA 1
ATOM 3672 C C . LYS B 1 95 ? 15.242 -0.148 4.758 1 93.62 95 LYS B C 1
ATOM 3674 O O . LYS B 1 95 ? 16.328 0.09 4.23 1 93.62 95 LYS B O 1
ATOM 3679 N N . CYS B 1 96 ? 14.234 -0.718 4.105 1 96.62 96 CYS B N 1
ATOM 3680 C CA . CYS B 1 96 ? 14.391 -1.194 2.734 1 96.62 96 CYS B CA 1
ATOM 3681 C C . CYS B 1 96 ? 14.766 -0.052 1.799 1 96.62 96 CYS B C 1
ATOM 3683 O O . CYS B 1 96 ? 14.102 0.986 1.781 1 96.62 96 CYS B O 1
ATOM 3685 N N . LYS B 1 97 ? 15.828 -0.19 1.074 1 96.31 97 LYS B N 1
ATOM 3686 C CA . LYS B 1 97 ? 16.234 0.796 0.079 1 96.31 97 LYS B CA 1
ATOM 3687 C C . LYS B 1 97 ? 15.758 0.404 -1.315 1 96.31 97 LYS B C 1
ATOM 3689 O O . LYS B 1 97 ? 15.859 -0.76 -1.708 1 96.31 97 LYS B O 1
ATOM 3694 N N . VAL B 1 98 ? 15.203 1.356 -1.987 1 97.31 98 VAL B N 1
ATOM 3695 C CA . VAL B 1 98 ? 14.75 1.107 -3.352 1 97.31 98 VAL B CA 1
ATOM 3696 C C . VAL B 1 98 ? 15.812 1.586 -4.344 1 97.31 98 VAL B C 1
ATOM 3698 O O . VAL B 1 98 ? 16.203 2.752 -4.32 1 97.31 98 VAL B O 1
ATOM 3701 N N . SER B 1 99 ? 16.266 0.68 -5.145 1 95.62 99 SER B N 1
ATOM 3702 C CA . SER B 1 99 ? 17.297 1.014 -6.133 1 95.62 99 SER B CA 1
ATOM 3703 C C . SER B 1 99 ? 16.734 0.903 -7.551 1 95.62 99 SER B C 1
ATOM 3705 O O . SER B 1 99 ? 15.781 0.167 -7.797 1 95.62 99 SER B O 1
ATOM 3707 N N . THR B 1 100 ? 17.266 1.749 -8.328 1 91.81 100 THR B N 1
ATOM 3708 C CA . THR B 1 100 ? 17 1.741 -9.758 1 91.81 100 THR B CA 1
ATOM 3709 C C . THR B 1 100 ? 18.266 2.047 -10.547 1 91.81 100 THR B C 1
ATOM 3711 O O . THR B 1 100 ? 19.359 2.094 -9.984 1 91.81 100 THR B O 1
ATOM 3714 N N . CYS B 1 101 ? 18.125 1.977 -11.852 1 80.75 101 CYS B N 1
ATOM 3715 C CA . CYS B 1 101 ? 19.359 2.174 -12.609 1 80.75 101 CYS B CA 1
ATOM 3716 C C . CYS B 1 101 ? 19.266 3.402 -13.508 1 80.75 101 CYS B C 1
ATOM 3718 O O . CYS B 1 101 ? 18.172 3.738 -13.984 1 80.75 101 CYS B O 1
ATOM 3720 N N . ASN B 1 102 ? 20.359 4.059 -13.555 1 72 102 ASN B N 1
ATOM 3721 C CA . ASN B 1 102 ? 20.5 5.285 -14.336 1 72 102 ASN B CA 1
ATOM 3722 C C . ASN B 1 102 ? 21.078 5.008 -15.719 1 72 102 ASN B C 1
ATOM 3724 O O . ASN B 1 102 ? 21.172 5.914 -16.547 1 72 102 ASN B O 1
ATOM 3728 N N . HIS B 1 103 ? 21.516 3.771 -15.922 1 71.06 103 HIS B N 1
ATOM 3729 C CA . HIS B 1 103 ? 22.125 3.402 -17.203 1 71.06 103 HIS B CA 1
ATOM 3730 C C . HIS B 1 103 ? 21.25 2.4 -17.953 1 71.06 103 HIS B C 1
ATOM 3732 O O . HIS B 1 103 ? 21.312 1.197 -17.688 1 71.06 103 HIS B O 1
ATOM 3738 N N . PRO B 1 104 ? 20.547 2.865 -18.844 1 70.31 104 PRO B N 1
ATOM 3739 C CA . PRO B 1 104 ? 19.547 2.025 -19.516 1 70.31 104 PRO B CA 1
ATOM 3740 C C . PRO B 1 104 ? 20.141 0.72 -20.047 1 70.31 104 PRO B C 1
ATOM 3742 O O . PRO B 1 104 ? 19.484 -0.327 -19.969 1 70.31 104 PRO B O 1
ATOM 3745 N N . GLU B 1 105 ? 21.406 0.718 -20.5 1 76.69 105 GLU B N 1
ATOM 3746 C CA . GLU B 1 105 ? 21.969 -0.47 -21.141 1 76.69 105 GLU B CA 1
ATOM 3747 C C . GLU B 1 105 ? 22.297 -1.545 -20.094 1 76.69 105 GLU B C 1
ATOM 3749 O O . GLU B 1 105 ? 22.266 -2.738 -20.406 1 76.69 105 GLU B O 1
ATOM 3754 N N . LYS B 1 106 ? 22.516 -1.08 -18.922 1 84 106 LYS B N 1
ATOM 3755 C CA . LYS B 1 106 ? 22.922 -2.041 -17.906 1 84 106 LYS B CA 1
ATOM 3756 C C . LYS B 1 106 ? 21.906 -2.113 -16.766 1 84 106 LYS B C 1
ATOM 3758 O O . LYS B 1 106 ? 22.172 -2.693 -15.719 1 84 106 LYS B O 1
ATOM 3763 N N . CYS B 1 107 ? 20.812 -1.591 -17.016 1 89.12 107 CYS B N 1
ATOM 3764 C CA . CYS B 1 107 ? 19.844 -1.434 -15.93 1 89.12 107 CYS B CA 1
ATOM 3765 C C . CYS B 1 107 ? 19.312 -2.785 -15.484 1 89.12 107 CYS B C 1
ATOM 3767 O O . CYS B 1 107 ? 19.203 -3.055 -14.281 1 89.12 107 CYS B O 1
ATOM 3769 N N . LEU B 1 108 ? 19.047 -3.564 -16.484 1 92.62 108 LEU B N 1
ATOM 3770 C CA . LEU B 1 108 ? 18.484 -4.871 -16.156 1 92.62 108 LEU B CA 1
ATOM 3771 C C . LEU B 1 108 ? 19.516 -5.738 -15.43 1 92.62 108 LEU B C 1
ATOM 3773 O O . LEU B 1 108 ? 19.188 -6.398 -14.445 1 92.62 108 LEU B O 1
ATOM 3777 N N . GLU B 1 109 ? 20.766 -5.68 -15.875 1 94.25 109 GLU B N 1
ATOM 3778 C CA . GLU B 1 109 ? 21.844 -6.414 -15.227 1 94.25 109 GLU B CA 1
ATOM 3779 C C . GLU B 1 109 ? 22.016 -5.98 -13.773 1 94.25 109 GLU B C 1
ATOM 3781 O O . GLU B 1 109 ? 22.078 -6.824 -12.875 1 94.25 109 GLU B O 1
ATOM 3786 N N . GLU B 1 110 ? 22.047 -4.719 -13.531 1 93.81 110 GLU B N 1
ATOM 3787 C CA . GLU B 1 110 ? 22.234 -4.18 -12.195 1 93.81 110 GLU B CA 1
ATOM 3788 C C . GLU B 1 110 ? 21.062 -4.539 -11.281 1 93.81 110 GLU B C 1
ATOM 3790 O O . GLU B 1 110 ? 21.266 -4.824 -10.094 1 93.81 110 GLU B O 1
ATOM 3795 N N . THR B 1 111 ? 19.891 -4.508 -11.812 1 96.69 111 THR B N 1
ATOM 3796 C CA . THR B 1 111 ? 18.688 -4.848 -11.062 1 96.69 111 THR B CA 1
ATOM 3797 C C . THR B 1 111 ? 18.703 -6.312 -10.641 1 96.69 111 THR B C 1
ATOM 3799 O O . THR B 1 111 ? 18.328 -6.641 -9.508 1 96.69 111 THR B O 1
ATOM 3802 N N . LEU B 1 112 ? 19.234 -7.164 -11.469 1 97.31 112 LEU B N 1
ATOM 3803 C CA . LEU B 1 112 ? 19.125 -8.609 -11.289 1 97.31 112 LEU B CA 1
ATOM 3804 C C . LEU B 1 112 ? 20.297 -9.148 -10.469 1 97.31 112 LEU B C 1
ATOM 3806 O O . LEU B 1 112 ? 20.141 -10.125 -9.742 1 97.31 112 LEU B O 1
ATOM 3810 N N . GLN B 1 113 ? 21.438 -8.539 -10.547 1 95.94 113 GLN B N 1
ATOM 3811 C CA . GLN B 1 113 ? 22.609 -9.039 -9.852 1 95.94 113 GLN B CA 1
ATOM 3812 C C . GLN B 1 113 ? 22.391 -9.07 -8.344 1 95.94 113 GLN B C 1
ATOM 3814 O O . GLN B 1 113 ? 22.047 -8.055 -7.742 1 95.94 113 GLN B O 1
ATOM 3819 N N . GLY B 1 114 ? 22.531 -10.242 -7.781 1 96.12 114 GLY B N 1
ATOM 3820 C CA . GLY B 1 114 ? 22.422 -10.398 -6.34 1 96.12 114 GLY B CA 1
ATOM 3821 C C . GLY B 1 114 ? 21 -10.625 -5.875 1 96.12 114 GLY B C 1
ATOM 3822 O O . GLY B 1 114 ? 20.766 -10.867 -4.691 1 96.12 114 GLY B O 1
ATOM 3823 N N . ALA B 1 115 ? 20.062 -10.555 -6.754 1 98.06 115 ALA B N 1
ATOM 3824 C CA . ALA B 1 115 ? 18.672 -10.742 -6.375 1 98.06 115 ALA B CA 1
ATOM 3825 C C . ALA B 1 115 ? 18.391 -12.18 -5.957 1 98.06 115 ALA B C 1
ATOM 3827 O O . ALA B 1 115 ? 18.812 -13.125 -6.641 1 98.06 115 ALA B O 1
ATOM 3828 N N . LYS B 1 116 ? 17.719 -12.312 -4.824 1 98.31 116 LYS B N 1
ATOM 3829 C CA . LYS B 1 116 ? 17.328 -13.641 -4.355 1 98.31 116 LYS B CA 1
ATOM 3830 C C . LYS B 1 116 ? 15.938 -14.008 -4.875 1 98.31 116 LYS B C 1
ATOM 3832 O O . LYS B 1 116 ? 15.625 -15.195 -5.023 1 98.31 116 LYS B O 1
ATOM 3837 N N . ILE B 1 117 ? 15.148 -13.031 -5.074 1 98.75 117 ILE B N 1
ATOM 3838 C CA . ILE B 1 117 ? 13.805 -13.18 -5.621 1 98.75 117 ILE B CA 1
ATOM 3839 C C . ILE B 1 117 ? 13.609 -12.211 -6.785 1 98.75 117 ILE B C 1
ATOM 3841 O O . ILE B 1 117 ? 14.023 -11.055 -6.715 1 98.75 117 ILE B O 1
ATOM 3845 N N . VAL B 1 118 ? 13.086 -12.672 -7.852 1 98.81 118 VAL B N 1
ATOM 3846 C CA . VAL B 1 118 ? 12.703 -11.844 -8.992 1 98.81 118 VAL B CA 1
ATOM 3847 C C . VAL B 1 118 ? 11.195 -11.961 -9.234 1 98.81 118 VAL B C 1
ATOM 3849 O O . VAL B 1 118 ? 10.68 -13.055 -9.445 1 98.81 118 VAL B O 1
ATOM 3852 N N . MET B 1 119 ? 10.508 -10.875 -9.156 1 98.75 119 MET B N 1
ATOM 3853 C CA . MET B 1 119 ? 9.086 -10.789 -9.461 1 98.75 119 MET B CA 1
ATOM 3854 C C . MET B 1 119 ? 8.859 -10.172 -10.836 1 98.75 119 MET B C 1
ATOM 3856 O O . MET B 1 119 ? 9.344 -9.07 -11.117 1 98.75 119 MET B O 1
ATOM 3860 N N . ILE B 1 120 ? 8.164 -10.836 -11.68 1 98.38 120 ILE B N 1
ATOM 3861 C CA . ILE B 1 120 ? 7.766 -10.273 -12.969 1 98.38 120 ILE B CA 1
ATOM 3862 C C . ILE B 1 120 ? 6.273 -9.953 -12.953 1 98.38 120 ILE B C 1
ATOM 3864 O O . ILE B 1 120 ? 5.441 -10.852 -12.789 1 98.38 120 ILE B O 1
ATOM 3868 N N . VAL B 1 121 ? 5.973 -8.68 -13.156 1 96.94 121 VAL B N 1
ATOM 3869 C CA . VAL B 1 121 ? 4.59 -8.273 -12.922 1 96.94 121 VAL B CA 1
ATOM 3870 C C . VAL B 1 121 ? 4.082 -7.453 -14.102 1 96.94 121 VAL B C 1
ATOM 3872 O O . VAL B 1 121 ? 4.824 -6.656 -14.68 1 96.94 121 VAL B O 1
ATOM 3875 N N . THR B 1 122 ? 2.889 -7.66 -14.516 1 93.12 122 THR B N 1
ATOM 3876 C CA . THR B 1 122 ? 2.145 -6.824 -15.453 1 93.12 122 THR B CA 1
ATOM 3877 C C . THR B 1 122 ? 0.739 -6.543 -14.922 1 93.12 122 THR B C 1
ATOM 3879 O O . THR B 1 122 ? 0.279 -7.199 -13.984 1 93.12 122 THR B O 1
ATOM 3882 N N . ASP B 1 123 ? 0.135 -5.504 -15.469 1 88.56 123 ASP B N 1
ATOM 3883 C CA . ASP B 1 123 ? -1.27 -5.277 -15.148 1 88.56 123 ASP B CA 1
ATOM 3884 C C . ASP B 1 123 ? -2.16 -6.34 -15.789 1 88.56 123 ASP B C 1
ATOM 3886 O O . ASP B 1 123 ? -1.862 -6.832 -16.875 1 88.56 123 ASP B O 1
ATOM 3890 N N . ARG B 1 124 ? -3.096 -6.836 -15.008 1 74.56 124 ARG B N 1
ATOM 3891 C CA . ARG B 1 124 ? -4.02 -7.832 -15.547 1 74.56 124 ARG B CA 1
ATOM 3892 C C . ARG B 1 124 ? -5.125 -7.172 -16.359 1 74.56 124 ARG B C 1
ATOM 3894 O O . ARG B 1 124 ? -5.723 -6.188 -15.922 1 74.56 124 ARG B O 1
ATOM 3901 N N . THR B 1 125 ? -5.152 -7.516 -17.625 1 64.31 125 THR B N 1
ATOM 3902 C CA . THR B 1 125 ? -6.262 -7.055 -18.453 1 64.31 125 THR B CA 1
ATOM 3903 C C . THR B 1 125 ? -7.391 -8.086 -18.469 1 64.31 125 THR B C 1
ATOM 3905 O O . THR B 1 125 ? -7.156 -9.266 -18.219 1 64.31 125 THR B O 1
ATOM 3908 N N . SER B 1 126 ? -8.641 -7.707 -18.25 1 57.47 126 SER B N 1
ATOM 3909 C CA . SER B 1 126 ? -9.875 -8.469 -18.047 1 57.47 126 SER B CA 1
ATOM 3910 C C . SER B 1 126 ? -9.992 -9.609 -19.062 1 57.47 126 SER B C 1
ATOM 3912 O O . SER B 1 126 ? -10.703 -10.586 -18.828 1 57.47 126 SER B O 1
ATOM 3914 N N . ASN B 1 127 ? -9.172 -9.555 -20.062 1 59.72 127 ASN B N 1
ATOM 3915 C CA . ASN B 1 127 ? -9.484 -10.586 -21.047 1 59.72 127 ASN B CA 1
ATOM 3916 C C . ASN B 1 127 ? -8.328 -11.57 -21.203 1 59.72 127 ASN B C 1
ATOM 3918 O O . ASN B 1 127 ? -7.168 -11.172 -21.312 1 59.72 127 ASN B O 1
ATOM 3922 N N . GLU B 1 128 ? -8.695 -12.891 -20.75 1 62.53 128 GLU B N 1
ATOM 3923 C CA . GLU B 1 128 ? -7.719 -13.945 -21.031 1 62.53 128 GLU B CA 1
ATOM 3924 C C . GLU B 1 128 ? -7.719 -14.312 -22.516 1 62.53 128 GLU B C 1
ATOM 3926 O O . GLU B 1 128 ? -7.973 -15.461 -22.875 1 62.53 128 GLU B O 1
ATOM 3931 N N . SER B 1 129 ? -7.34 -13.391 -23.203 1 66.69 129 SER B N 1
ATOM 3932 C CA . SER B 1 129 ? -7.352 -13.578 -24.656 1 66.69 129 SER B CA 1
ATOM 3933 C C . SER B 1 129 ? -5.984 -14.016 -25.172 1 66.69 129 SER B C 1
ATOM 3935 O O . SER B 1 129 ? -4.984 -13.906 -24.469 1 66.69 129 SER B O 1
ATOM 3937 N N . ASN B 1 130 ? -6.031 -14.711 -26.219 1 82.06 130 ASN B N 1
ATOM 3938 C CA . ASN B 1 130 ? -4.812 -15.094 -26.922 1 82.06 130 ASN B CA 1
ATOM 3939 C C . ASN B 1 130 ? -3.895 -13.891 -27.141 1 82.06 130 ASN B C 1
ATOM 3941 O O . ASN B 1 130 ? -2.672 -14.031 -27.156 1 82.06 130 ASN B O 1
ATOM 3945 N N . GLU B 1 131 ? -4.516 -12.773 -27.203 1 84.88 131 GLU B N 1
ATOM 3946 C CA . GLU B 1 131 ? -3.723 -11.562 -27.375 1 84.88 131 GLU B CA 1
ATOM 3947 C C . GLU B 1 131 ? -2.926 -11.242 -26.109 1 84.88 131 GLU B C 1
ATOM 3949 O O . GLU B 1 131 ? -1.765 -10.836 -26.188 1 84.88 131 GLU B O 1
ATOM 3954 N N . VAL B 1 132 ? -3.551 -11.461 -25.031 1 87.69 132 VAL B N 1
ATOM 3955 C CA . VAL B 1 132 ? -2.885 -11.211 -23.75 1 87.69 132 VAL B CA 1
ATOM 3956 C C . VAL B 1 132 ? -1.735 -12.195 -23.562 1 87.69 132 VAL B C 1
ATOM 3958 O O . VAL B 1 132 ? -0.645 -11.812 -23.141 1 87.69 132 VAL B O 1
ATOM 3961 N N . LEU B 1 133 ? -1.955 -13.43 -23.938 1 92 133 LEU B N 1
ATOM 3962 C CA . LEU B 1 133 ? -0.91 -14.438 -23.844 1 92 133 LEU B CA 1
ATOM 3963 C C . LEU B 1 133 ? 0.284 -14.07 -24.719 1 92 133 LEU B C 1
ATOM 3965 O O . LEU B 1 133 ? 1.429 -14.109 -24.266 1 92 133 LEU B O 1
ATOM 3969 N N . LYS B 1 134 ? 0.045 -13.688 -25.938 1 92.12 134 LYS B N 1
ATOM 3970 C CA . LYS B 1 134 ? 1.122 -13.344 -26.859 1 92.12 134 LYS B CA 1
ATOM 3971 C C . LYS B 1 134 ? 1.927 -12.156 -26.344 1 92.12 134 LYS B C 1
ATOM 3973 O O . LYS B 1 134 ? 3.16 -12.172 -26.391 1 92.12 134 LYS B O 1
ATOM 3978 N N . SER B 1 135 ? 1.213 -11.18 -25.906 1 92.19 135 SER B N 1
ATOM 3979 C CA . SER B 1 135 ? 1.871 -9.984 -25.406 1 92.19 135 SER B CA 1
ATOM 3980 C C . SER B 1 135 ? 2.758 -10.305 -24.203 1 92.19 135 SER B C 1
ATOM 3982 O O . SER B 1 135 ? 3.922 -9.906 -24.156 1 92.19 135 SER B O 1
ATOM 3984 N N . ASN B 1 136 ? 2.217 -11.039 -23.281 1 93.81 136 ASN B N 1
ATOM 3985 C CA . ASN B 1 136 ? 2.977 -11.359 -22.062 1 93.81 136 ASN B CA 1
ATOM 3986 C C . ASN B 1 136 ? 4.094 -12.359 -22.359 1 93.81 136 ASN B C 1
ATOM 3988 O O . ASN B 1 136 ? 5.145 -12.32 -21.719 1 93.81 136 ASN B O 1
ATOM 3992 N N . ALA B 1 137 ? 3.871 -13.211 -23.328 1 95.62 137 ALA B N 1
ATOM 3993 C CA . ALA B 1 137 ? 4.93 -14.117 -23.766 1 95.62 137 ALA B CA 1
ATOM 3994 C C . ALA B 1 137 ? 6.125 -13.352 -24.312 1 95.62 137 ALA B C 1
ATOM 3996 O O . ALA B 1 137 ? 7.277 -13.719 -24.078 1 95.62 137 ALA B O 1
ATOM 3997 N N . ILE B 1 138 ? 5.867 -12.32 -25 1 94.75 138 ILE B N 1
ATOM 3998 C CA . ILE B 1 138 ? 6.926 -11.492 -25.578 1 94.75 138 ILE B CA 1
ATOM 3999 C C . ILE B 1 138 ? 7.699 -10.805 -24.453 1 94.75 138 ILE B C 1
ATOM 4001 O O . ILE B 1 138 ? 8.938 -10.828 -24.438 1 94.75 138 ILE B O 1
ATOM 4005 N N . ILE B 1 139 ? 6.977 -10.258 -23.516 1 94.06 139 ILE B N 1
ATOM 4006 C CA . ILE B 1 139 ? 7.609 -9.594 -22.375 1 94.06 139 ILE B CA 1
ATOM 4007 C C . ILE B 1 139 ? 8.508 -10.578 -21.641 1 94.06 139 ILE B C 1
ATOM 4009 O O . ILE B 1 139 ? 9.664 -10.273 -21.344 1 94.06 139 ILE B O 1
ATOM 4013 N N . LEU B 1 140 ? 7.984 -11.711 -21.406 1 95.25 140 LEU B N 1
ATOM 4014 C CA . LEU B 1 140 ? 8.727 -12.734 -20.672 1 95.25 140 LEU B CA 1
ATOM 4015 C C . LEU B 1 140 ? 9.961 -13.164 -21.453 1 95.25 140 LEU B C 1
ATOM 4017 O O . LEU B 1 140 ? 11.047 -13.305 -20.875 1 95.25 140 LEU B O 1
ATOM 4021 N N . SER B 1 141 ? 9.789 -13.391 -22.688 1 94.38 141 SER B N 1
ATOM 4022 C CA . SER B 1 141 ? 10.883 -13.852 -23.547 1 94.38 141 SER B CA 1
ATOM 4023 C C . SER B 1 141 ? 12.008 -12.82 -23.609 1 94.38 141 SER B C 1
ATOM 4025 O O . SER B 1 141 ? 13.172 -13.172 -23.766 1 94.38 141 SER B O 1
ATOM 4027 N N . ASP B 1 142 ? 11.633 -11.602 -23.438 1 93.94 142 ASP B N 1
ATOM 4028 C CA . ASP B 1 142 ? 12.625 -10.531 -23.453 1 93.94 142 ASP B CA 1
ATOM 4029 C C . ASP B 1 142 ? 13.383 -10.461 -22.125 1 93.94 142 ASP B C 1
ATOM 4031 O O . ASP B 1 142 ? 14.562 -10.094 -22.109 1 93.94 142 ASP B O 1
ATOM 4035 N N . LEU B 1 143 ? 12.773 -10.844 -21.094 1 96.31 143 LEU B N 1
ATOM 4036 C CA . LEU B 1 143 ? 13.336 -10.664 -19.766 1 96.31 143 LEU B CA 1
ATOM 4037 C C . LEU B 1 143 ? 14.125 -11.898 -19.328 1 96.31 143 LEU B C 1
ATOM 4039 O O . LEU B 1 143 ? 15.148 -11.781 -18.656 1 96.31 143 LEU B O 1
ATOM 4043 N N . LEU B 1 144 ? 13.719 -13.07 -19.719 1 97 144 LEU B N 1
ATOM 4044 C CA . LEU B 1 144 ? 14.195 -14.336 -19.172 1 97 144 LEU B CA 1
ATOM 4045 C C . LEU B 1 144 ? 15.672 -14.547 -19.484 1 97 144 LEU B C 1
ATOM 4047 O O . LEU B 1 144 ? 16.438 -14.977 -18.625 1 97 144 LEU B O 1
ATOM 4051 N N . PRO B 1 145 ? 16.156 -14.188 -20.719 1 96.25 145 PRO B N 1
ATOM 4052 C CA . PRO B 1 145 ? 17.594 -14.375 -20.969 1 96.25 145 PRO B CA 1
ATOM 4053 C C . PRO B 1 145 ? 18.469 -13.641 -19.969 1 96.25 145 PRO B C 1
ATOM 4055 O O . PRO B 1 145 ? 19.5 -14.172 -19.531 1 96.25 145 PRO B O 1
ATOM 4058 N N . ASN B 1 146 ? 18.062 -12.461 -19.594 1 96.06 146 ASN B N 1
ATOM 4059 C CA . ASN B 1 146 ? 18.828 -11.688 -18.625 1 96.06 146 ASN B CA 1
ATOM 4060 C C . ASN B 1 146 ? 18.703 -12.273 -17.219 1 96.06 146 ASN B C 1
ATOM 4062 O O . ASN B 1 146 ? 19.672 -12.297 -16.453 1 96.06 146 ASN B O 1
ATOM 4066 N N . ILE B 1 147 ? 17.547 -12.719 -16.844 1 97.44 147 ILE B N 1
ATOM 4067 C CA . ILE B 1 147 ? 17.344 -13.336 -15.547 1 97.44 147 ILE B CA 1
ATOM 4068 C C . ILE B 1 147 ? 18.219 -14.578 -15.422 1 97.44 147 ILE B C 1
ATOM 4070 O O . ILE B 1 147 ? 18.906 -14.766 -14.422 1 97.44 147 ILE B O 1
ATOM 4074 N N . ILE B 1 148 ? 18.172 -15.391 -16.438 1 96.62 148 ILE B N 1
ATOM 4075 C CA . ILE B 1 148 ? 18.938 -16.641 -16.484 1 96.62 148 ILE B CA 1
ATOM 4076 C C . ILE B 1 148 ? 20.438 -16.328 -16.391 1 96.62 148 ILE B C 1
ATOM 4078 O O . ILE B 1 148 ? 21.172 -17.047 -15.719 1 96.62 148 ILE B O 1
ATOM 4082 N N . LYS B 1 149 ? 20.844 -15.273 -16.969 1 96 149 LYS B N 1
ATOM 4083 C CA . LYS B 1 149 ? 22.25 -14.922 -17.031 1 96 149 LYS B CA 1
ATOM 4084 C C . LYS B 1 149 ? 22.719 -14.312 -15.711 1 96 149 LYS B C 1
ATOM 4086 O O . LYS B 1 149 ? 23.766 -14.695 -15.18 1 96 149 LYS B O 1
ATOM 4091 N N . PHE B 1 150 ? 21.969 -13.422 -15.141 1 96.56 150 PHE B N 1
ATOM 4092 C CA . PHE B 1 150 ? 22.484 -12.586 -14.062 1 96.56 150 PHE B CA 1
ATOM 4093 C C . PHE B 1 150 ? 21.969 -13.062 -12.711 1 96.56 150 PHE B C 1
ATOM 4095 O O . PHE B 1 150 ? 22.547 -12.719 -11.672 1 96.56 150 PHE B O 1
ATOM 4102 N N . SER B 1 151 ? 20.875 -13.789 -12.688 1 96.62 151 SER B N 1
ATOM 4103 C CA . SER B 1 151 ? 20.344 -14.312 -11.438 1 96.62 151 SER B CA 1
ATOM 4104 C C . SER B 1 151 ? 19.734 -15.703 -11.641 1 96.62 151 SER B C 1
ATOM 4106 O O . SER B 1 151 ? 18.578 -15.938 -11.281 1 96.62 151 SER B O 1
ATOM 4108 N N . PRO B 1 152 ? 20.516 -16.656 -12.07 1 94.62 152 PRO B N 1
ATOM 4109 C CA . PRO B 1 152 ? 20 -17.984 -12.398 1 94.62 152 PRO B CA 1
ATOM 4110 C C . PRO B 1 152 ? 19.453 -18.719 -11.188 1 94.62 152 PRO B C 1
ATOM 4112 O O . PRO B 1 152 ? 18.625 -19.625 -11.328 1 94.62 152 PRO B O 1
ATOM 4115 N N . GLN B 1 153 ? 19.875 -18.359 -9.969 1 93.94 153 GLN B N 1
ATOM 4116 C CA . GLN B 1 153 ? 19.484 -19.094 -8.773 1 93.94 153 GLN B CA 1
ATOM 4117 C C . GLN B 1 153 ? 18.344 -18.375 -8.031 1 93.94 153 GLN B C 1
ATOM 4119 O O . GLN B 1 153 ? 17.875 -18.859 -7 1 93.94 153 GLN B O 1
ATOM 4124 N N . ALA B 1 154 ? 17.953 -17.25 -8.539 1 97.44 154 ALA B N 1
ATOM 4125 C CA . ALA B 1 154 ? 16.875 -16.516 -7.883 1 97.44 154 ALA B CA 1
ATOM 4126 C C . ALA B 1 154 ? 15.562 -17.281 -7.957 1 97.44 154 ALA B C 1
ATOM 4128 O O . ALA B 1 154 ? 15.328 -18.031 -8.914 1 97.44 154 ALA B O 1
ATOM 4129 N N . MET B 1 155 ? 14.758 -17.188 -6.922 1 98.31 155 MET B N 1
ATOM 4130 C CA . MET B 1 155 ? 13.375 -17.625 -7.027 1 98.31 155 MET B CA 1
ATOM 4131 C C . MET B 1 155 ? 12.562 -16.688 -7.91 1 98.31 155 MET B C 1
ATOM 4133 O O . MET B 1 155 ? 12.531 -15.477 -7.668 1 98.31 155 MET B O 1
ATOM 4137 N N . LEU B 1 156 ? 12 -17.266 -8.906 1 98.5 156 LEU B N 1
ATOM 4138 C CA . LEU B 1 156 ? 11.281 -16.469 -9.906 1 98.5 156 LEU B CA 1
ATOM 4139 C C . LEU B 1 156 ? 9.773 -16.594 -9.703 1 98.5 156 LEU B C 1
ATOM 4141 O O . LEU B 1 156 ? 9.219 -17.688 -9.781 1 98.5 156 LEU B O 1
ATOM 4145 N N . ALA B 1 157 ? 9.117 -15.5 -9.375 1 98.69 157 ALA B N 1
ATOM 4146 C CA . ALA B 1 157 ? 7.664 -15.453 -9.227 1 98.69 157 ALA B CA 1
ATOM 4147 C C . ALA B 1 157 ? 7.031 -14.641 -10.359 1 98.69 157 ALA B C 1
ATOM 4149 O O . ALA B 1 157 ? 7.336 -13.461 -10.531 1 98.69 157 ALA B O 1
ATOM 4150 N N . ILE B 1 158 ? 6.172 -15.25 -11.102 1 97.88 158 ILE B N 1
ATOM 4151 C CA . ILE B 1 158 ? 5.551 -14.625 -12.266 1 97.88 158 ILE B CA 1
ATOM 4152 C C . ILE B 1 158 ? 4.105 -14.25 -11.938 1 97.88 158 ILE B C 1
ATOM 4154 O O . ILE B 1 158 ? 3.283 -15.117 -11.641 1 97.88 158 ILE B O 1
ATOM 4158 N N . VAL B 1 159 ? 3.854 -12.961 -11.953 1 96.12 159 VAL B N 1
ATOM 4159 C CA . VAL B 1 159 ? 2.529 -12.383 -11.734 1 96.12 159 VAL B CA 1
ATOM 4160 C C . VAL B 1 159 ? 1.994 -11.812 -13.047 1 96.12 159 VAL B C 1
ATOM 4162 O O . VAL B 1 159 ? 1.958 -10.594 -13.234 1 96.12 159 VAL B O 1
ATOM 4165 N N . MET B 1 160 ? 1.712 -12.68 -13.945 1 92.81 160 MET B N 1
ATOM 4166 C CA . MET B 1 160 ? 1.192 -12.406 -15.281 1 92.81 160 MET B CA 1
ATOM 4167 C C . MET B 1 160 ? 0.041 -13.344 -15.625 1 92.81 160 MET B C 1
ATOM 4169 O O . MET B 1 160 ? -0.256 -14.266 -14.867 1 92.81 160 MET B O 1
ATOM 4173 N N . ASN B 1 161 ? -0.612 -13.023 -16.641 1 88.25 161 ASN B N 1
ATOM 4174 C CA . ASN B 1 161 ? -1.673 -13.891 -17.141 1 88.25 161 ASN B CA 1
ATOM 4175 C C . ASN B 1 161 ? -1.471 -14.227 -18.625 1 88.25 161 ASN B C 1
ATOM 4177 O O . ASN B 1 161 ? -1.009 -13.383 -19.391 1 88.25 161 ASN B O 1
ATOM 4181 N N . PRO B 1 162 ? -1.731 -15.414 -19.016 1 92.62 162 PRO B N 1
ATOM 4182 C CA . PRO B 1 162 ? -2.113 -16.562 -18.203 1 92.62 162 PRO B CA 1
ATOM 4183 C C . PRO B 1 162 ? -0.909 -17.391 -17.734 1 92.62 162 PRO B C 1
ATOM 4185 O O . PRO B 1 162 ? -0.123 -17.859 -18.562 1 92.62 162 PRO B O 1
ATOM 4188 N N . ILE B 1 163 ? -0.836 -17.688 -16.453 1 94.56 163 ILE B N 1
ATOM 4189 C CA . ILE B 1 163 ? 0.335 -18.391 -15.922 1 94.56 163 ILE B CA 1
ATOM 4190 C C . ILE B 1 163 ? 0.312 -19.844 -16.359 1 94.56 163 ILE B C 1
ATOM 4192 O O . ILE B 1 163 ? 1.352 -20.516 -16.391 1 94.56 163 ILE B O 1
ATOM 4196 N N . ASN B 1 164 ? -0.866 -20.375 -16.75 1 96.12 164 ASN B N 1
ATOM 4197 C CA . ASN B 1 16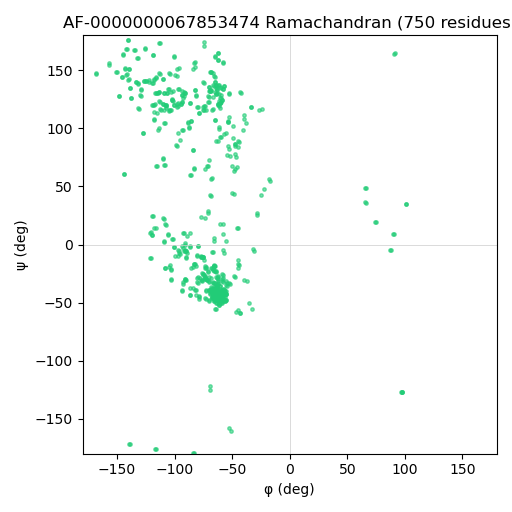4 ? -0.977 -21.766 -17.188 1 96.12 164 ASN B CA 1
ATOM 4198 C C . ASN B 1 164 ? -0.067 -22.031 -18.391 1 96.12 164 ASN B C 1
ATOM 4200 O O . ASN B 1 164 ? 0.425 -23.156 -18.547 1 96.12 164 ASN B O 1
ATOM 4204 N N . SER B 1 165 ? 0.132 -21.016 -19.203 1 96.25 165 SER B N 1
ATOM 4205 C CA . SER B 1 165 ? 0.975 -21.172 -20.391 1 96.25 165 SER B CA 1
ATOM 4206 C C . SER B 1 165 ? 2.348 -20.547 -20.172 1 96.25 165 SER B C 1
ATOM 4208 O O . SER B 1 165 ? 3.346 -21.031 -20.719 1 96.25 165 SER B O 1
ATOM 4210 N N . LEU B 1 166 ? 2.41 -19.531 -19.375 1 96.62 166 L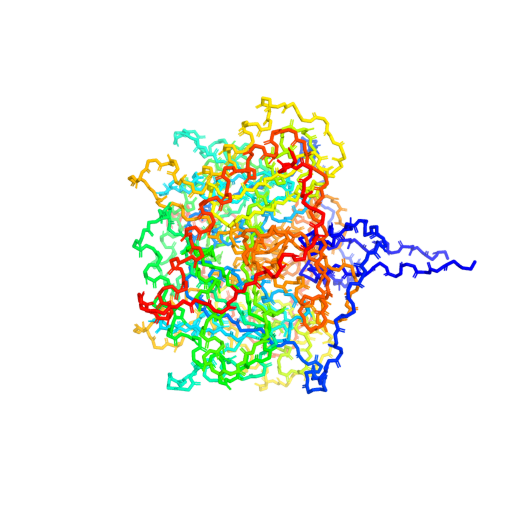EU B N 1
ATOM 4211 C CA . LEU B 1 166 ? 3.637 -18.75 -19.25 1 96.62 166 LEU B CA 1
ATOM 4212 C C . LEU B 1 166 ? 4.672 -19.484 -18.406 1 96.62 166 LEU B C 1
ATOM 4214 O O . LEU B 1 166 ? 5.875 -19.344 -18.641 1 96.62 166 LEU B O 1
ATOM 4218 N N . ILE B 1 167 ? 4.211 -20.281 -17.453 1 97.5 167 ILE B N 1
ATOM 4219 C CA . ILE B 1 167 ? 5.148 -21.031 -16.625 1 97.5 167 ILE B CA 1
ATOM 4220 C C . ILE B 1 167 ? 5.809 -22.141 -17.453 1 97.5 167 ILE B C 1
ATOM 4222 O O . ILE B 1 167 ? 7.035 -22.281 -17.453 1 97.5 167 ILE B O 1
ATOM 4226 N N . PRO B 1 168 ? 5.023 -22.922 -18.203 1 96.75 168 PRO B N 1
ATOM 4227 C CA . PRO B 1 168 ? 5.676 -23.875 -19.109 1 96.75 168 PRO B CA 1
ATOM 4228 C C . PRO B 1 168 ? 6.652 -23.188 -20.078 1 96.75 168 PRO B C 1
ATOM 4230 O O . PRO B 1 168 ? 7.738 -23.719 -20.328 1 96.75 168 PRO B O 1
ATOM 4233 N N . LEU B 1 169 ? 6.285 -22.078 -20.609 1 97.19 169 LEU B N 1
ATOM 4234 C CA . LEU B 1 169 ? 7.184 -21.312 -21.469 1 97.19 169 LEU B CA 1
ATOM 4235 C C . LEU B 1 169 ? 8.484 -20.984 -20.75 1 97.19 169 LEU B C 1
ATOM 4237 O O . LEU B 1 169 ? 9.57 -21.203 -21.297 1 97.19 169 LEU B O 1
ATOM 4241 N N . THR B 1 170 ? 8.398 -20.484 -19.547 1 97.75 170 THR B N 1
ATOM 4242 C CA . THR B 1 170 ? 9.547 -20.109 -18.734 1 97.75 170 THR B CA 1
ATOM 4243 C C . THR B 1 170 ? 10.453 -21.312 -18.5 1 97.75 170 THR B C 1
ATOM 4245 O O . THR B 1 170 ? 11.672 -21.234 -18.656 1 97.75 170 THR B O 1
ATOM 4248 N N . MET B 1 171 ? 9.82 -22.438 -18.156 1 96.5 171 MET B N 1
ATOM 4249 C CA . MET B 1 171 ? 10.57 -23.672 -17.875 1 96.5 171 MET B CA 1
ATOM 4250 C C . MET B 1 171 ? 11.375 -24.094 -19.094 1 96.5 171 MET B C 1
ATOM 4252 O O . MET B 1 171 ? 12.539 -24.484 -18.984 1 96.5 171 MET B O 1
ATOM 4256 N N . GLU B 1 172 ? 10.742 -24 -20.219 1 96 172 GLU B N 1
ATOM 4257 C CA . GLU B 1 172 ? 11.422 -24.406 -21.453 1 96 172 GLU B CA 1
ATOM 4258 C C . GLU B 1 172 ? 12.609 -23.484 -21.75 1 96 172 GLU B C 1
ATOM 4260 O O . GLU B 1 172 ? 13.648 -23.938 -22.219 1 96 172 GLU B O 1
ATOM 4265 N N . MET B 1 173 ? 12.461 -22.25 -21.5 1 95.69 173 MET B N 1
ATOM 4266 C CA . MET B 1 173 ? 13.547 -21.312 -21.734 1 95.69 173 MET B CA 1
ATOM 4267 C C . MET B 1 173 ? 14.719 -21.578 -20.797 1 95.69 173 MET B C 1
ATOM 4269 O O . MET B 1 173 ? 15.883 -21.469 -21.203 1 95.69 173 MET B O 1
ATOM 4273 N N . TYR B 1 174 ? 14.438 -21.875 -19.578 1 95.69 174 TYR B N 1
ATOM 4274 C CA . TYR B 1 174 ? 15.492 -22.25 -18.641 1 95.69 174 TYR B CA 1
ATOM 4275 C C . TYR B 1 174 ? 16.219 -23.516 -19.109 1 95.69 174 TYR B C 1
ATOM 4277 O O . TYR B 1 174 ? 17.453 -23.562 -19.109 1 95.69 174 TYR B O 1
ATOM 4285 N N . LYS B 1 175 ? 15.445 -24.516 -19.531 1 93.56 175 LYS B N 1
ATOM 4286 C CA . LYS B 1 175 ? 16.031 -25.75 -20.016 1 93.56 175 LYS B CA 1
ATOM 4287 C C . LYS B 1 175 ? 16.953 -25.516 -21.219 1 93.56 175 LYS B C 1
ATOM 4289 O O . LYS B 1 175 ? 18.031 -26.094 -21.297 1 93.56 175 LYS B O 1
ATOM 4294 N N . LYS B 1 176 ? 16.5 -24.656 -22.016 1 92.56 176 LYS B N 1
ATOM 4295 C CA . LYS B 1 176 ? 17.281 -24.312 -23.188 1 92.56 176 LYS B CA 1
ATOM 4296 C C . LYS B 1 176 ? 18.625 -23.703 -22.797 1 92.56 176 LYS B C 1
ATOM 4298 O O . LYS B 1 176 ? 19.625 -23.875 -23.5 1 92.56 176 LYS B O 1
ATOM 4303 N N . ALA B 1 177 ? 18.609 -23.031 -21.688 1 93.81 177 ALA B N 1
ATOM 4304 C CA . ALA B 1 177 ? 19.844 -22.391 -21.203 1 93.81 177 ALA B CA 1
ATOM 4305 C C . ALA B 1 177 ? 20.672 -23.375 -20.375 1 93.81 177 ALA B C 1
ATOM 4307 O O . ALA B 1 177 ? 21.719 -23 -19.844 1 93.81 177 ALA B O 1
ATOM 4308 N N . GLY B 1 178 ? 20.203 -24.641 -20.156 1 92.81 178 GLY B N 1
ATOM 4309 C CA . GLY B 1 178 ? 20.938 -25.672 -19.422 1 92.81 178 GLY B CA 1
ATOM 4310 C C . GLY B 1 178 ? 20.656 -25.656 -17.938 1 92.81 178 GLY B C 1
ATOM 4311 O O . GLY B 1 178 ? 21.422 -26.234 -17.156 1 92.81 178 GLY B O 1
ATOM 4312 N N . ILE B 1 179 ? 19.719 -24.891 -17.609 1 91.31 179 ILE B N 1
ATOM 4313 C CA . ILE B 1 179 ? 19.359 -24.812 -16.188 1 91.31 179 ILE B CA 1
ATOM 4314 C C . ILE B 1 179 ? 18.031 -25.516 -15.945 1 91.31 179 ILE B C 1
ATOM 4316 O O . ILE B 1 179 ? 17.016 -25.141 -16.547 1 91.31 179 ILE B O 1
ATOM 4320 N N . TYR B 1 180 ? 18.031 -26.531 -15.18 1 87.06 180 TYR B N 1
ATOM 4321 C CA . TYR B 1 180 ? 16.797 -27.234 -14.852 1 87.06 180 TYR B CA 1
ATOM 4322 C C . TYR B 1 180 ? 16.5 -27.141 -13.359 1 87.06 180 TYR B C 1
ATOM 4324 O O . TYR B 1 180 ? 16.609 -28.141 -12.633 1 87.06 180 TYR B O 1
ATOM 4332 N N . GLU B 1 181 ? 16.203 -25.984 -12.898 1 86.38 181 GLU B N 1
ATOM 4333 C CA . GLU B 1 181 ? 15.82 -25.703 -11.523 1 86.38 181 GLU B CA 1
ATOM 4334 C C . GLU B 1 181 ? 14.344 -25.328 -11.422 1 86.38 181 GLU B C 1
ATOM 4336 O O . GLU B 1 181 ? 14.008 -24.188 -11.133 1 86.38 181 GLU B O 1
ATOM 4341 N N . TYR B 1 182 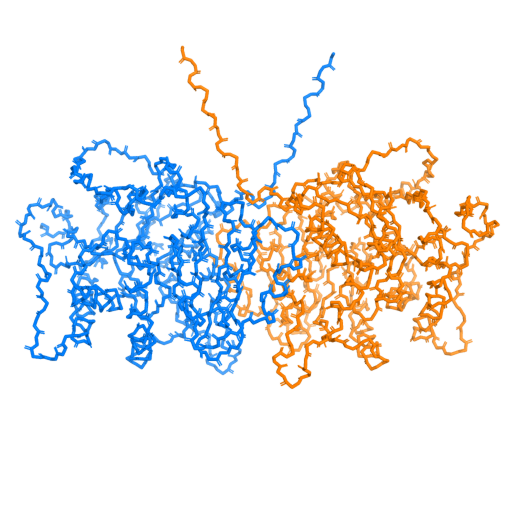? 13.508 -26.344 -11.562 1 87.88 182 TYR B N 1
ATOM 4342 C CA . TYR B 1 182 ? 12.078 -26.109 -11.664 1 87.88 182 TYR B CA 1
ATOM 4343 C C . TYR B 1 182 ? 11.484 -25.781 -10.297 1 87.88 182 TYR B C 1
ATOM 4345 O O . TYR B 1 182 ? 10.367 -25.266 -10.203 1 87.88 182 TYR B O 1
ATOM 4353 N N . ASN B 1 183 ? 12.281 -25.969 -9.203 1 94.25 183 ASN B N 1
ATOM 4354 C CA . ASN B 1 183 ? 11.781 -25.734 -7.859 1 94.25 183 ASN B CA 1
ATOM 4355 C C . ASN B 1 183 ? 11.781 -24.25 -7.52 1 94.25 183 ASN B C 1
ATOM 4357 O O . ASN B 1 183 ? 11.312 -23.844 -6.449 1 94.25 183 ASN B O 1
ATOM 4361 N N . ARG B 1 184 ? 12.234 -23.422 -8.406 1 97.19 184 ARG B N 1
ATOM 4362 C CA . ARG B 1 184 ? 12.398 -22.016 -8.07 1 97.19 184 ARG B CA 1
ATOM 4363 C C . ARG B 1 184 ? 11.539 -21.141 -8.977 1 97.19 184 ARG B C 1
ATOM 4365 O O . ARG B 1 184 ? 11.711 -19.922 -9.008 1 97.19 184 ARG B O 1
ATOM 4372 N N . ILE B 1 185 ? 10.68 -21.734 -9.773 1 98.06 185 ILE B N 1
ATOM 4373 C CA . ILE B 1 185 ? 9.82 -21 -10.68 1 98.06 185 ILE B CA 1
ATOM 4374 C C . ILE B 1 185 ? 8.359 -21.141 -10.25 1 98.06 185 ILE B C 1
ATOM 4376 O O . ILE B 1 185 ? 7.844 -22.266 -10.172 1 98.06 185 ILE B O 1
ATOM 4380 N N . PHE B 1 186 ? 7.703 -19.984 -10.008 1 98.38 186 PHE B N 1
ATOM 4381 C CA . PHE B 1 186 ? 6.367 -20 -9.422 1 98.38 186 PHE B CA 1
ATOM 4382 C C . PHE B 1 186 ? 5.402 -19.156 -10.242 1 98.38 186 PHE B C 1
ATOM 4384 O O . PHE B 1 186 ? 5.715 -18 -10.578 1 98.38 186 PHE B O 1
ATOM 4391 N N . GLY B 1 187 ? 4.293 -19.734 -10.602 1 97.88 187 GLY B N 1
ATOM 4392 C CA . GLY B 1 187 ? 3.145 -18.922 -10.969 1 97.88 187 GLY B CA 1
ATOM 4393 C C . GLY B 1 187 ? 2.293 -18.516 -9.781 1 97.88 187 GLY B C 1
ATOM 4394 O O . GLY B 1 187 ? 1.703 -19.375 -9.117 1 97.88 187 GLY B O 1
ATOM 4395 N N . VAL B 1 188 ? 2.094 -17.234 -9.539 1 96.31 188 VAL B N 1
ATOM 4396 C CA . VAL B 1 188 ? 1.462 -16.75 -8.32 1 96.31 188 VAL B CA 1
ATOM 4397 C C . VAL B 1 188 ? -0.057 -16.859 -8.445 1 96.31 188 VAL B C 1
ATOM 4399 O O . VAL B 1 188 ? -0.64 -16.344 -9.406 1 96.31 188 VAL B O 1
ATOM 4402 N N . MET B 1 189 ? -0.683 -17.469 -7.469 1 92.31 189 MET B N 1
ATOM 4403 C CA . MET B 1 189 ? -2.125 -17.703 -7.48 1 92.31 189 MET B CA 1
ATOM 4404 C C . MET B 1 189 ? -2.791 -17.047 -6.273 1 92.31 189 MET B C 1
ATOM 4406 O O . MET B 1 189 ? -3.979 -17.266 -6.023 1 92.31 189 MET B O 1
ATOM 4410 N N . ASN B 1 190 ? -2.096 -16.281 -5.586 1 89.81 190 ASN B N 1
ATOM 4411 C CA . ASN B 1 190 ? -2.584 -15.719 -4.332 1 89.81 190 ASN B CA 1
ATOM 4412 C C . ASN B 1 190 ? -3.789 -14.812 -4.551 1 89.81 190 ASN B C 1
ATOM 4414 O O . ASN B 1 190 ? -4.59 -14.602 -3.639 1 89.81 190 ASN B O 1
ATOM 4418 N N . PHE B 1 191 ? -3.92 -14.297 -5.742 1 92.88 191 PHE B N 1
ATOM 4419 C CA . PHE B 1 191 ? -5.082 -13.461 -6.016 1 92.88 191 PHE B CA 1
ATOM 4420 C C . PHE B 1 191 ? -6.371 -14.273 -5.902 1 92.88 191 PHE B C 1
ATOM 4422 O O . PHE B 1 191 ? -7.34 -13.82 -5.289 1 92.88 191 PHE B O 1
ATOM 4429 N N . GLU B 1 192 ? -6.402 -15.453 -6.426 1 92.19 192 GLU B N 1
ATOM 4430 C CA . GLU B 1 192 ? -7.547 -16.359 -6.32 1 92.19 192 GLU B CA 1
ATOM 4431 C C . GLU B 1 192 ? -7.801 -16.75 -4.867 1 92.19 192 GLU B C 1
ATOM 4433 O O . GLU B 1 192 ? -8.953 -16.875 -4.445 1 92.19 192 GLU B O 1
ATOM 4438 N N . CYS B 1 193 ? -6.758 -16.969 -4.191 1 93.5 193 CYS B N 1
ATOM 4439 C CA . CYS B 1 193 ? -6.883 -17.328 -2.783 1 93.5 193 CYS B CA 1
ATOM 4440 C C . CYS B 1 193 ? -7.508 -16.188 -1.98 1 93.5 193 CYS B C 1
ATOM 4442 O O . CYS B 1 193 ? -8.352 -16.438 -1.113 1 93.5 193 CYS B O 1
ATOM 4444 N N . LEU B 1 194 ? -7.098 -14.93 -2.25 1 94.19 194 LEU B N 1
ATOM 4445 C CA . LEU B 1 194 ? -7.664 -13.773 -1.574 1 94.19 194 LEU B CA 1
ATOM 4446 C C . LEU B 1 194 ? -9.172 -13.695 -1.794 1 94.19 194 LEU B C 1
ATOM 4448 O O . LEU B 1 194 ? -9.938 -13.516 -0.842 1 94.19 194 LEU B O 1
ATOM 4452 N N . LYS B 1 195 ? -9.531 -13.836 -3.029 1 93.69 195 LYS B N 1
ATOM 4453 C CA . LYS B 1 195 ? -10.953 -13.781 -3.363 1 93.69 195 LYS B CA 1
ATOM 4454 C C . LYS B 1 195 ? -11.719 -14.906 -2.678 1 93.69 195 LYS B C 1
ATOM 4456 O O . LYS B 1 195 ? -12.797 -14.672 -2.121 1 93.69 195 LYS B O 1
ATOM 4461 N N . ALA B 1 196 ? -11.148 -16.094 -2.729 1 95.38 196 ALA B N 1
ATOM 4462 C CA . ALA B 1 196 ? -11.797 -17.234 -2.094 1 95.38 196 ALA B CA 1
ATOM 4463 C C . ALA B 1 196 ? -12.008 -16.984 -0.603 1 95.38 196 ALA B C 1
ATOM 4465 O O . ALA B 1 196 ? -13.094 -17.234 -0.072 1 95.38 196 ALA B O 1
ATOM 4466 N N . ASN B 1 197 ? -10.984 -16.5 0.046 1 95.94 197 ASN B N 1
ATOM 4467 C CA . ASN B 1 197 ? -11.078 -16.188 1.468 1 95.94 197 ASN B CA 1
ATOM 4468 C C . ASN B 1 197 ? -12.141 -15.117 1.735 1 95.94 197 ASN B C 1
ATOM 4470 O O . ASN B 1 197 ? -12.984 -15.289 2.619 1 95.94 197 ASN B O 1
ATOM 4474 N N . SER B 1 198 ? -12.109 -14.047 0.967 1 94.81 198 SER B N 1
ATOM 4475 C CA . SER B 1 198 ? -12.984 -12.906 1.191 1 94.81 198 SER B CA 1
ATOM 4476 C C . SER B 1 198 ? -14.445 -13.273 0.962 1 94.81 198 SER B C 1
ATOM 4478 O O . SER B 1 198 ? -15.305 -12.992 1.804 1 94.81 198 SER B O 1
ATOM 4480 N N . PHE B 1 199 ? -14.758 -13.922 -0.133 1 94.62 199 PHE B N 1
ATOM 4481 C CA . PHE B 1 199 ? -16.141 -14.273 -0.469 1 94.62 199 PHE B CA 1
ATOM 4482 C C . PHE B 1 199 ? -16.688 -15.305 0.51 1 94.62 199 PHE B C 1
ATOM 4484 O O . PHE B 1 199 ? -17.844 -15.219 0.919 1 94.62 199 PHE B O 1
ATOM 4491 N N . THR B 1 200 ? -15.859 -16.266 0.838 1 95.81 200 THR B N 1
ATOM 4492 C CA . THR B 1 200 ? -16.312 -17.281 1.781 1 95.81 200 THR B CA 1
ATOM 4493 C C . THR B 1 200 ? -16.547 -16.672 3.158 1 95.81 200 THR B C 1
ATOM 4495 O O . THR B 1 200 ? -17.562 -16.984 3.807 1 95.81 200 THR B O 1
ATOM 4498 N N . ALA B 1 201 ? -15.625 -15.875 3.617 1 95.19 201 ALA B N 1
ATOM 4499 C CA . ALA B 1 201 ? -15.773 -15.211 4.91 1 95.19 201 ALA B CA 1
ATOM 4500 C C . ALA B 1 201 ? -17.062 -14.414 4.969 1 95.19 201 ALA B C 1
ATOM 4502 O O . ALA B 1 201 ? -17.766 -14.422 5.988 1 95.19 201 ALA B O 1
ATOM 4503 N N . ASP B 1 202 ? -17.359 -13.711 3.893 1 93.25 202 ASP B N 1
ATOM 4504 C CA . ASP B 1 202 ? -18.594 -12.938 3.814 1 93.25 202 ASP B CA 1
ATOM 4505 C C . ASP B 1 202 ? -19.828 -13.836 3.926 1 93.25 202 ASP B C 1
ATOM 4507 O O . ASP B 1 202 ? -20.797 -13.5 4.613 1 93.25 202 ASP B O 1
ATOM 4511 N N . LEU B 1 203 ? -19.797 -14.93 3.25 1 92.44 203 LEU B N 1
ATOM 4512 C CA . LEU B 1 203 ? -20.906 -15.867 3.24 1 92.44 203 LEU B CA 1
ATOM 4513 C C . LEU B 1 203 ? -21.141 -16.438 4.629 1 92.44 203 LEU B C 1
ATOM 4515 O O . LEU B 1 203 ? -22.297 -16.562 5.074 1 92.44 203 LEU B O 1
ATOM 4519 N N . ILE B 1 204 ? -20.078 -16.844 5.297 1 92.25 204 ILE B N 1
ATOM 4520 C CA . ILE B 1 204 ? -20.219 -17.547 6.57 1 92.25 204 ILE B CA 1
ATOM 4521 C C . ILE B 1 204 ? -20.156 -16.531 7.715 1 92.25 204 ILE B C 1
ATOM 4523 O O . ILE B 1 204 ? -20.25 -16.906 8.883 1 92.25 204 ILE B O 1
ATOM 4527 N N . ASN B 1 205 ? -19.938 -15.25 7.441 1 90.75 205 ASN B N 1
ATOM 4528 C CA . ASN B 1 205 ? -20 -14.125 8.375 1 90.75 205 ASN B CA 1
ATOM 4529 C C . ASN B 1 205 ? -18.891 -14.219 9.43 1 90.75 205 ASN B C 1
ATOM 4531 O O . ASN B 1 205 ? -19.172 -14.172 10.625 1 90.75 205 ASN B O 1
ATOM 4535 N N . ILE B 1 206 ? -17.719 -14.438 9 1 92.12 206 ILE B N 1
ATOM 4536 C CA . ILE B 1 206 ? -16.531 -14.367 9.836 1 92.12 206 ILE B CA 1
ATOM 4537 C C . ILE B 1 206 ? -15.516 -13.414 9.219 1 92.12 206 ILE B C 1
ATOM 4539 O O . ILE B 1 206 ? -15.695 -12.953 8.086 1 92.12 206 ILE B O 1
ATOM 4543 N N . GLU B 1 207 ? -14.5 -13.07 9.953 1 91.12 207 GLU B N 1
ATOM 4544 C CA . GLU B 1 207 ? -13.461 -12.18 9.445 1 91.12 207 GLU B CA 1
ATOM 4545 C C . GLU B 1 207 ? -12.617 -12.867 8.367 1 91.12 207 GLU B C 1
ATOM 4547 O O . GLU B 1 207 ? -12.195 -14.008 8.539 1 91.12 207 GLU B O 1
ATOM 4552 N N . PRO B 1 208 ? -12.43 -12.18 7.293 1 93.5 208 PRO B N 1
ATOM 4553 C CA . PRO B 1 208 ? -11.68 -12.781 6.188 1 93.5 208 PRO B CA 1
ATOM 4554 C C . PRO B 1 208 ? -10.266 -13.203 6.59 1 93.5 208 PRO B C 1
ATOM 4556 O O . PRO B 1 208 ? -9.734 -14.18 6.059 1 93.5 208 PRO B O 1
ATOM 4559 N N . GLU B 1 209 ? -9.703 -12.516 7.535 1 89.88 209 GLU B N 1
ATOM 4560 C CA . GLU B 1 209 ? -8.344 -12.805 7.973 1 89.88 209 GLU B CA 1
ATOM 4561 C C . GLU B 1 209 ? -8.258 -14.18 8.633 1 89.88 209 GLU B C 1
ATOM 4563 O O . GLU B 1 209 ? -7.176 -14.773 8.711 1 89.88 209 GLU B O 1
AT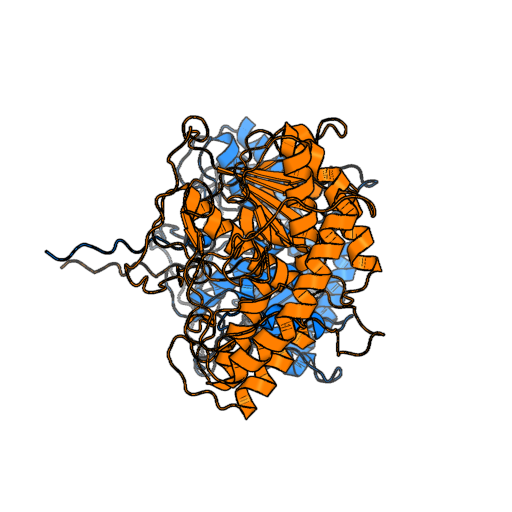OM 4568 N N . CYS B 1 210 ? -9.367 -14.656 9.023 1 90.44 210 CYS B N 1
ATOM 4569 C CA . CYS B 1 210 ? -9.414 -15.93 9.727 1 90.44 210 CYS B CA 1
ATOM 4570 C C . CYS B 1 210 ? -9.859 -17.047 8.797 1 90.44 210 CYS B C 1
ATOM 4572 O O . CYS B 1 210 ? -10.078 -18.172 9.234 1 90.44 210 CYS B O 1
ATOM 4574 N N . THR B 1 211 ? -10.031 -16.781 7.605 1 92.62 211 THR B N 1
ATOM 4575 C CA . THR B 1 211 ? -10.539 -17.734 6.633 1 92.62 211 THR B CA 1
ATOM 4576 C C . THR B 1 211 ? -9.438 -18.156 5.668 1 92.62 211 THR B C 1
ATOM 4578 O O . THR B 1 211 ? -8.727 -17.312 5.121 1 92.62 211 THR B O 1
ATOM 4581 N N . MET B 1 212 ? -9.328 -19.438 5.508 1 94.38 212 MET B N 1
ATOM 4582 C CA . MET B 1 212 ? -8.359 -19.953 4.543 1 94.38 212 MET B CA 1
ATOM 4583 C C . MET B 1 212 ? -9.008 -21 3.635 1 94.38 212 MET B C 1
ATOM 4585 O O . MET B 1 212 ? -9.461 -22.047 4.105 1 94.38 212 MET B O 1
ATOM 4589 N N . ILE B 1 213 ? -9.039 -20.688 2.406 1 95.94 213 ILE B N 1
ATOM 4590 C CA . ILE B 1 213 ? -9.523 -21.609 1.376 1 95.94 213 ILE B CA 1
ATOM 4591 C C . ILE B 1 213 ? -8.398 -21.922 0.398 1 95.94 213 ILE B C 1
ATOM 4593 O O . ILE B 1 213 ? -8.008 -21.078 -0.409 1 95.94 213 ILE B O 1
ATOM 4597 N N . PRO B 1 214 ? -7.852 -23.125 0.428 1 95.38 214 PRO B N 1
ATOM 4598 C CA . PRO B 1 214 ? -6.863 -23.453 -0.6 1 95.38 214 PRO B CA 1
ATOM 4599 C C . PRO B 1 214 ? -7.445 -23.422 -2.01 1 95.38 214 PRO B C 1
ATOM 4601 O O . PRO B 1 214 ? -8.594 -23.828 -2.217 1 95.38 214 PRO B O 1
ATOM 4604 N N . VAL B 1 215 ? -6.727 -22.875 -2.895 1 96.69 215 VAL B N 1
ATOM 4605 C CA . VAL B 1 215 ? -7.105 -22.891 -4.305 1 96.69 215 VAL B CA 1
ATOM 4606 C C . VAL B 1 215 ? -6.059 -23.656 -5.113 1 96.69 215 VAL B C 1
ATOM 4608 O O . VAL B 1 215 ? -4.879 -23.297 -5.102 1 96.69 215 VAL B O 1
ATOM 4611 N N . ILE B 1 216 ? -6.48 -24.703 -5.785 1 96.88 216 ILE B N 1
ATOM 4612 C CA . ILE B 1 216 ? -5.559 -25.531 -6.555 1 96.88 216 ILE B CA 1
ATOM 4613 C C . ILE B 1 216 ? -5.918 -25.469 -8.039 1 96.88 216 ILE B C 1
ATOM 4615 O O . ILE B 1 216 ? -6.691 -24.609 -8.453 1 96.88 216 ILE B O 1
ATOM 4619 N N . GLY B 1 217 ? -5.242 -26.234 -8.891 1 96 217 GLY B N 1
ATOM 4620 C CA . GLY B 1 217 ? -5.543 -26.281 -10.312 1 96 217 GLY B CA 1
ATOM 4621 C C . GLY B 1 217 ? -4.652 -25.375 -11.141 1 96 217 GLY B C 1
ATOM 4622 O O . GLY B 1 217 ? -3.426 -25.484 -11.078 1 96 217 GLY B O 1
ATOM 4623 N N . GLY B 1 218 ? -5.285 -24.562 -11.914 1 93.88 218 GLY B N 1
ATOM 4624 C CA . GLY B 1 218 ? -4.586 -23.562 -12.711 1 93.88 218 GLY B CA 1
ATOM 4625 C C . GLY B 1 218 ? -4.875 -22.141 -12.273 1 93.88 218 GLY B C 1
ATOM 4626 O O . GLY B 1 218 ? -5.664 -21.922 -11.352 1 93.88 218 GLY B O 1
ATOM 4627 N N . GLY B 1 219 ? -4.188 -21.203 -12.859 1 87.44 219 GLY B N 1
ATOM 4628 C CA . GLY B 1 219 ? -4.273 -19.812 -12.43 1 87.44 219 GLY B CA 1
ATOM 4629 C C . GLY B 1 219 ? -5.336 -19.031 -13.172 1 87.44 219 GLY B C 1
ATOM 4630 O O . GLY B 1 219 ? -5.539 -17.844 -12.906 1 87.44 219 GLY B O 1
ATOM 4631 N N . CYS B 1 220 ? -6.043 -19.578 -14.062 1 79.06 220 CYS B N 1
ATOM 4632 C CA . CYS B 1 220 ? -7.074 -18.891 -14.82 1 79.06 220 CYS B CA 1
ATOM 4633 C C . CYS B 1 220 ? -8.461 -19.203 -14.266 1 79.06 220 CYS B C 1
ATOM 4635 O O . CYS B 1 220 ? -8.633 -20.156 -13.516 1 79.06 220 CYS B O 1
ATOM 4637 N N . SER B 1 221 ? -9.391 -18.328 -14.664 1 79.5 221 SER B N 1
ATOM 4638 C CA . SER B 1 221 ? -10.75 -18.391 -14.125 1 79.5 221 SER B CA 1
ATOM 4639 C C . SER B 1 221 ? -11.359 -19.766 -14.336 1 79.5 221 SER B C 1
ATOM 4641 O O . SER B 1 221 ? -11.969 -20.328 -13.422 1 79.5 221 SER B O 1
ATOM 4643 N N . GLU B 1 222 ? -11.078 -20.422 -15.383 1 85.69 222 GLU B N 1
ATOM 4644 C CA . GLU B 1 222 ? -11.75 -21.672 -15.672 1 85.69 222 GLU B CA 1
ATOM 4645 C C . GLU B 1 222 ? -10.992 -22.859 -15.078 1 85.69 222 GLU B C 1
ATOM 4647 O O . GLU B 1 222 ? -11.516 -23.969 -15.023 1 85.69 222 GLU B O 1
ATOM 4652 N N . THR B 1 223 ? -9.867 -22.609 -14.539 1 93.94 223 THR B N 1
ATOM 4653 C CA . THR B 1 223 ? -9.062 -23.75 -14.125 1 93.94 223 THR B CA 1
ATOM 4654 C C . THR B 1 223 ? -8.766 -23.703 -12.633 1 93.94 223 THR B C 1
ATOM 4656 O O . THR B 1 223 ? -8.266 -24.656 -12.055 1 93.94 223 THR B O 1
ATOM 4659 N N . CYS B 1 224 ? -9.078 -22.531 -12.016 1 94.62 224 CYS B N 1
ATOM 4660 C CA . CYS B 1 224 ? -8.852 -22.469 -10.578 1 94.62 224 CYS B CA 1
ATOM 4661 C C . CYS B 1 224 ? -9.922 -23.25 -9.82 1 94.62 224 CYS B C 1
ATOM 4663 O O . CYS B 1 224 ? -11.094 -23.203 -10.18 1 94.62 224 CYS B O 1
ATOM 4665 N N . ILE B 1 225 ? -9.555 -23.969 -8.781 1 96.62 225 ILE B N 1
ATOM 4666 C CA . ILE B 1 225 ? -10.438 -24.844 -8.023 1 96.62 225 ILE B CA 1
ATOM 4667 C C . ILE B 1 225 ? -10.344 -24.5 -6.535 1 96.62 225 ILE B C 1
ATOM 4669 O O . ILE B 1 225 ? -9.461 -25 -5.836 1 96.62 225 ILE B O 1
ATOM 4673 N N . PRO B 1 226 ? -11.25 -23.688 -6.035 1 96.69 226 PRO B N 1
ATOM 4674 C CA . PRO B 1 226 ? -11.281 -23.469 -4.59 1 96.69 226 PRO B CA 1
ATOM 4675 C C . PRO B 1 226 ? -11.742 -24.703 -3.814 1 96.69 226 PRO B C 1
ATOM 4677 O O . PRO B 1 226 ? -12.727 -25.344 -4.188 1 96.69 226 PRO B O 1
ATOM 4680 N N . LEU B 1 227 ? -11.055 -25.062 -2.77 1 96.5 227 LEU B N 1
ATOM 4681 C CA . LEU B 1 227 ? -11.391 -26.219 -1.95 1 96.5 227 LEU B CA 1
ATOM 4682 C C . LEU B 1 227 ? -12.164 -25.797 -0.706 1 96.5 227 LEU B C 1
ATOM 4684 O O . LEU B 1 227 ? -11.594 -25.719 0.384 1 96.5 227 LEU B O 1
ATOM 4688 N N . PHE B 1 228 ? -13.469 -25.672 -0.856 1 96.69 228 PHE B N 1
ATOM 4689 C CA . PHE B 1 228 ? -14.328 -25.25 0.245 1 96.69 228 PHE B CA 1
ATOM 4690 C C . PHE B 1 228 ? -14.414 -26.344 1.303 1 96.69 228 PHE B C 1
ATOM 4692 O O . PHE B 1 228 ? -14.609 -26.062 2.486 1 96.69 228 PHE B O 1
ATOM 4699 N N . SER B 1 229 ? -14.242 -27.609 0.875 1 94.88 229 SER B N 1
ATOM 4700 C CA . SER B 1 229 ? -14.266 -28.75 1.784 1 94.88 229 SER B CA 1
ATOM 4701 C C . SER B 1 229 ? -13.086 -28.719 2.75 1 94.88 229 SER B C 1
ATOM 4703 O O . SER B 1 229 ? -13.094 -29.406 3.775 1 94.88 229 SER B O 1
ATOM 4705 N N . GLN B 1 230 ? -12.086 -27.938 2.375 1 93.94 230 GLN B N 1
ATOM 4706 C CA . GLN B 1 230 ? -10.875 -27.844 3.191 1 93.94 230 GLN B CA 1
ATOM 4707 C C . GLN B 1 230 ? -10.789 -26.484 3.898 1 93.94 230 GLN B C 1
ATOM 4709 O O . GLN B 1 230 ? -9.719 -26.078 4.344 1 93.94 230 GLN B O 1
ATOM 4714 N N . ALA B 1 231 ? -11.891 -25.812 3.975 1 94.19 231 ALA B N 1
ATOM 4715 C CA . ALA B 1 231 ? -11.938 -24.469 4.547 1 94.19 231 ALA B CA 1
ATOM 4716 C C . ALA B 1 231 ? -11.484 -24.484 6.004 1 94.19 231 ALA B C 1
ATOM 4718 O O . ALA B 1 231 ? -11.828 -25.391 6.762 1 94.19 231 ALA B O 1
ATOM 4719 N N . LYS B 1 232 ? -10.688 -23.562 6.355 1 91.5 232 LYS B N 1
ATOM 4720 C CA . LYS B 1 232 ? -10.336 -23.312 7.746 1 91.5 232 LYS B CA 1
ATOM 4721 C C . LYS B 1 232 ? -10.797 -21.922 8.18 1 91.5 232 LYS B C 1
ATOM 4723 O O . LYS B 1 232 ? -10.414 -20.906 7.578 1 91.5 232 LYS B O 1
ATOM 4728 N N . PRO B 1 233 ? -11.469 -21.719 9.25 1 91.62 233 PRO B N 1
ATOM 4729 C CA . PRO B 1 233 ? -12.062 -22.781 10.055 1 91.62 233 PRO B CA 1
ATOM 4730 C C . PRO B 1 233 ? -13.039 -23.641 9.258 1 91.62 233 PRO B C 1
ATOM 4732 O O . PRO B 1 233 ? -13.586 -23.188 8.25 1 91.62 233 PRO B O 1
ATOM 4735 N N . SER B 1 234 ? -13.211 -24.844 9.758 1 86.94 234 SER B N 1
ATOM 4736 C CA . SER B 1 234 ? -14.117 -25.766 9.07 1 86.94 234 SER B CA 1
ATOM 4737 C C . SER B 1 234 ? -15.547 -25.25 9.078 1 86.94 234 SER B C 1
ATOM 4739 O O . SER B 1 234 ? -16.016 -24.734 10.094 1 86.94 234 SER B O 1
ATOM 4741 N N . ASN B 1 235 ? -16.109 -25.25 7.855 1 84.5 235 ASN B N 1
ATOM 4742 C CA . ASN B 1 235 ? -17.5 -24.844 7.68 1 84.5 235 ASN B CA 1
ATOM 4743 C C . ASN B 1 235 ? -18.219 -25.703 6.652 1 84.5 235 ASN B C 1
ATOM 4745 O O . ASN B 1 235 ? -17.594 -26.25 5.742 1 84.5 235 ASN B O 1
ATOM 4749 N N . LYS B 1 236 ? -19.5 -25.875 6.926 1 86.56 236 LYS B N 1
ATOM 4750 C CA . LYS B 1 236 ? -20.281 -26.625 5.953 1 86.56 236 LYS B CA 1
ATOM 4751 C C . LYS B 1 236 ? -20.828 -25.719 4.867 1 86.56 236 LYS B C 1
ATOM 4753 O O . LYS B 1 236 ? -21.719 -24.906 5.125 1 86.56 236 LYS B O 1
ATOM 4758 N N . ILE B 1 237 ? -20.25 -25.703 3.777 1 93.19 237 ILE B N 1
ATOM 4759 C CA . ILE B 1 237 ? -20.703 -24.953 2.613 1 93.19 237 ILE B CA 1
ATOM 4760 C C . ILE B 1 237 ? -21.484 -25.875 1.673 1 93.19 237 ILE B C 1
ATOM 4762 O O . ILE B 1 237 ? -20.969 -26.906 1.23 1 93.19 237 ILE B O 1
ATOM 4766 N N . SER B 1 238 ? -22.719 -25.594 1.435 1 94.12 238 SER B N 1
ATOM 4767 C CA . SER B 1 238 ? -23.547 -26.406 0.548 1 94.12 238 SER B CA 1
ATOM 4768 C C . SER B 1 238 ? -23.031 -26.359 -0.887 1 94.12 238 SER B C 1
ATOM 4770 O O . SER B 1 238 ? -22.266 -25.453 -1.247 1 94.12 238 SER B O 1
ATOM 4772 N N . GLN B 1 239 ? -23.469 -27.312 -1.614 1 94.38 239 GLN B N 1
ATOM 4773 C CA . GLN B 1 239 ? -23.062 -27.359 -3.012 1 94.38 239 GLN B CA 1
ATOM 4774 C C . GLN B 1 239 ? -23.531 -26.109 -3.762 1 94.38 239 GLN B C 1
ATOM 4776 O O . GLN B 1 239 ? -22.828 -25.594 -4.629 1 94.38 239 GLN B O 1
ATOM 4781 N N . VAL B 1 240 ? -24.75 -25.719 -3.461 1 95.75 240 VAL B N 1
ATOM 4782 C CA . VAL B 1 240 ? -25.312 -24.531 -4.102 1 95.75 240 VAL B CA 1
ATOM 4783 C C . VAL B 1 240 ? -24.469 -23.312 -3.762 1 95.75 240 VAL B C 1
ATOM 4785 O O . VAL B 1 240 ? -24.156 -22.5 -4.637 1 95.75 240 VAL B O 1
ATOM 4788 N N . GLU B 1 241 ? -24.078 -23.203 -2.527 1 95.75 241 GLU B N 1
ATOM 4789 C CA . GLU B 1 241 ? -23.219 -22.094 -2.088 1 95.75 241 GLU B CA 1
ATOM 4790 C C . GLU B 1 241 ? -21.828 -22.188 -2.727 1 95.75 241 GLU B C 1
ATOM 4792 O O . GLU B 1 241 ? -21.266 -21.188 -3.15 1 95.75 241 GLU B O 1
ATOM 4797 N N . ALA B 1 242 ? -21.344 -23.391 -2.811 1 96.94 242 ALA B N 1
ATOM 4798 C CA . ALA B 1 242 ? -20.031 -23.609 -3.412 1 96.94 242 ALA B CA 1
ATOM 4799 C C . ALA B 1 242 ? -20.016 -23.172 -4.875 1 96.94 242 ALA B C 1
ATOM 4801 O O . ALA B 1 242 ? -19.062 -22.562 -5.344 1 96.94 242 ALA B O 1
ATOM 4802 N N . ARG B 1 243 ? -21.062 -23.484 -5.566 1 95.88 243 ARG B N 1
ATOM 4803 C CA . ARG B 1 243 ? -21.188 -23.109 -6.973 1 95.88 243 ARG B CA 1
ATOM 4804 C C . ARG B 1 243 ? -21.234 -21.594 -7.125 1 95.88 243 ARG B C 1
ATOM 4806 O O . ARG B 1 243 ? -20.594 -21.031 -8.016 1 95.88 243 ARG B O 1
ATOM 4813 N N . ARG B 1 244 ? -21.953 -20.984 -6.27 1 94.5 244 ARG B N 1
ATOM 4814 C CA . ARG B 1 244 ? -22.062 -19.531 -6.293 1 94.5 244 ARG B CA 1
ATOM 4815 C C . ARG B 1 244 ? -20.719 -18.875 -5.984 1 94.5 244 ARG B C 1
ATOM 4817 O O . ARG B 1 244 ? -20.312 -17.922 -6.648 1 94.5 244 ARG B O 1
ATOM 4824 N N . LEU B 1 245 ? -20.062 -19.391 -5.039 1 95.31 245 LEU B N 1
ATOM 4825 C CA . LEU B 1 245 ? -18.75 -18.875 -4.652 1 95.31 245 LEU B CA 1
ATOM 4826 C C . LEU B 1 245 ? -17.734 -19.062 -5.77 1 95.31 245 LEU B C 1
ATOM 4828 O O . LEU B 1 245 ? -16.938 -18.156 -6.062 1 95.31 245 LEU B O 1
ATOM 4832 N N . THR B 1 246 ? -17.766 -20.266 -6.348 1 95.62 246 THR B N 1
ATOM 4833 C CA . THR B 1 246 ? -16.844 -20.562 -7.441 1 95.62 246 THR B CA 1
ATOM 4834 C C . THR B 1 246 ? -17.047 -19.594 -8.594 1 95.62 246 THR B C 1
ATOM 4836 O O . THR B 1 246 ? -16.078 -19.078 -9.156 1 95.62 246 THR B O 1
ATOM 4839 N N . TYR B 1 247 ? -18.281 -19.312 -8.867 1 92.62 247 TYR B N 1
ATOM 4840 C CA . TYR B 1 247 ? -18.609 -18.375 -9.922 1 92.62 247 TYR B CA 1
ATOM 4841 C C . TYR B 1 247 ? -18.094 -16.984 -9.586 1 92.62 247 TYR B C 1
ATOM 4843 O O . TYR B 1 247 ? -17.5 -16.312 -10.438 1 92.62 247 TYR B O 1
ATOM 4851 N N . ALA B 1 248 ? -18.234 -16.578 -8.398 1 90.62 248 ALA B N 1
ATOM 4852 C CA . ALA B 1 248 ? -17.781 -15.25 -7.961 1 90.62 248 ALA B CA 1
ATOM 4853 C C . ALA B 1 248 ? -16.266 -15.141 -8.039 1 90.62 248 ALA B C 1
ATOM 4855 O O . ALA B 1 248 ? -15.734 -14.117 -8.477 1 90.62 248 ALA B O 1
ATOM 4856 N N . ILE B 1 249 ? -15.578 -16.109 -7.652 1 91.44 249 ILE B N 1
ATOM 4857 C CA . ILE B 1 249 ? -14.117 -16.141 -7.656 1 91.44 249 ILE B CA 1
ATOM 4858 C C . ILE B 1 249 ? -13.602 -16.078 -9.094 1 91.44 249 ILE B C 1
ATOM 4860 O O . ILE B 1 249 ? -12.648 -15.359 -9.391 1 91.44 249 ILE B O 1
ATOM 4864 N N . ARG B 1 250 ? -14.289 -16.797 -9.984 1 87.12 250 ARG B N 1
ATOM 4865 C CA . ARG B 1 250 ? -13.844 -16.938 -11.367 1 87.12 250 ARG B CA 1
ATOM 4866 C C . ARG B 1 250 ? -14.211 -15.703 -12.18 1 87.12 250 ARG B C 1
ATOM 4868 O O . ARG B 1 250 ? -13.5 -15.328 -13.117 1 87.12 250 ARG B O 1
ATOM 4875 N N . MET B 1 251 ? -15.383 -15.016 -11.875 1 74.12 251 MET B N 1
ATOM 4876 C CA . MET B 1 251 ? -15.883 -13.891 -12.664 1 74.12 251 MET B CA 1
ATOM 4877 C C . MET B 1 251 ? -15.172 -12.602 -12.273 1 74.12 251 MET B C 1
ATOM 4879 O O . MET B 1 251 ? -15.086 -11.672 -13.078 1 74.12 251 MET B O 1
ATOM 4883 N N . SER B 1 252 ? -15 -12.414 -10.938 1 58.28 252 SER B N 1
ATOM 4884 C CA . SER B 1 252 ? -14.383 -11.164 -10.508 1 58.28 252 SER B CA 1
ATOM 4885 C C . SER B 1 252 ? -13.18 -10.812 -11.383 1 58.28 252 SER B C 1
ATOM 4887 O O . SER B 1 252 ? -12.758 -9.656 -11.43 1 58.28 252 SER B O 1
ATOM 4889 N N . ASN B 1 253 ? -12.727 -11.836 -12.062 1 51.91 253 ASN B N 1
ATOM 4890 C CA . ASN B 1 253 ? -11.695 -11.555 -13.055 1 51.91 253 ASN B CA 1
ATOM 4891 C C . ASN B 1 253 ? -12.273 -10.891 -14.297 1 51.91 253 ASN B C 1
ATOM 4893 O O . ASN B 1 253 ? -11.562 -10.203 -15.023 1 51.91 253 ASN B O 1
ATOM 4897 N N . ASN B 1 254 ? -13.609 -11.219 -14.445 1 43.53 254 ASN B N 1
ATOM 4898 C CA . ASN B 1 254 ? -14.289 -10.734 -15.648 1 43.53 254 ASN B CA 1
ATOM 4899 C C . ASN B 1 254 ? -15.055 -9.445 -15.375 1 43.53 254 ASN B C 1
ATOM 4901 O O . ASN B 1 254 ? -15.703 -9.305 -14.336 1 43.53 254 ASN B O 1
ATOM 4905 N N . ASN B 1 255 ? -14.555 -8.375 -15.625 1 44.06 255 ASN B N 1
ATOM 4906 C CA . ASN B 1 255 ? -15.156 -7.047 -15.57 1 44.06 255 ASN B CA 1
ATOM 4907 C C . ASN B 1 255 ? -16.672 -7.109 -15.75 1 44.06 255 ASN B C 1
ATOM 4909 O O . ASN B 1 255 ? -17.172 -7.039 -16.875 1 44.06 255 ASN B O 1
ATOM 4913 N N . THR B 1 256 ? -17.391 -8 -15.172 1 37.91 256 THR B N 1
ATOM 4914 C CA . THR B 1 256 ? -18.828 -7.934 -15.422 1 37.91 256 THR B CA 1
ATOM 4915 C C . THR B 1 256 ? -19.312 -6.48 -15.438 1 37.91 256 THR B C 1
ATOM 4917 O O . THR B 1 256 ? -20.5 -6.215 -15.625 1 37.91 256 THR B O 1
ATOM 4920 N N . LEU B 1 257 ? -18.703 -5.609 -14.703 1 39.53 257 LEU B N 1
ATOM 4921 C CA . LEU B 1 257 ? -19.344 -4.301 -14.836 1 39.53 257 LEU B CA 1
ATOM 4922 C C . LEU B 1 257 ? -19.156 -3.75 -16.25 1 39.53 257 LEU B C 1
ATOM 4924 O O . LEU B 1 257 ? -18.188 -4.082 -16.922 1 39.53 257 LEU B O 1
ATOM 4928 N N . ASN B 1 258 ? -20.203 -3.156 -16.859 1 37.25 258 ASN B N 1
ATOM 4929 C CA . ASN B 1 258 ? -20.281 -2.496 -18.172 1 37.25 258 ASN B CA 1
ATOM 4930 C C . ASN B 1 258 ? -18.922 -1.945 -18.594 1 37.25 258 ASN B C 1
ATOM 4932 O O . ASN B 1 258 ? -18.281 -1.224 -17.828 1 37.25 258 ASN B O 1
ATOM 4936 N N . PRO B 1 259 ? -18.406 -2.531 -19.703 1 38.47 259 PRO B N 1
ATOM 4937 C CA . PRO B 1 259 ? -17.188 -2.113 -20.391 1 38.47 259 PRO B CA 1
ATOM 4938 C C . PRO B 1 259 ? -16.953 -0.606 -20.312 1 38.47 259 PRO B C 1
ATOM 4940 O O . PRO B 1 259 ? -15.812 -0.146 -20.484 1 38.47 259 PRO B O 1
ATOM 4943 N N . SER B 1 260 ? -17.969 0.125 -20.766 1 38.16 260 SER B N 1
ATOM 4944 C CA . SER B 1 260 ? -17.781 1.551 -21.016 1 38.16 260 SER B CA 1
ATOM 4945 C C . SER B 1 260 ? -17.016 2.211 -19.859 1 38.16 260 SER B C 1
ATOM 4947 O O . SER B 1 260 ? -16.516 3.33 -20.016 1 38.16 260 SER B O 1
ATOM 4949 N N . GLU B 1 261 ? -17.5 2.102 -18.703 1 42.84 261 GLU B N 1
ATOM 4950 C CA . GLU B 1 261 ? -16.922 2.814 -17.562 1 42.84 261 GLU B CA 1
ATOM 4951 C C . GLU B 1 261 ? -15.609 2.16 -17.125 1 42.84 261 GLU B C 1
ATOM 4953 O O . GLU B 1 261 ? -15.367 0.988 -17.422 1 42.84 261 GLU B O 1
ATOM 4958 N N . ASN B 1 262 ? -14.68 2.869 -16.047 1 43.94 262 ASN B N 1
ATOM 4959 C CA . ASN B 1 262 ? -13.289 2.857 -15.609 1 43.94 262 ASN B CA 1
ATOM 4960 C C . ASN B 1 262 ? -12.766 1.435 -15.438 1 43.94 262 ASN B C 1
ATOM 4962 O O . ASN B 1 262 ? -13.25 0.688 -14.586 1 43.94 262 ASN B O 1
ATOM 4966 N N . LYS B 1 263 ? -12.477 0.758 -16.672 1 47.22 263 LYS B N 1
ATOM 4967 C CA . LYS B 1 263 ? -11.711 -0.48 -16.75 1 47.22 263 LYS B CA 1
ATOM 4968 C C . LYS B 1 263 ? -10.93 -0.726 -15.461 1 47.22 263 LYS B C 1
ATOM 4970 O O . LYS B 1 263 ? -9.805 -0.255 -15.312 1 47.22 263 LYS B O 1
ATOM 4975 N N . GLU B 1 264 ? -11.68 -0.726 -14.367 1 52.44 264 GLU B N 1
ATOM 4976 C CA . GLU B 1 264 ? -10.961 -0.852 -13.102 1 52.44 264 GLU B CA 1
ATOM 4977 C C . GLU B 1 264 ? -10.188 -2.17 -13.031 1 52.44 264 GLU B C 1
ATOM 4979 O O . GLU B 1 264 ? -10.727 -3.227 -13.367 1 52.44 264 GLU B O 1
ATOM 4984 N N . THR B 1 265 ? -8.844 -2.148 -13.273 1 69.81 265 THR B N 1
ATOM 4985 C CA . THR B 1 265 ? -7.875 -3.223 -13.102 1 69.81 265 THR B CA 1
ATOM 4986 C C . THR B 1 265 ? -7.766 -3.615 -11.633 1 69.81 265 THR B C 1
ATOM 4988 O O . THR B 1 265 ? -8.047 -2.807 -10.742 1 69.81 265 THR B O 1
ATOM 4991 N N . ASN B 1 266 ? -7.863 -4.945 -11.242 1 88 266 ASN B N 1
ATOM 4992 C CA . ASN B 1 266 ? -7.68 -5.496 -9.898 1 88 266 ASN B CA 1
ATOM 4993 C C . ASN B 1 266 ? -6.223 -5.41 -9.453 1 88 266 ASN B C 1
ATOM 4995 O O . ASN B 1 266 ? -5.684 -6.359 -8.883 1 88 266 ASN B O 1
ATOM 4999 N N . SER B 1 267 ? -5.641 -4.203 -9.781 1 92.62 267 SER B N 1
ATOM 5000 C CA . SER B 1 267 ? -4.203 -4.062 -9.57 1 92.62 267 SER B CA 1
ATOM 5001 C C . SER B 1 267 ? -3.863 -4.023 -8.086 1 92.62 267 SER B C 1
ATOM 5003 O O . SER B 1 267 ? -2.809 -4.512 -7.668 1 92.62 267 SER B O 1
ATOM 5005 N N . PHE B 1 268 ? -4.762 -3.48 -7.273 1 94.75 268 PHE B N 1
ATOM 5006 C CA . PHE B 1 268 ? -4.473 -3.346 -5.848 1 94.75 268 PHE B CA 1
ATOM 5007 C C . PHE B 1 268 ? -4.527 -4.703 -5.156 1 94.75 268 PHE B C 1
ATOM 5009 O O . PHE B 1 268 ? -3.594 -5.082 -4.449 1 94.75 268 PHE B O 1
ATOM 5016 N N . ALA B 1 269 ? -5.547 -5.449 -5.43 1 94.69 269 ALA B N 1
ATOM 5017 C CA . ALA B 1 269 ? -5.66 -6.781 -4.84 1 94.69 269 ALA B CA 1
ATOM 5018 C C . ALA B 1 269 ? -4.57 -7.707 -5.375 1 94.69 269 ALA B C 1
ATOM 5020 O O . ALA B 1 269 ? -3.996 -8.5 -4.621 1 94.69 269 ALA B O 1
ATOM 5021 N N . LEU B 1 270 ? -4.316 -7.582 -6.645 1 94.5 270 LEU B N 1
ATOM 5022 C CA . LEU B 1 270 ? -3.281 -8.406 -7.254 1 94.5 270 LEU B CA 1
ATOM 5023 C C . LEU B 1 270 ? -1.917 -8.109 -6.641 1 94.5 270 LEU B C 1
ATOM 5025 O O . LEU B 1 270 ? -1.143 -9.031 -6.363 1 94.5 270 LEU B O 1
ATOM 5029 N N . SER B 1 271 ? -1.607 -6.82 -6.457 1 96.94 271 SER B N 1
ATOM 5030 C CA . SER B 1 271 ? -0.332 -6.438 -5.863 1 96.94 271 SER B CA 1
ATOM 5031 C C . SER B 1 271 ? -0.224 -6.934 -4.422 1 96.94 271 SER B C 1
ATOM 5033 O O . SER B 1 271 ? 0.854 -7.328 -3.977 1 96.94 271 SER B O 1
ATOM 5035 N N . TYR B 1 272 ? -1.329 -6.883 -3.73 1 97.12 272 TYR B N 1
ATOM 5036 C CA . TYR B 1 272 ? -1.359 -7.41 -2.369 1 97.12 272 TYR B CA 1
ATOM 5037 C C . TYR B 1 272 ? -1.072 -8.906 -2.355 1 97.12 272 TYR B C 1
ATOM 5039 O O . TYR B 1 272 ? -0.292 -9.391 -1.532 1 97.12 272 TYR B O 1
ATOM 5047 N N . ALA B 1 273 ? -1.676 -9.617 -3.23 1 96.06 273 ALA B N 1
ATOM 5048 C CA . ALA B 1 273 ? -1.466 -11.055 -3.369 1 96.06 273 ALA B CA 1
ATOM 5049 C C . ALA B 1 273 ? -0.011 -11.367 -3.705 1 96.06 273 ALA B C 1
ATOM 5051 O O . ALA B 1 273 ? 0.594 -12.258 -3.105 1 96.06 273 ALA B O 1
ATOM 5052 N N . ALA B 1 274 ? 0.51 -10.641 -4.625 1 97.81 274 ALA B N 1
ATOM 5053 C CA . ALA B 1 274 ? 1.901 -10.82 -5.027 1 97.81 274 ALA B CA 1
ATOM 5054 C C . ALA B 1 274 ? 2.852 -10.547 -3.867 1 97.81 274 ALA B C 1
ATOM 5056 O O . ALA B 1 274 ? 3.832 -11.266 -3.674 1 97.81 274 ALA B O 1
ATOM 5057 N N . ALA B 1 275 ? 2.547 -9.484 -3.152 1 98.31 275 ALA B N 1
ATOM 5058 C CA . ALA B 1 275 ? 3.375 -9.141 -2 1 98.31 275 ALA B CA 1
ATOM 5059 C C . ALA B 1 275 ? 3.357 -10.25 -0.958 1 98.31 275 ALA B C 1
ATOM 5061 O O . ALA B 1 275 ? 4.395 -10.602 -0.389 1 98.31 275 ALA B O 1
ATOM 5062 N N . ARG B 1 276 ? 2.199 -10.773 -0.704 1 96.44 276 ARG B N 1
ATOM 5063 C CA . ARG B 1 276 ? 2.078 -11.875 0.253 1 96.44 276 ARG B CA 1
ATOM 5064 C C . ARG B 1 276 ? 2.932 -13.062 -0.166 1 96.44 276 ARG B C 1
ATOM 5066 O O . ARG B 1 276 ? 3.611 -13.672 0.665 1 96.44 276 ARG B O 1
ATOM 5073 N N . PHE B 1 277 ? 2.877 -13.391 -1.414 1 98.12 277 PHE B N 1
ATOM 5074 C CA . PHE B 1 277 ? 3.682 -14.508 -1.903 1 98.12 277 PHE B CA 1
ATOM 5075 C C . PHE B 1 277 ? 5.168 -14.203 -1.756 1 98.12 277 PHE B C 1
ATOM 5077 O O . PHE B 1 277 ? 5.945 -15.07 -1.34 1 98.12 277 PHE B O 1
ATOM 5084 N N . CYS B 1 278 ? 5.562 -12.977 -2.115 1 98.62 278 CYS B N 1
ATOM 5085 C CA . CYS B 1 278 ? 6.957 -12.57 -1.988 1 98.62 278 CYS B CA 1
ATOM 5086 C C . CYS B 1 278 ? 7.426 -12.688 -0.543 1 98.62 278 CYS B C 1
ATOM 5088 O O . CYS B 1 278 ? 8.547 -13.141 -0.283 1 98.62 278 CYS B O 1
ATOM 5090 N N . MET B 1 279 ? 6.586 -12.32 0.356 1 97.69 279 MET B N 1
ATOM 5091 C CA . MET B 1 279 ? 6.938 -12.422 1.771 1 97.69 279 MET B CA 1
ATOM 5092 C C . MET B 1 279 ? 7.137 -13.875 2.178 1 97.69 279 MET B C 1
ATOM 5094 O O . MET B 1 279 ? 8.023 -14.188 2.975 1 97.69 279 MET B O 1
ATOM 5098 N N . SER B 1 280 ? 6.285 -14.75 1.646 1 97.56 280 SER B N 1
ATOM 5099 C CA . SER B 1 280 ? 6.453 -16.172 1.914 1 97.56 280 SER B CA 1
ATOM 5100 C C . SER B 1 280 ? 7.809 -16.672 1.418 1 97.56 280 SER B C 1
ATOM 5102 O O . SER B 1 280 ? 8.477 -17.453 2.102 1 97.56 280 SER B O 1
ATOM 5104 N N . LEU B 1 281 ? 8.195 -16.219 0.269 1 98.31 281 LEU B N 1
ATOM 5105 C CA . LEU B 1 281 ? 9.5 -16.609 -0.262 1 98.31 281 LEU B CA 1
ATOM 5106 C C . LEU B 1 281 ? 10.625 -16.078 0.619 1 98.31 281 LEU B C 1
ATOM 5108 O O . LEU B 1 281 ? 11.602 -16.766 0.873 1 98.31 281 LEU B O 1
ATOM 5112 N N . CYS B 1 282 ? 10.508 -14.805 1.083 1 98 282 CYS B N 1
ATOM 5113 C CA . CYS B 1 282 ? 11.5 -14.219 1.974 1 98 282 CYS B CA 1
ATOM 5114 C C . CYS B 1 282 ? 11.641 -15.039 3.25 1 98 282 CYS B C 1
ATOM 5116 O O . CYS B 1 282 ? 12.758 -15.305 3.701 1 98 282 CYS B O 1
ATOM 5118 N N . LYS B 1 283 ? 10.508 -15.43 3.777 1 97 283 LYS B N 1
ATOM 5119 C CA . LYS B 1 283 ? 10.516 -16.25 4.988 1 97 283 LYS B CA 1
ATOM 5120 C C . LYS B 1 283 ? 11.203 -17.594 4.742 1 97 283 LYS B C 1
ATOM 5122 O O . LYS B 1 283 ? 12 -18.047 5.562 1 97 283 LYS B O 1
ATOM 5127 N N . ALA B 1 284 ? 10.859 -18.172 3.637 1 97.12 284 ALA B N 1
ATOM 5128 C CA . ALA B 1 284 ? 11.469 -19.438 3.281 1 97.12 284 ALA B CA 1
ATOM 5129 C C . ALA B 1 284 ? 12.984 -19.312 3.139 1 97.12 284 ALA B C 1
ATOM 5131 O O . ALA B 1 284 ? 13.734 -20.141 3.633 1 97.12 284 ALA B O 1
ATOM 5132 N N . LEU B 1 285 ? 13.406 -18.25 2.531 1 96.88 285 LEU B N 1
ATOM 5133 C CA . LEU B 1 285 ? 14.828 -17.969 2.332 1 96.88 285 LEU B CA 1
ATOM 5134 C C . LEU B 1 285 ? 15.539 -17.797 3.67 1 96.88 285 LEU B C 1
ATOM 5136 O O . LEU B 1 285 ? 16.734 -18.094 3.791 1 96.88 285 LEU B O 1
ATOM 5140 N N . ARG B 1 286 ? 14.781 -17.344 4.617 1 94.75 286 ARG B N 1
ATOM 5141 C CA . ARG B 1 286 ? 15.336 -17.141 5.953 1 94.75 286 ARG B CA 1
ATOM 5142 C C . ARG B 1 286 ? 15.141 -18.391 6.816 1 94.75 286 ARG B C 1
ATOM 5144 O O . ARG B 1 286 ? 15.203 -18.312 8.047 1 94.75 286 ARG B O 1
ATOM 5151 N N . HIS B 1 287 ? 14.734 -19.484 6.301 1 93.19 287 HIS B N 1
ATOM 5152 C CA . HIS B 1 287 ? 14.664 -20.812 6.914 1 93.19 287 HIS B CA 1
ATOM 5153 C C . HIS B 1 287 ? 13.516 -20.891 7.91 1 93.19 287 HIS B C 1
ATOM 5155 O O . HIS B 1 287 ? 13.562 -21.688 8.859 1 93.19 287 HIS B O 1
ATOM 5161 N N . GLN B 1 288 ? 12.617 -19.922 7.691 1 92.44 288 GLN B N 1
ATOM 5162 C CA . GLN B 1 288 ? 11.406 -20.125 8.484 1 92.44 288 GLN B CA 1
ATOM 5163 C C . GLN B 1 288 ? 10.695 -21.406 8.094 1 92.44 288 GLN B C 1
ATOM 5165 O O . GLN B 1 288 ? 10.578 -21.719 6.906 1 92.44 288 GLN B O 1
ATOM 5170 N N . GLY B 1 289 ? 10.289 -22.203 9.039 1 89 289 GLY B N 1
ATOM 5171 C CA . GLY B 1 289 ? 9.617 -23.469 8.773 1 89 289 GLY B CA 1
ATOM 5172 C C . GLY B 1 289 ? 8.133 -23.312 8.516 1 89 289 GLY B C 1
ATOM 5173 O O . GLY B 1 289 ? 7.562 -22.25 8.773 1 89 289 GLY B O 1
ATOM 5174 N N . ASN B 1 290 ? 7.574 -24.281 7.816 1 91.44 290 ASN B N 1
ATOM 5175 C CA . ASN B 1 290 ? 6.133 -24.422 7.633 1 91.44 290 ASN B CA 1
ATOM 5176 C C . ASN B 1 290 ? 5.551 -23.281 6.816 1 91.44 290 ASN B C 1
ATOM 5178 O O . ASN B 1 290 ? 4.496 -22.734 7.156 1 91.44 290 ASN B O 1
ATOM 5182 N N . VAL B 1 291 ? 6.328 -22.812 5.832 1 96.06 291 VAL B N 1
ATOM 5183 C CA . VAL B 1 291 ? 5.789 -21.844 4.879 1 96.06 291 VAL B CA 1
ATOM 5184 C C . VAL B 1 291 ? 5.074 -22.578 3.746 1 96.06 291 VAL B C 1
ATOM 5186 O O . VAL B 1 291 ? 5.719 -23.172 2.885 1 96.06 291 VAL B O 1
ATOM 5189 N N . VAL B 1 292 ? 3.75 -22.531 3.768 1 95.06 292 VAL B N 1
ATOM 5190 C CA . VAL B 1 292 ? 2.967 -23.281 2.793 1 95.06 292 VAL B CA 1
ATOM 5191 C C . VAL B 1 292 ? 2.207 -22.312 1.884 1 95.06 292 VAL B C 1
ATOM 5193 O O . VAL B 1 292 ? 1.605 -21.344 2.357 1 95.06 292 VAL B O 1
ATOM 5196 N N . GLU B 1 293 ? 2.289 -22.484 0.622 1 95.5 293 GLU B N 1
ATOM 5197 C CA . GLU B 1 293 ? 1.587 -21.703 -0.384 1 95.5 293 GLU B CA 1
ATOM 5198 C C . GLU B 1 293 ? 1.062 -22.578 -1.513 1 95.5 293 GLU B C 1
ATOM 5200 O O . GLU B 1 293 ? 1.598 -23.656 -1.764 1 95.5 293 GLU B O 1
ATOM 5205 N N . CYS B 1 294 ? -0.003 -22.141 -2.109 1 95.12 294 CYS B N 1
ATOM 5206 C CA . CYS B 1 294 ? -0.407 -22.719 -3.387 1 95.12 294 CYS B CA 1
ATOM 5207 C C . CYS B 1 294 ? 0.143 -21.906 -4.551 1 95.12 294 CYS B C 1
ATOM 5209 O O . CYS B 1 294 ? 0.029 -20.672 -4.562 1 95.12 294 CYS B O 1
ATOM 5211 N N . ALA B 1 295 ? 0.776 -22.484 -5.488 1 97.31 295 ALA B N 1
ATOM 5212 C CA . ALA B 1 295 ? 1.324 -21.828 -6.676 1 97.31 295 ALA B CA 1
ATOM 5213 C C . ALA B 1 295 ? 1.36 -22.781 -7.863 1 97.31 295 ALA B C 1
ATOM 5215 O O . ALA B 1 295 ? 1.392 -24 -7.688 1 97.31 295 ALA B O 1
ATOM 5216 N N . TYR B 1 296 ? 1.208 -22.219 -9.016 1 97.56 296 TYR B N 1
ATOM 5217 C CA . TYR B 1 296 ? 1.286 -23 -10.242 1 97.56 296 TYR B CA 1
ATOM 5218 C C . TYR B 1 296 ? 2.736 -23.281 -10.609 1 97.56 296 TYR B C 1
ATOM 5220 O O . TYR B 1 296 ? 3.494 -22.375 -10.938 1 97.56 296 TYR B O 1
ATOM 5228 N N . VAL B 1 297 ? 3.119 -24.578 -10.547 1 97.69 297 VAL B N 1
ATOM 5229 C CA . VAL B 1 297 ? 4.516 -24.969 -10.711 1 97.69 297 VAL B CA 1
ATOM 5230 C C . VAL B 1 297 ? 4.605 -26.266 -11.5 1 97.69 297 VAL B C 1
ATOM 5232 O O . VAL B 1 297 ? 3.584 -26.906 -11.766 1 97.69 297 VAL B O 1
ATOM 5235 N N . ARG B 1 298 ? 5.801 -26.578 -11.906 1 96 298 ARG B N 1
ATOM 5236 C CA . ARG B 1 298 ? 6.027 -27.922 -12.414 1 96 298 ARG B CA 1
ATOM 5237 C C . ARG B 1 298 ? 5.684 -28.969 -11.352 1 96 298 ARG B C 1
ATOM 5239 O O . ARG B 1 298 ? 6.184 -28.906 -10.227 1 96 298 ARG B O 1
ATOM 5246 N N . SER B 1 299 ? 4.848 -29.812 -11.703 1 92.94 299 SER B N 1
ATOM 5247 C CA . SER B 1 299 ? 4.336 -30.781 -10.734 1 92.94 299 SER B CA 1
ATOM 5248 C C . SER B 1 299 ? 3.797 -32.031 -11.438 1 92.94 299 SER B C 1
ATOM 5250 O O . SER B 1 299 ? 3.428 -31.969 -12.609 1 92.94 299 SER B O 1
ATOM 5252 N N . CYS B 1 300 ? 3.783 -33.062 -10.734 1 90.38 300 CYS B N 1
ATOM 5253 C CA . CYS B 1 300 ? 3.168 -34.312 -11.227 1 90.38 300 CYS B CA 1
ATOM 5254 C C . CYS B 1 300 ? 2.029 -34.75 -10.312 1 90.38 300 CYS B C 1
ATOM 5256 O O . CYS B 1 300 ? 1.788 -35.938 -10.141 1 90.38 300 CYS B O 1
ATOM 5258 N N . ALA B 1 301 ? 1.51 -33.75 -9.656 1 88.62 301 ALA B N 1
ATOM 5259 C CA . ALA B 1 301 ? 0.4 -34.031 -8.75 1 88.62 301 ALA B CA 1
ATOM 5260 C C . ALA B 1 301 ? -0.746 -34.719 -9.492 1 88.62 301 ALA B C 1
ATOM 5262 O O . ALA B 1 301 ? -1.461 -35.562 -8.914 1 88.62 301 ALA B O 1
ATOM 5263 N N . ILE B 1 302 ? -1.007 -34.281 -10.68 1 89.44 302 ILE B N 1
ATOM 5264 C CA . ILE B 1 302 ? -1.943 -34.906 -11.602 1 89.44 302 ILE B CA 1
ATOM 5265 C C . ILE B 1 302 ? -1.174 -35.594 -12.727 1 89.44 302 ILE B C 1
ATOM 5267 O O . ILE B 1 302 ? -0.409 -34.969 -13.445 1 89.44 302 ILE B O 1
ATOM 5271 N N . PRO B 1 303 ? -1.308 -36.844 -12.867 1 84.81 303 PRO B N 1
ATOM 5272 C CA . PRO B 1 303 ? -0.478 -37.594 -13.812 1 84.81 303 PRO B CA 1
ATOM 5273 C C . PRO B 1 303 ? -0.544 -37.031 -15.234 1 84.81 303 PRO B C 1
ATOM 5275 O O . PRO B 1 303 ? 0.439 -37.125 -15.977 1 84.81 303 PRO B O 1
ATOM 5278 N N . GLU B 1 304 ? -1.655 -36.5 -15.648 1 88.06 304 GLU B N 1
ATOM 5279 C CA . GLU B 1 304 ? -1.844 -36.031 -17.016 1 88.06 304 GLU B CA 1
ATOM 5280 C C . GLU B 1 304 ? -1.218 -34.656 -17.203 1 88.06 304 GLU B C 1
ATOM 5282 O O . GLU B 1 304 ? -1.096 -34.156 -18.328 1 88.06 304 GLU B O 1
ATOM 5287 N N . LEU B 1 305 ? -0.823 -34.094 -16.125 1 93.56 305 LEU B N 1
ATOM 5288 C CA . LEU B 1 305 ? -0.349 -32.719 -16.172 1 93.56 305 LEU B CA 1
ATOM 5289 C C . LEU B 1 305 ? 1.082 -32.594 -15.656 1 93.56 305 LEU B C 1
ATOM 5291 O O . LEU B 1 305 ? 1.443 -33.281 -14.68 1 93.56 305 LEU B O 1
ATOM 5295 N N . THR B 1 306 ? 1.869 -31.766 -16.328 1 95.62 306 THR B N 1
ATOM 5296 C CA . THR B 1 306 ? 3.242 -31.547 -15.875 1 95.62 306 THR B CA 1
ATOM 5297 C C . THR B 1 306 ? 3.352 -30.281 -15.039 1 95.62 306 THR B C 1
ATOM 5299 O O . THR B 1 306 ? 4.402 -30 -14.461 1 95.62 306 THR B O 1
ATOM 5302 N N . TYR B 1 307 ? 2.32 -29.516 -15.031 1 96.5 307 TYR B N 1
ATOM 5303 C CA . TYR B 1 307 ? 2.203 -28.328 -14.195 1 96.5 307 TYR B CA 1
ATOM 5304 C C . TYR B 1 307 ? 0.853 -28.281 -13.492 1 96.5 307 TYR B C 1
ATOM 5306 O O . TYR B 1 307 ? -0.174 -28.625 -14.086 1 96.5 307 TYR B O 1
ATOM 5314 N N . PHE B 1 308 ? 0.875 -27.891 -12.312 1 96.38 308 PHE B N 1
ATOM 5315 C CA . PHE B 1 308 ? -0.344 -27.859 -11.516 1 96.38 308 PHE B CA 1
ATOM 5316 C C . PHE B 1 308 ? -0.132 -27.078 -10.219 1 96.38 308 PHE B C 1
ATOM 5318 O O . PHE B 1 308 ? 0.985 -27.031 -9.703 1 96.38 308 PHE B O 1
ATOM 5325 N N . ALA B 1 309 ? -1.162 -26.438 -9.781 1 96.81 309 ALA B N 1
ATOM 5326 C CA . ALA B 1 309 ? -1.097 -25.75 -8.492 1 96.81 309 ALA B CA 1
ATOM 5327 C C . ALA B 1 309 ? -1.632 -26.625 -7.371 1 96.81 309 ALA B C 1
ATOM 5329 O O . ALA B 1 309 ? -2.766 -27.109 -7.438 1 96.81 309 ALA B O 1
ATOM 5330 N N . ALA B 1 310 ? -0.92 -26.906 -6.43 1 94.06 310 ALA B N 1
ATOM 5331 C CA . ALA B 1 310 ? -1.237 -27.609 -5.184 1 94.06 310 ALA B CA 1
ATOM 5332 C C . ALA B 1 310 ? -0.434 -27.047 -4.016 1 94.06 310 ALA B C 1
ATOM 5334 O O . ALA B 1 310 ? 0.469 -26.219 -4.215 1 94.06 310 ALA B O 1
ATOM 5335 N N . PRO B 1 311 ? -0.823 -27.328 -2.791 1 94.5 311 PRO B N 1
ATOM 5336 C CA . PRO B 1 311 ? -0.053 -26.812 -1.656 1 94.5 311 PRO B CA 1
ATOM 5337 C C . PRO B 1 311 ? 1.407 -27.266 -1.682 1 94.5 311 PRO B C 1
ATOM 5339 O O . PRO B 1 311 ? 1.694 -28.422 -1.957 1 94.5 311 PRO B O 1
ATOM 5342 N N . LEU B 1 312 ? 2.25 -26.281 -1.454 1 95.81 312 LEU B N 1
ATOM 5343 C CA . LEU B 1 312 ? 3.693 -26.484 -1.43 1 95.81 312 LEU B CA 1
ATOM 5344 C C . LEU B 1 312 ? 4.289 -26 -0.114 1 95.81 312 LEU B C 1
ATOM 5346 O O . LEU B 1 312 ? 3.861 -24.984 0.425 1 95.81 312 LEU B O 1
ATOM 5350 N N . GLU B 1 313 ? 5.195 -26.75 0.329 1 97.12 313 GLU B N 1
ATOM 5351 C CA . GLU B 1 313 ? 6.055 -26.219 1.385 1 97.12 313 GLU B CA 1
ATOM 5352 C C . GLU B 1 313 ? 7.301 -25.562 0.803 1 97.12 313 GLU B C 1
ATOM 5354 O O . GLU B 1 313 ? 8.016 -26.172 0.005 1 97.12 313 GLU B O 1
ATOM 5359 N N . LEU B 1 314 ? 7.547 -24.328 1.21 1 97.56 314 LEU B N 1
ATOM 5360 C CA . LEU B 1 314 ? 8.664 -23.562 0.681 1 97.56 314 LEU B CA 1
ATOM 5361 C C . LEU B 1 314 ? 9.859 -23.594 1.632 1 97.56 314 LEU B C 1
ATOM 5363 O O . LEU B 1 314 ? 9.68 -23.688 2.85 1 97.56 314 LEU B O 1
ATOM 5367 N N . GLY B 1 315 ? 10.992 -23.594 1.104 1 96.75 315 GLY B N 1
ATOM 5368 C CA . GLY B 1 315 ? 12.25 -23.516 1.826 1 96.75 315 GLY B CA 1
ATOM 5369 C C . GLY B 1 315 ? 13.273 -22.625 1.157 1 96.75 315 GLY B C 1
ATOM 5370 O O . GLY B 1 315 ? 12.953 -21.922 0.198 1 96.75 315 GLY B O 1
ATOM 5371 N N . PRO B 1 316 ? 14.492 -22.609 1.637 1 95.44 316 PRO B N 1
ATOM 5372 C CA . PRO B 1 316 ? 15.508 -21.688 1.136 1 95.44 316 PRO B CA 1
ATOM 5373 C C . PRO B 1 316 ? 15.891 -21.953 -0.318 1 95.44 316 PRO B C 1
ATOM 5375 O O . PRO B 1 316 ? 16.438 -21.078 -0.992 1 95.44 316 PRO B O 1
ATOM 5378 N N . ASN B 1 317 ? 15.57 -23.141 -0.814 1 94.75 317 ASN B N 1
ATOM 5379 C CA . ASN B 1 317 ? 15.922 -23.484 -2.188 1 94.75 317 ASN B CA 1
ATOM 5380 C C . ASN B 1 317 ? 14.68 -23.562 -3.076 1 94.75 317 ASN B C 1
ATOM 5382 O O . ASN B 1 317 ? 14.703 -24.219 -4.121 1 94.75 317 ASN B O 1
ATOM 5386 N N . GLY B 1 318 ? 13.641 -22.891 -2.643 1 96.38 318 GLY B N 1
ATOM 5387 C CA . GLY B 1 318 ? 12.391 -22.953 -3.385 1 96.38 318 GLY B CA 1
ATOM 5388 C C . GLY B 1 318 ? 11.406 -23.953 -2.82 1 96.38 318 GLY B C 1
ATOM 5389 O O . GLY B 1 318 ? 11.117 -23.938 -1.621 1 96.38 318 GLY B O 1
ATOM 5390 N N . ILE B 1 319 ? 10.945 -24.812 -3.691 1 97.06 319 ILE B N 1
ATOM 5391 C CA . ILE B 1 319 ? 10 -25.844 -3.262 1 97.06 319 ILE B CA 1
ATOM 5392 C C . ILE B 1 319 ? 10.734 -26.922 -2.463 1 97.06 319 ILE B C 1
ATOM 5394 O O . ILE B 1 319 ? 11.609 -27.609 -2.994 1 97.06 319 ILE B O 1
ATOM 5398 N N . GLN B 1 320 ? 10.383 -27.016 -1.225 1 95.25 320 GLN B N 1
ATOM 5399 C CA . GLN B 1 320 ? 10.969 -28.047 -0.37 1 95.25 320 GLN B CA 1
ATOM 5400 C C . GLN B 1 320 ? 10.195 -29.359 -0.481 1 95.25 320 GLN B C 1
ATOM 5402 O O . GLN B 1 320 ? 10.797 -30.438 -0.491 1 95.25 320 GLN B O 1
ATOM 5407 N N . LYS B 1 321 ? 8.883 -29.219 -0.466 1 94 321 LYS B N 1
ATOM 5408 C CA . LYS B 1 321 ? 8.016 -30.391 -0.546 1 94 321 LYS B CA 1
ATOM 5409 C C . LYS B 1 321 ? 6.711 -30.062 -1.269 1 94 321 LYS B C 1
ATOM 5411 O O . LYS B 1 321 ? 6.109 -29.016 -1.023 1 94 321 LYS B O 1
ATOM 5416 N N . HIS B 1 322 ? 6.418 -30.922 -2.293 1 92.62 322 HIS B N 1
ATOM 5417 C CA . HIS B 1 322 ? 5.062 -30.906 -2.824 1 92.62 322 HIS B CA 1
ATOM 5418 C C . HIS B 1 322 ? 4.09 -31.609 -1.88 1 92.62 322 HIS B C 1
ATOM 5420 O O . HIS B 1 322 ? 4.25 -32.781 -1.594 1 92.62 322 HIS B O 1
ATOM 5426 N N . LEU B 1 323 ? 3.199 -30.844 -1.445 1 92 323 LEU B N 1
ATOM 5427 C CA . LEU B 1 323 ? 2.205 -31.469 -0.576 1 92 323 LEU B CA 1
ATOM 5428 C C . LEU B 1 323 ? 1.112 -32.156 -1.396 1 92 323 LEU B C 1
ATOM 5430 O O . LEU B 1 323 ? 0.872 -31.766 -2.547 1 92 323 LEU B O 1
ATOM 5434 N N . ASP B 1 324 ? 0.486 -33.156 -0.889 1 85.88 324 ASP B N 1
ATOM 5435 C CA . ASP B 1 324 ? -0.558 -33.906 -1.603 1 85.88 324 ASP B CA 1
ATOM 5436 C C . ASP B 1 324 ? -1.803 -33.031 -1.789 1 85.88 324 ASP B C 1
ATOM 5438 O O . ASP B 1 324 ? -2.043 -32.094 -1.014 1 85.88 324 ASP B O 1
ATOM 5442 N N . ILE B 1 325 ? -2.436 -33.344 -2.92 1 92.12 325 ILE B N 1
ATOM 5443 C CA . ILE B 1 325 ? -3.756 -32.719 -3.07 1 92.12 325 ILE B CA 1
ATOM 5444 C C . ILE B 1 325 ? -4.66 -33.188 -1.929 1 92.12 325 ILE B C 1
ATOM 5446 O O . ILE B 1 325 ? -4.828 -34.406 -1.703 1 92.12 325 ILE B O 1
ATOM 5450 N N . PRO B 1 326 ? -5.168 -32.281 -1.221 1 91.44 326 PRO B N 1
ATOM 5451 C CA . PRO B 1 326 ? -6.07 -32.688 -0.142 1 91.44 326 PRO B CA 1
ATOM 5452 C C . PRO B 1 326 ? -7.309 -33.406 -0.653 1 91.44 326 PRO B C 1
ATOM 5454 O O . PRO B 1 326 ? -7.602 -33.375 -1.852 1 91.44 326 PRO B O 1
ATOM 5457 N N . PRO B 1 327 ? -8.031 -34.094 0.29 1 91.81 327 PRO B N 1
ATOM 5458 C CA . PRO B 1 327 ? -9.266 -34.75 -0.135 1 91.81 327 PRO B CA 1
ATOM 5459 C C . PRO B 1 327 ? -10.266 -33.812 -0.77 1 91.81 327 PRO B C 1
ATOM 5461 O O . PRO B 1 327 ? -10.422 -32.688 -0.299 1 91.81 327 PRO B O 1
ATOM 5464 N N . LEU B 1 328 ? -10.828 -34.281 -1.84 1 95.06 328 LEU B N 1
ATOM 5465 C CA . LEU B 1 328 ? -11.797 -33.469 -2.578 1 95.06 328 LEU B CA 1
ATOM 5466 C C . LEU B 1 328 ? -13.203 -34.031 -2.436 1 95.06 328 LEU B C 1
ATOM 5468 O O . LEU B 1 328 ? -13.383 -35.25 -2.422 1 95.06 328 LEU B O 1
ATOM 5472 N N . ASN B 1 329 ? -14.188 -33.188 -2.338 1 93.56 329 ASN B N 1
ATOM 5473 C CA . ASN B 1 329 ? -15.57 -33.656 -2.422 1 93.56 329 ASN B CA 1
ATOM 5474 C C . ASN B 1 329 ? -16.031 -33.812 -3.869 1 93.56 329 ASN B C 1
ATOM 5476 O O . ASN B 1 329 ? -15.25 -33.562 -4.797 1 93.56 329 ASN B O 1
ATOM 5480 N N . ASP B 1 330 ? -17.281 -34.219 -4.074 1 94.38 330 ASP B N 1
ATOM 5481 C CA . ASP B 1 330 ? -17.766 -34.531 -5.414 1 94.38 330 ASP B CA 1
ATOM 5482 C C . ASP B 1 330 ? -17.75 -33.281 -6.305 1 94.38 330 ASP B C 1
ATOM 5484 O O . ASP B 1 330 ? -17.375 -33.375 -7.48 1 94.38 330 ASP B O 1
ATOM 5488 N N . TYR B 1 331 ? -18.141 -32.219 -5.797 1 95.25 331 TYR B N 1
ATOM 5489 C CA . TYR B 1 331 ? -18.188 -31 -6.578 1 95.25 331 TYR B CA 1
ATOM 5490 C C . TYR B 1 331 ? -16.781 -30.578 -7.008 1 95.25 331 TYR B C 1
ATOM 5492 O O . TYR B 1 331 ? -16.562 -30.219 -8.164 1 95.25 331 TYR B O 1
ATOM 5500 N N . GLU B 1 332 ? -15.828 -30.609 -6.133 1 96.31 332 GLU B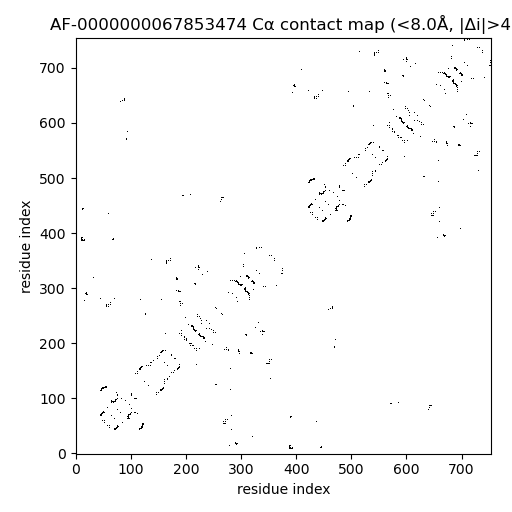 N 1
ATOM 5501 C CA . GLU B 1 332 ? -14.445 -30.234 -6.402 1 96.31 332 GLU B CA 1
ATOM 5502 C C . GLU B 1 332 ? -13.805 -31.203 -7.398 1 96.31 332 GLU B C 1
ATOM 5504 O O . GLU B 1 332 ? -12.992 -30.797 -8.227 1 96.31 332 GLU B O 1
ATOM 5509 N N . CYS B 1 333 ? -14.211 -32.469 -7.34 1 95.56 333 CYS B N 1
ATOM 5510 C CA . CYS B 1 333 ? -13.758 -33.438 -8.32 1 95.56 333 CYS B CA 1
ATOM 5511 C C . CYS B 1 333 ? -14.266 -33.094 -9.711 1 95.56 333 CYS B C 1
ATOM 5513 O O . CYS B 1 333 ? -13.547 -33.25 -10.703 1 95.56 333 CYS B O 1
ATOM 5515 N N . GLU B 1 334 ? -15.492 -32.656 -9.742 1 95.25 334 GLU B N 1
ATOM 5516 C CA . GLU B 1 334 ? -16.047 -32.25 -11.016 1 95.25 334 GLU B CA 1
ATOM 5517 C C . GLU B 1 334 ? -15.258 -31.078 -11.602 1 95.25 334 GLU B C 1
ATOM 5519 O O . GLU B 1 334 ? -14.992 -31.047 -12.805 1 95.25 334 GLU B O 1
ATOM 5524 N N . LEU B 1 335 ? -14.906 -30.141 -10.75 1 95.81 335 LEU B N 1
ATOM 5525 C CA . LEU B 1 335 ? -14.117 -29 -11.195 1 95.81 335 LEU B CA 1
ATOM 5526 C C . LEU B 1 335 ? -12.75 -29.438 -11.711 1 95.81 335 LEU B C 1
ATOM 5528 O O . LEU B 1 335 ? -12.266 -28.938 -12.727 1 95.81 335 LEU B O 1
ATOM 5532 N N . LEU B 1 336 ? -12.156 -30.359 -11.008 1 96.12 336 LEU B N 1
ATOM 5533 C CA . LEU B 1 336 ? -10.836 -30.859 -11.391 1 96.12 336 LEU B CA 1
ATOM 5534 C C . LEU B 1 336 ? -10.883 -31.547 -12.75 1 96.12 336 LEU B C 1
ATOM 5536 O O . LEU B 1 336 ? -10.055 -31.266 -13.617 1 96.12 336 LEU B O 1
ATOM 5540 N N . LYS B 1 337 ? -11.836 -32.406 -12.953 1 95.12 337 LYS B N 1
ATOM 5541 C CA . LYS B 1 337 ? -11.992 -33.094 -14.219 1 95.12 337 LYS B CA 1
ATOM 5542 C C . LYS B 1 337 ? -12.172 -32.125 -15.375 1 95.12 337 LYS B C 1
ATOM 5544 O O . LYS B 1 337 ? -11.641 -32.344 -16.469 1 95.12 337 LYS B O 1
ATOM 5549 N N . ALA B 1 338 ? -12.898 -31.094 -15.07 1 94.94 338 ALA B N 1
ATOM 5550 C CA . ALA B 1 338 ? -13.156 -30.094 -16.109 1 94.94 338 ALA B CA 1
ATOM 5551 C C . ALA B 1 338 ? -11.906 -29.266 -16.375 1 94.94 338 ALA B C 1
ATOM 5553 O O . ALA B 1 338 ? -11.703 -28.781 -17.5 1 94.94 338 ALA B O 1
ATOM 5554 N N . ALA B 1 339 ? -11.062 -29.078 -15.398 1 95.81 339 ALA B N 1
ATOM 5555 C CA . ALA B 1 339 ? -9.898 -28.188 -15.5 1 95.81 339 ALA B CA 1
ATOM 5556 C C . ALA B 1 339 ? -8.75 -28.891 -16.219 1 95.81 339 ALA B C 1
ATOM 5558 O O . ALA B 1 339 ? -7.957 -28.234 -16.906 1 95.81 339 ALA B O 1
ATOM 5559 N N . VAL B 1 340 ? -8.648 -30.188 -16.141 1 94.94 340 VAL B N 1
ATOM 5560 C CA . VAL B 1 340 ? -7.492 -30.969 -16.578 1 94.94 340 VAL B CA 1
ATOM 5561 C C . VAL B 1 340 ? -7.277 -30.766 -18.078 1 94.94 340 VAL B C 1
ATOM 5563 O O . VAL B 1 340 ? -6.184 -30.391 -18.516 1 94.94 340 VAL B O 1
ATOM 5566 N N . PRO B 1 341 ? -8.32 -30.953 -18.953 1 96 341 PRO B N 1
ATOM 5567 C CA . PRO B 1 341 ? -8.086 -30.766 -20.375 1 96 341 PRO B CA 1
ATOM 5568 C C . PRO B 1 341 ? -7.691 -29.344 -20.734 1 96 341 PRO B C 1
ATOM 5570 O O . PRO B 1 341 ? -6.898 -29.125 -21.656 1 96 341 PRO B O 1
ATOM 5573 N N . ARG B 1 342 ? -8.234 -28.375 -20.031 1 95.12 342 ARG B N 1
ATOM 5574 C CA . ARG B 1 342 ? -7.914 -26.969 -20.281 1 95.12 342 ARG B CA 1
ATOM 5575 C C . ARG B 1 342 ? -6.473 -26.656 -19.906 1 95.12 342 ARG B C 1
ATOM 5577 O O . ARG B 1 342 ? -5.773 -25.938 -20.641 1 95.12 342 ARG B O 1
ATOM 5584 N N . ILE B 1 343 ? -6.09 -27.141 -18.797 1 96.75 343 ILE B N 1
ATOM 5585 C CA . ILE B 1 343 ? -4.715 -26.938 -18.359 1 96.75 343 ILE B CA 1
ATOM 5586 C C . ILE B 1 343 ? -3.75 -27.609 -19.328 1 96.75 343 ILE B C 1
ATOM 5588 O O . ILE B 1 343 ? -2.719 -27.031 -19.688 1 96.75 343 ILE B O 1
ATOM 5592 N N . LYS B 1 344 ? -4.105 -28.828 -19.719 1 95.38 344 LYS B N 1
ATOM 5593 C CA . LYS B 1 344 ? -3.273 -29.562 -20.656 1 95.38 344 LYS B CA 1
ATOM 5594 C C . LYS B 1 344 ? -3.068 -28.766 -21.953 1 95.38 344 LYS B C 1
ATOM 5596 O O . LYS B 1 344 ? -1.952 -28.688 -22.469 1 95.38 344 LYS B O 1
ATOM 5601 N N . LYS B 1 345 ? -4.125 -28.203 -22.438 1 95.12 345 LYS B N 1
ATOM 5602 C CA . LYS B 1 345 ? -4.059 -27.391 -23.656 1 95.12 345 LYS B CA 1
ATOM 5603 C C . LYS B 1 345 ? -3.176 -26.156 -23.438 1 95.12 345 LYS B C 1
ATOM 5605 O O . LYS B 1 345 ? -2.387 -25.797 -24.312 1 95.12 345 LYS B O 1
ATOM 5610 N N . ALA B 1 346 ? -3.33 -25.5 -22.328 1 95.25 346 ALA B N 1
ATOM 5611 C CA . ALA B 1 346 ? -2.553 -24.312 -22.016 1 95.25 346 ALA B CA 1
ATOM 5612 C C . ALA B 1 346 ? -1.067 -24.641 -21.891 1 95.25 346 ALA B C 1
ATOM 5614 O O . ALA B 1 346 ? -0.215 -23.859 -22.328 1 95.25 346 ALA B O 1
ATOM 5615 N N . ILE B 1 347 ? -0.751 -25.781 -21.266 1 96.31 347 ILE B N 1
ATOM 5616 C CA . ILE B 1 347 ? 0.631 -26.219 -21.141 1 96.31 347 ILE B CA 1
ATOM 5617 C C . ILE B 1 347 ? 1.251 -26.391 -22.516 1 96.31 347 ILE B C 1
ATOM 5619 O O . ILE B 1 347 ? 2.344 -25.891 -22.781 1 96.31 347 ILE B O 1
ATOM 5623 N N . LYS B 1 348 ? 0.534 -27.047 -23.375 1 95.12 348 LYS B N 1
ATOM 5624 C CA . LYS B 1 348 ? 1.022 -27.266 -24.734 1 95.12 348 LYS B CA 1
ATOM 5625 C C . LYS B 1 348 ? 1.272 -25.953 -25.453 1 95.12 348 LYS B C 1
ATOM 5627 O O . LYS B 1 348 ? 2.264 -25.797 -26.172 1 95.12 348 LYS B O 1
ATOM 5632 N N . LEU B 1 349 ? 0.381 -25.047 -25.266 1 94.25 349 LEU B N 1
ATOM 5633 C CA . LEU B 1 349 ? 0.541 -23.734 -25.891 1 94.25 349 LEU B CA 1
ATOM 5634 C C . LEU B 1 349 ? 1.816 -23.047 -25.391 1 94.25 349 LEU B C 1
ATOM 5636 O O . LEU B 1 349 ? 2.562 -22.469 -26.188 1 94.25 349 LEU B O 1
ATOM 5640 N N . GLY B 1 350 ? 2.072 -23.062 -24.125 1 95.75 350 GLY B N 1
ATOM 5641 C CA . GLY B 1 350 ? 3.285 -22.484 -23.562 1 95.75 350 GLY B CA 1
ATOM 5642 C C . GLY B 1 350 ? 4.551 -23.141 -24.094 1 95.75 350 GLY B C 1
ATOM 5643 O O . GLY B 1 350 ? 5.508 -22.453 -24.453 1 95.75 350 GLY B O 1
ATOM 5644 N N . GLU B 1 351 ? 4.516 -24.422 -24.156 1 95.44 351 GLU B N 1
ATOM 5645 C CA . GLU B 1 351 ? 5.664 -25.172 -24.656 1 95.44 351 GLU B CA 1
ATOM 5646 C C . GLU B 1 351 ? 5.918 -24.859 -26.125 1 95.44 351 GLU B C 1
ATOM 5648 O O . GLU B 1 351 ? 7.07 -24.703 -26.547 1 95.44 351 GLU B O 1
ATOM 5653 N N . THR B 1 352 ? 4.863 -24.719 -26.859 1 94.94 352 THR B N 1
ATOM 5654 C CA . THR B 1 352 ? 4.973 -24.438 -28.297 1 94.94 352 THR B CA 1
ATOM 5655 C C . THR B 1 352 ? 5.551 -23.031 -28.516 1 94.94 352 THR B C 1
ATOM 5657 O O . THR B 1 352 ? 6.336 -22.828 -29.438 1 94.94 352 THR B O 1
ATOM 5660 N N . LEU B 1 353 ? 5.148 -22.109 -27.719 1 94.06 353 LEU B N 1
ATOM 5661 C CA . LEU B 1 353 ? 5.66 -20.75 -27.844 1 94.06 353 LEU B CA 1
ATOM 5662 C C . LEU B 1 353 ? 7.168 -20.703 -27.609 1 94.06 353 LEU B C 1
ATOM 5664 O O . LEU B 1 353 ? 7.879 -19.906 -28.219 1 94.06 353 LEU B O 1
ATOM 5668 N N . ALA B 1 354 ? 7.641 -21.562 -26.75 1 94.12 354 ALA B N 1
ATOM 5669 C CA . ALA B 1 354 ? 9.062 -21.562 -26.406 1 94.12 354 ALA B CA 1
ATOM 5670 C C . ALA B 1 354 ? 9.867 -22.406 -27.391 1 94.12 354 ALA B C 1
ATOM 5672 O O . ALA B 1 354 ? 10.984 -22.031 -27.75 1 94.12 354 ALA B O 1
ATOM 5673 N N . LEU B 1 355 ? 9.281 -23.516 -27.828 1 92.81 355 LEU B N 1
ATOM 5674 C CA . LEU B 1 355 ? 10.047 -24.5 -28.578 1 92.81 355 LEU B CA 1
ATOM 5675 C C . LEU B 1 355 ? 9.719 -24.438 -30.062 1 92.81 355 LEU B C 1
ATOM 5677 O O . LEU B 1 355 ? 10.477 -24.969 -30.891 1 92.81 355 LEU B O 1
ATOM 5681 N N . GLY B 1 356 ? 8.656 -23.859 -30.391 1 89.38 356 GLY B N 1
ATOM 5682 C CA . GLY B 1 356 ? 8.172 -23.938 -31.766 1 89.38 356 GLY B CA 1
ATOM 5683 C C . GLY B 1 356 ? 7.23 -25.109 -32 1 89.38 356 GLY B C 1
ATOM 5684 O O . GLY B 1 356 ? 7.16 -26.031 -31.188 1 89.38 356 GLY B O 1
ATOM 5685 N N . ASP B 1 357 ? 6.488 -25.109 -33.062 1 86.12 357 ASP B N 1
ATOM 5686 C CA . ASP B 1 357 ? 5.441 -26.078 -33.375 1 86.12 357 ASP B CA 1
ATOM 5687 C C . ASP B 1 357 ? 6.035 -27.469 -33.656 1 86.12 357 ASP B C 1
ATOM 5689 O O . ASP B 1 357 ? 5.371 -28.484 -33.438 1 86.12 357 ASP B O 1
ATOM 5693 N N . ASP B 1 358 ? 7.207 -27.594 -33.969 1 83.69 358 ASP B N 1
ATOM 5694 C CA . ASP B 1 358 ? 7.805 -28.828 -34.438 1 83.69 358 ASP B CA 1
ATOM 5695 C C . ASP B 1 358 ? 8.508 -29.562 -33.281 1 83.69 358 ASP B C 1
ATOM 5697 O O . ASP B 1 358 ? 9.008 -30.688 -33.469 1 83.69 358 ASP B O 1
ATOM 5701 N N . ASN B 1 359 ? 8.555 -28.969 -32.156 1 85.94 359 ASN B N 1
ATOM 5702 C CA . ASN B 1 359 ? 9.289 -29.562 -31.047 1 85.94 359 ASN B CA 1
ATOM 5703 C C . ASN B 1 359 ? 8.375 -29.844 -29.859 1 85.94 359 ASN B C 1
ATOM 5705 O O . ASN B 1 359 ? 7.438 -29.078 -29.609 1 85.94 359 ASN B O 1
ATOM 5709 N N . SER B 1 360 ? 8.602 -31.016 -29.25 1 84.56 360 SER B N 1
ATOM 5710 C CA . SER B 1 360 ? 7.824 -31.391 -28.078 1 84.56 360 SER B CA 1
ATOM 5711 C C . SER B 1 360 ? 8.641 -31.234 -26.797 1 84.56 360 SER B C 1
ATOM 5713 O O . SER B 1 360 ? 9.867 -31.375 -26.812 1 84.56 360 SER B O 1
ATOM 5715 N N . SER B 1 361 ? 7.941 -30.891 -25.781 1 88.81 361 SER B N 1
ATOM 5716 C CA . SER B 1 361 ? 8.602 -30.734 -24.484 1 88.81 361 SER B CA 1
ATOM 5717 C C . SER B 1 361 ? 9.062 -32.094 -23.953 1 88.81 361 SER B C 1
ATOM 5719 O O . SER B 1 361 ? 8.398 -33.094 -24.156 1 88.81 361 SER B O 1
ATOM 5721 N N . SER B 1 362 ? 10.156 -32.062 -23.219 1 83.62 362 SER B N 1
ATOM 5722 C CA . SER B 1 362 ? 10.672 -33.281 -22.594 1 83.62 362 SER B CA 1
ATOM 5723 C C . SER B 1 362 ? 10.078 -33.469 -21.203 1 83.62 362 SER B C 1
ATOM 5725 O O . SER B 1 362 ? 10.367 -34.469 -20.531 1 83.62 362 SER B O 1
ATOM 5727 N N . GLU B 1 363 ? 9.344 -32.5 -20.797 1 83.94 363 GLU B N 1
ATOM 5728 C CA . GLU B 1 363 ? 8.719 -32.625 -19.484 1 83.94 363 GLU B CA 1
ATOM 5729 C C . GLU B 1 363 ? 7.664 -33.719 -19.469 1 83.94 363 GLU B C 1
ATOM 5731 O O . GLU B 1 363 ? 6.688 -33.656 -20.219 1 83.94 363 GLU B O 1
ATOM 5736 N N . LEU B 1 364 ? 7.879 -34.75 -18.688 1 81.12 364 LEU B N 1
ATOM 5737 C CA . LEU B 1 364 ? 6.926 -35.844 -18.578 1 81.12 364 LEU B CA 1
ATOM 5738 C C . LEU B 1 364 ? 6.781 -36.312 -17.141 1 81.12 364 LEU B C 1
ATOM 5740 O O . LEU B 1 364 ? 7.723 -36.188 -16.344 1 81.12 364 LEU B O 1
ATOM 5744 N N . CYS B 1 365 ? 5.609 -36.469 -16.812 1 82.44 365 CYS B N 1
ATOM 5745 C CA . CYS B 1 365 ? 5.395 -37.125 -15.539 1 82.44 365 CYS B CA 1
ATOM 5746 C C . CYS B 1 365 ? 5.348 -38.656 -15.695 1 82.44 365 CYS B C 1
ATOM 5748 O O . CYS B 1 365 ? 4.637 -39.156 -16.562 1 82.44 365 CYS B O 1
ATOM 5750 N N . LEU B 1 366 ? 6.469 -39.312 -15.25 1 64.12 366 LEU B N 1
ATOM 5751 C CA . LEU B 1 366 ? 6.488 -40.781 -15.352 1 64.12 366 LEU B CA 1
ATOM 5752 C C . LEU B 1 366 ? 5.379 -41.406 -14.508 1 64.12 366 LEU B C 1
ATOM 5754 O O . LEU B 1 366 ? 5 -40.844 -13.469 1 64.12 366 LEU B O 1
ATOM 5758 N N . ASN B 1 367 ? 4.496 -42.156 -15.125 1 52.62 367 ASN B N 1
ATOM 5759 C CA . ASN B 1 367 ? 3.354 -42.844 -14.523 1 52.62 367 ASN B CA 1
ATOM 5760 C C . ASN B 1 367 ? 3.621 -43.188 -13.07 1 52.62 367 ASN B C 1
ATOM 5762 O O . ASN B 1 367 ? 4.047 -44.312 -12.773 1 52.62 367 ASN B O 1
ATOM 5766 N N . ASN B 1 368 ? 4.438 -42.469 -12.398 1 47.34 368 ASN B N 1
ATOM 5767 C CA . ASN B 1 368 ? 4.477 -42.938 -11.016 1 47.34 368 ASN B CA 1
ATOM 5768 C C . ASN B 1 368 ? 3.133 -42.719 -10.32 1 47.34 368 ASN B C 1
ATOM 5770 O O . ASN B 1 368 ? 2.355 -41.844 -10.703 1 47.34 368 ASN B O 1
ATOM 5774 N N . LEU B 1 369 ? 2.639 -43.75 -9.531 1 43.16 369 LEU B N 1
ATOM 5775 C CA . LEU B 1 369 ? 1.472 -44.062 -8.719 1 43.16 369 LEU B CA 1
ATOM 5776 C C . LEU B 1 369 ? 1.092 -42.875 -7.82 1 43.16 369 LEU B C 1
ATOM 5778 O O . LEU B 1 369 ? 1.33 -42.938 -6.613 1 43.16 369 LEU B O 1
ATOM 5782 N N . MET B 1 370 ? 1.591 -41.719 -8.031 1 48.53 370 MET B N 1
ATOM 5783 C CA . MET B 1 370 ? 1.034 -40.906 -6.941 1 48.53 370 MET B CA 1
ATOM 5784 C C . MET B 1 370 ? -0.486 -41.031 -6.906 1 48.53 370 MET B C 1
ATOM 5786 O O . MET B 1 370 ? -1.121 -41.25 -7.938 1 48.53 370 MET B O 1
ATOM 5790 N N . SER B 1 371 ? -0.978 -41.312 -5.723 1 48.12 371 SER B N 1
ATOM 5791 C CA . SER B 1 371 ? -2.371 -41.594 -5.387 1 48.12 371 SER B CA 1
ATOM 5792 C C . SER B 1 371 ? -3.311 -40.594 -6.074 1 48.12 371 SER B C 1
ATOM 5794 O O . SER B 1 371 ? -3.145 -39.375 -5.949 1 48.12 371 SER B O 1
ATOM 5796 N N . ASN B 1 372 ? -3.734 -40.969 -7.34 1 53.81 372 ASN B N 1
ATOM 5797 C CA . ASN B 1 372 ? -4.816 -40.281 -8.039 1 53.81 372 ASN B CA 1
ATOM 5798 C C . ASN B 1 372 ? -5.879 -39.781 -7.062 1 53.81 372 ASN B C 1
ATOM 5800 O O . ASN B 1 372 ? -6.355 -40.531 -6.215 1 53.81 372 ASN B O 1
ATOM 5804 N N . PRO B 1 373 ? -6.027 -38.375 -7.062 1 60.75 373 PRO B N 1
ATOM 5805 C CA . PRO B 1 373 ? -7.203 -38.031 -6.27 1 60.75 373 PRO B CA 1
ATOM 5806 C C . PRO B 1 373 ? -8.398 -38.938 -6.531 1 60.75 373 PRO B C 1
ATOM 5808 O O . PRO B 1 373 ? -8.531 -39.5 -7.629 1 60.75 373 PRO B O 1
ATOM 5811 N N . LYS B 1 374 ? -9 -39.438 -5.508 1 65.75 374 LYS B N 1
ATOM 5812 C CA . LYS B 1 374 ? -10.219 -40.25 -5.539 1 65.75 374 LYS B CA 1
ATOM 5813 C C . LYS B 1 374 ? -11.117 -39.844 -6.695 1 65.75 374 LYS B C 1
ATOM 5815 O O . LYS B 1 374 ? -11.992 -40.594 -7.117 1 65.75 374 LYS B O 1
ATOM 5820 N N . CYS B 1 375 ? -10.656 -38.75 -7.43 1 76.38 375 CYS B N 1
ATOM 5821 C CA . CYS B 1 375 ? -11.555 -38.156 -8.43 1 76.38 375 CYS B CA 1
ATOM 5822 C C . CYS B 1 375 ? -11.438 -38.906 -9.758 1 76.38 375 CYS B C 1
ATOM 5824 O O . CYS B 1 375 ? -12.312 -38.812 -10.617 1 76.38 375 CYS B O 1
ATOM 5826 N N . PHE B 1 376 ? -10.43 -39.625 -10.039 1 71.5 376 PHE B N 1
ATOM 5827 C CA . PHE B 1 376 ? -10.227 -40.219 -11.344 1 71.5 376 PHE B CA 1
ATOM 5828 C C . PHE B 1 376 ? -10.43 -41.75 -11.273 1 71.5 376 PHE B C 1
ATOM 5830 O O . PHE B 1 376 ? -10.125 -42.469 -12.227 1 71.5 376 PHE B O 1
ATOM 5837 N N . SER B 1 377 ? -10.812 -42.25 -10.016 1 57.19 377 SER B N 1
ATOM 5838 C CA . SER B 1 377 ? -11.195 -43.656 -9.93 1 57.19 377 SER B CA 1
ATOM 5839 C C . SER B 1 377 ? -12.617 -43.875 -10.414 1 57.19 377 SER B C 1
ATOM 5841 O O . SER B 1 377 ? -13.445 -42.969 -10.359 1 57.19 377 SER B O 1
#

Radius of gyration: 27.35 Å; Cα contacts (8 Å, |Δi|>4): 1504; chains: 2; bounding box: 54×87×76 Å